Protein AF-F6GBX6-F1 (afdb_monomer_lite)

Structure (mmCIF, N/CA/C/O backbone):
data_AF-F6GBX6-F1
#
_entry.id   AF-F6GBX6-F1
#
loop_
_atom_site.group_PDB
_atom_site.id
_atom_site.type_symbol
_atom_site.label_atom_id
_atom_site.label_alt_id
_atom_site.label_comp_id
_atom_site.label_asym_id
_atom_site.label_entity_id
_atom_site.label_seq_id
_atom_site.pdbx_PDB_ins_code
_atom_site.Cartn_x
_atom_site.Cartn_y
_atom_site.Cartn_z
_atom_site.occupancy
_atom_site.B_iso_or_equiv
_atom_site.auth_seq_id
_atom_site.auth_comp_id
_atom_site.auth_asym_id
_atom_site.auth_atom_id
_atom_site.pdbx_PDB_model_num
ATOM 1 N N . MET A 1 1 ? -7.163 21.587 -20.811 1.00 43.66 1 MET A N 1
ATOM 2 C CA . MET A 1 1 ? -7.399 20.867 -19.540 1.00 43.66 1 MET A CA 1
ATOM 3 C C . MET A 1 1 ? -8.163 21.785 -18.605 1.00 43.66 1 MET A C 1
ATOM 5 O O . MET A 1 1 ? -7.774 22.938 -18.480 1.00 43.66 1 MET A O 1
ATOM 9 N N . LEU A 1 2 ? -9.247 21.318 -17.981 1.00 51.12 2 LEU A N 1
ATOM 10 C CA . LEU A 1 2 ? -9.847 22.055 -16.867 1.00 51.12 2 LEU A CA 1
ATOM 11 C C . LEU A 1 2 ? -8.845 22.029 -15.707 1.00 51.12 2 LEU A C 1
ATOM 13 O O . LEU A 1 2 ? -8.449 20.948 -15.274 1.00 51.12 2 LEU A O 1
ATOM 17 N N . ASN A 1 3 ? -8.425 23.198 -15.219 1.00 67.31 3 ASN A N 1
ATOM 18 C CA . ASN A 1 3 ? -7.651 23.290 -13.983 1.00 67.31 3 ASN A CA 1
ATOM 19 C C . ASN A 1 3 ? -8.576 22.886 -12.828 1.00 67.31 3 ASN A C 1
ATOM 21 O O . ASN A 1 3 ? -9.390 23.683 -12.356 1.00 67.31 3 ASN A O 1
ATOM 25 N N . LEU A 1 4 ? -8.504 21.613 -12.442 1.00 78.19 4 LEU A N 1
ATOM 26 C CA . LEU A 1 4 ? -9.280 21.023 -11.358 1.00 78.19 4 LEU A CA 1
ATOM 27 C C . LEU A 1 4 ? -8.395 20.885 -10.116 1.00 78.19 4 LEU A C 1
ATOM 29 O O . LEU A 1 4 ? -7.320 20.292 -10.167 1.00 78.19 4 LEU A O 1
ATOM 33 N N . ILE A 1 5 ? -8.888 21.393 -8.995 1.00 83.69 5 ILE A N 1
ATOM 34 C CA . ILE A 1 5 ? -8.425 21.074 -7.642 1.00 83.69 5 ILE A CA 1
ATOM 35 C C . ILE A 1 5 ? -9.403 20.076 -7.005 1.00 83.69 5 ILE A C 1
ATOM 37 O O . ILE A 1 5 ? -10.325 19.588 -7.661 1.00 83.69 5 ILE A O 1
ATOM 41 N N . PHE A 1 6 ? -9.230 19.764 -5.724 1.00 85.94 6 PHE A N 1
ATOM 42 C CA . PHE A 1 6 ? -10.188 18.971 -4.954 1.00 85.94 6 PHE A CA 1
ATOM 43 C C . PHE A 1 6 ? -10.762 19.786 -3.794 1.00 85.94 6 PHE A C 1
ATOM 45 O O . PHE A 1 6 ? -10.138 20.713 -3.275 1.00 85.94 6 PHE A O 1
ATOM 52 N N . CYS A 1 7 ? -11.967 19.424 -3.367 1.00 87.50 7 CYS A N 1
ATOM 53 C CA . CYS A 1 7 ? -12.583 19.996 -2.187 1.00 87.50 7 CYS A CA 1
ATOM 54 C C . CYS A 1 7 ? -11.964 19.420 -0.914 1.00 87.50 7 CYS A C 1
ATOM 56 O O . CYS A 1 7 ? -12.049 18.220 -0.679 1.00 87.50 7 CYS A O 1
ATOM 58 N N . ASN A 1 8 ? -11.439 20.276 -0.038 1.00 85.25 8 ASN A N 1
ATOM 59 C CA . ASN A 1 8 ? -10.904 19.888 1.275 1.00 85.25 8 ASN A CA 1
ATOM 60 C C . ASN A 1 8 ? -11.972 19.426 2.292 1.00 85.25 8 ASN A C 1
ATOM 62 O O . ASN A 1 8 ? -11.648 19.187 3.450 1.00 85.25 8 ASN A O 1
ATOM 66 N N . THR A 1 9 ? -13.242 19.328 1.876 1.00 86.06 9 THR A N 1
ATOM 67 C CA . THR A 1 9 ? -14.358 18.838 2.703 1.00 86.06 9 THR A CA 1
ATOM 68 C C . THR A 1 9 ? -14.893 17.471 2.247 1.00 86.06 9 THR A C 1
ATOM 70 O O . THR A 1 9 ? -15.340 16.680 3.066 1.00 86.06 9 THR A O 1
ATOM 73 N N . CYS A 1 10 ? -14.883 17.158 0.950 1.00 86.19 10 CYS A N 1
ATOM 74 C CA . CYS A 1 10 ? -15.417 15.879 0.446 1.00 86.19 10 CYS A CA 1
ATOM 75 C C . CYS A 1 10 ? -14.519 15.187 -0.586 1.00 86.19 10 CYS A C 1
ATOM 77 O O . CYS A 1 10 ? -14.925 14.201 -1.193 1.00 86.19 10 CYS A O 1
ATOM 79 N N . GLY A 1 11 ? -13.330 15.729 -0.857 1.00 85.12 11 GLY A N 1
ATOM 80 C CA . GLY A 1 11 ? -12.396 15.214 -1.859 1.00 85.12 11 GLY A CA 1
ATOM 81 C C . GLY A 1 11 ? -12.847 15.379 -3.316 1.00 85.12 11 GLY A C 1
ATOM 82 O O . GLY A 1 11 ? -12.061 15.111 -4.218 1.00 85.12 11 GLY A O 1
ATOM 83 N N . SER A 1 12 ? -14.078 15.834 -3.579 1.00 87.81 12 SER A N 1
ATOM 84 C CA . SER A 1 12 ? -14.617 15.936 -4.941 1.00 87.81 12 SER A CA 1
ATOM 85 C C . SER A 1 12 ? -13.845 16.944 -5.801 1.00 87.81 12 SER A C 1
ATOM 87 O O . SER A 1 12 ? -13.441 17.990 -5.282 1.00 87.81 12 SER A O 1
ATOM 89 N N . PRO A 1 13 ? -13.692 16.692 -7.115 1.00 85.94 13 PRO A N 1
AT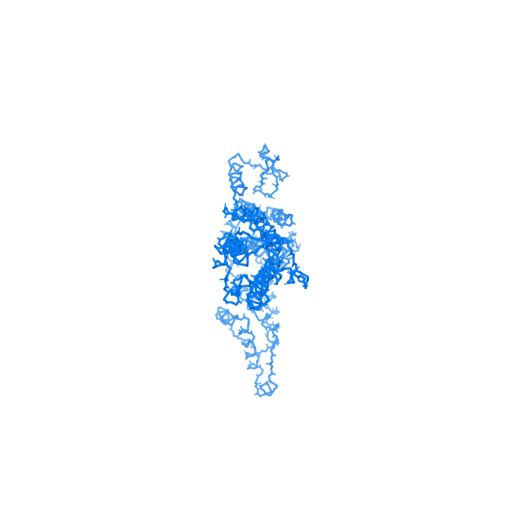OM 90 C CA . PRO A 1 13 ? -13.042 17.630 -8.020 1.00 85.94 13 PRO A CA 1
ATOM 91 C C . PRO A 1 13 ? -13.813 18.954 -8.094 1.00 85.94 13 PRO A C 1
ATOM 93 O O . PRO A 1 13 ? -15.047 18.978 -8.142 1.00 85.94 13 PRO A O 1
ATOM 96 N N . LEU A 1 14 ? -13.072 20.057 -8.107 1.00 85.44 14 LEU A N 1
ATOM 97 C CA . LEU A 1 14 ? -13.579 21.423 -8.134 1.00 85.44 14 LEU A CA 1
ATOM 98 C C . LEU A 1 14 ? -12.763 22.238 -9.139 1.00 85.44 14 LEU A C 1
ATOM 100 O O . LEU A 1 14 ? -11.538 22.241 -9.092 1.00 85.44 14 LEU A O 1
ATOM 104 N N . GLU A 1 15 ? -13.431 22.937 -10.050 1.00 83.31 15 GLU A N 1
ATOM 105 C CA . GLU A 1 15 ? -12.761 23.886 -10.946 1.00 83.31 15 GLU A CA 1
ATOM 106 C C . GLU A 1 15 ? -12.129 25.017 -10.135 1.00 83.31 15 GLU A C 1
ATOM 108 O O . GLU A 1 15 ? -12.770 25.553 -9.234 1.00 83.31 15 GLU A O 1
ATOM 113 N N . VAL A 1 16 ? -10.902 25.420 -10.475 1.00 78.44 16 VAL A N 1
ATOM 114 C CA . VAL A 1 16 ? -10.190 26.502 -9.767 1.00 78.44 16 VAL A CA 1
ATOM 115 C C . VAL A 1 16 ? -11.019 27.792 -9.701 1.00 78.44 16 VAL A C 1
ATOM 117 O O . VAL A 1 16 ? -10.996 28.485 -8.684 1.00 78.44 16 VAL A O 1
ATOM 120 N N . SER A 1 17 ? -11.805 28.083 -10.742 1.00 78.06 17 SER A N 1
ATOM 121 C CA . SER A 1 17 ? -12.701 29.244 -10.820 1.00 78.06 17 SER A CA 1
ATOM 122 C C . SER A 1 17 ? -13.928 29.159 -9.903 1.00 78.06 17 SER A C 1
ATOM 124 O O . SER A 1 17 ? -14.539 30.188 -9.620 1.00 78.06 17 SER A O 1
ATOM 126 N N . LYS A 1 18 ? -14.301 27.968 -9.417 1.00 82.00 18 LYS A N 1
ATOM 127 C CA . LYS A 1 18 ? -15.473 27.755 -8.558 1.00 82.00 18 LYS A CA 1
ATOM 128 C C . LYS A 1 18 ? -15.079 27.777 -7.085 1.00 82.00 18 LYS A C 1
ATOM 130 O O . LYS A 1 18 ? -14.140 27.113 -6.657 1.00 82.00 18 LYS A O 1
ATOM 135 N N . ASN A 1 19 ? -15.845 28.521 -6.292 1.00 81.50 19 ASN A N 1
ATOM 136 C CA . ASN A 1 19 ? -15.611 28.664 -4.850 1.00 81.50 19 ASN A CA 1
ATOM 137 C C . ASN A 1 19 ? -16.447 27.664 -4.036 1.00 81.50 19 ASN A C 1
ATOM 139 O O . ASN A 1 19 ? -16.136 27.399 -2.879 1.00 81.50 19 ASN A O 1
ATOM 143 N N . THR A 1 20 ? -17.503 27.116 -4.641 1.00 87.38 20 THR A N 1
ATOM 144 C CA . THR A 1 20 ? -18.479 26.247 -3.978 1.00 87.38 20 THR A CA 1
ATOM 145 C C . THR A 1 20 ? -18.409 24.845 -4.561 1.00 87.38 20 THR A C 1
ATOM 147 O O . THR A 1 20 ? -18.516 24.651 -5.774 1.00 87.38 20 THR A O 1
ATOM 150 N N . CYS A 1 21 ? -18.239 23.855 -3.691 1.00 86.38 21 CYS A N 1
ATOM 151 C CA . CYS A 1 21 ? -18.254 22.451 -4.067 1.00 86.38 21 CYS A CA 1
ATOM 152 C C . CYS A 1 21 ? -19.687 21.910 -4.165 1.00 86.38 21 CYS A C 1
ATOM 154 O O . CYS A 1 21 ? -20.604 22.410 -3.517 1.00 86.38 21 CYS A O 1
ATOM 156 N N . LYS A 1 22 ? -19.869 20.812 -4.908 1.00 85.44 22 LYS A N 1
ATOM 157 C CA . LYS A 1 22 ? -21.129 20.052 -4.975 1.00 85.44 22 LYS A CA 1
ATOM 158 C C . LYS A 1 22 ? -21.638 19.599 -3.601 1.00 85.44 22 LYS A C 1
ATOM 160 O O . LYS A 1 22 ? -22.833 19.401 -3.435 1.00 85.44 22 LYS A O 1
ATOM 165 N N . CYS A 1 23 ? -20.753 19.453 -2.614 1.00 83.94 23 CYS A N 1
ATOM 166 C CA . CYS A 1 23 ? -21.136 19.137 -1.237 1.00 83.94 23 CYS A CA 1
ATOM 167 C C . CYS 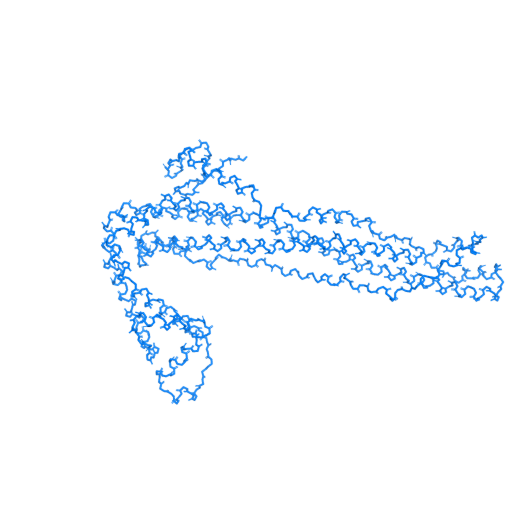A 1 23 ? -21.659 20.348 -0.435 1.00 83.94 23 CYS A C 1
ATOM 169 O O . CYS A 1 23 ? -21.985 20.193 0.740 1.00 83.94 23 CYS A O 1
ATOM 171 N N . GLY A 1 24 ? -21.714 21.541 -1.041 1.00 82.81 24 GLY A N 1
ATOM 172 C CA . GLY A 1 24 ? -22.132 22.799 -0.413 1.00 82.81 24 GLY A CA 1
ATOM 173 C C . GLY A 1 24 ? -21.017 23.551 0.320 1.00 82.81 24 GLY A C 1
ATOM 174 O O . GLY A 1 24 ? -21.230 24.683 0.741 1.00 82.81 24 GLY A O 1
ATOM 175 N N . ALA A 1 25 ? -19.824 22.961 0.463 1.00 84.81 25 ALA A N 1
ATOM 176 C CA . ALA A 1 25 ? -18.696 23.617 1.118 1.00 84.81 25 ALA A CA 1
ATOM 177 C C . ALA A 1 25 ? -18.135 24.766 0.268 1.00 84.81 25 ALA A C 1
ATOM 179 O O . ALA A 1 25 ? -17.948 24.619 -0.944 1.00 84.81 25 ALA A O 1
ATOM 180 N N . ILE A 1 26 ? -17.825 25.881 0.927 1.00 86.06 26 ILE A N 1
ATOM 181 C CA . ILE A 1 26 ? -17.147 27.033 0.331 1.00 86.06 26 ILE A CA 1
ATOM 182 C C . ILE A 1 26 ? -15.661 26.946 0.684 1.00 86.06 26 ILE A C 1
ATOM 184 O O . ILE A 1 26 ? -15.308 26.733 1.844 1.00 86.06 26 ILE A O 1
ATOM 188 N N . ILE A 1 27 ? -14.799 27.094 -0.320 1.00 85.50 27 ILE A N 1
ATOM 189 C CA . ILE A 1 27 ? -13.339 27.041 -0.175 1.00 85.50 27 ILE A CA 1
ATOM 190 C C . ILE A 1 27 ? -12.779 28.446 -0.377 1.00 85.50 27 ILE A C 1
ATOM 192 O O . ILE A 1 27 ? -13.112 29.117 -1.361 1.00 85.50 27 ILE A O 1
ATOM 196 N N . SER A 1 28 ? -11.935 28.899 0.553 1.00 85.94 28 SER A N 1
ATOM 197 C CA . SER A 1 28 ? -11.339 30.236 0.472 1.00 85.94 28 SER A CA 1
ATOM 198 C C . SER A 1 28 ? -10.332 30.336 -0.683 1.00 85.94 28 SER A C 1
ATOM 200 O O . SER A 1 28 ? -9.876 29.337 -1.244 1.00 85.94 28 SER A O 1
ATOM 202 N N . ILE A 1 29 ? -9.982 31.560 -1.086 1.00 85.12 29 ILE A N 1
ATOM 203 C CA . ILE A 1 29 ? -8.957 31.792 -2.120 1.00 85.12 29 ILE A CA 1
ATOM 204 C C . ILE A 1 29 ? -7.592 31.261 -1.658 1.00 85.12 29 ILE A C 1
ATOM 206 O O . ILE A 1 29 ? -6.891 30.610 -2.433 1.00 85.12 29 ILE A O 1
ATOM 210 N N . GLU A 1 30 ? -7.245 31.488 -0.393 1.00 85.88 30 GLU A N 1
ATOM 211 C CA . GLU A 1 30 ? -5.995 31.025 0.220 1.00 85.88 30 GLU A CA 1
ATOM 212 C C . GLU A 1 30 ? -5.892 29.495 0.182 1.00 85.88 30 GLU A C 1
ATOM 214 O O . GLU A 1 30 ? -4.909 28.957 -0.324 1.00 85.88 30 GLU A O 1
ATOM 219 N N . GLU A 1 31 ? -6.950 28.791 0.599 1.00 83.81 31 GLU A N 1
ATOM 220 C CA . GLU A 1 31 ? -7.005 27.324 0.584 1.00 83.81 31 GLU A CA 1
ATOM 221 C C . GLU A 1 31 ? -6.877 26.758 -0.835 1.00 83.81 31 GLU A C 1
ATOM 223 O O . GLU A 1 31 ? -6.164 25.779 -1.065 1.00 83.81 31 GLU A O 1
ATOM 228 N N . ARG A 1 32 ? -7.547 27.375 -1.816 1.00 84.06 32 ARG A N 1
ATOM 229 C CA . ARG A 1 32 ? -7.423 26.957 -3.220 1.00 84.06 32 ARG A CA 1
ATOM 230 C C . ARG A 1 32 ? -6.009 27.147 -3.742 1.00 84.06 32 ARG A C 1
ATOM 232 O O . ARG A 1 32 ? -5.512 26.281 -4.456 1.00 84.06 32 ARG A O 1
ATOM 239 N N . THR A 1 33 ? -5.374 28.258 -3.384 1.00 84.69 33 THR A N 1
ATOM 240 C CA . THR A 1 33 ? -4.003 28.569 -3.797 1.00 84.69 33 THR A CA 1
ATOM 241 C C . THR A 1 33 ? -3.027 27.564 -3.196 1.00 84.69 33 THR A C 1
ATOM 243 O O . THR A 1 33 ? -2.182 27.026 -3.908 1.00 84.69 33 THR A O 1
ATOM 246 N N . GLU A 1 34 ? -3.186 27.230 -1.916 1.00 86.19 34 GLU A N 1
ATOM 247 C CA . GLU A 1 34 ? -2.366 26.220 -1.248 1.00 86.19 34 GLU A CA 1
ATOM 248 C C . GLU A 1 34 ? -2.502 24.841 -1.913 1.00 86.19 34 GLU A C 1
ATOM 250 O O . GLU A 1 34 ? -1.498 24.220 -2.271 1.00 86.19 34 GLU A O 1
ATOM 255 N N . ILE A 1 35 ? -3.736 24.375 -2.133 1.00 84.88 35 ILE A N 1
ATOM 256 C CA . ILE A 1 35 ? -4.002 23.080 -2.776 1.00 84.88 35 ILE A CA 1
ATOM 257 C C . ILE A 1 35 ? -3.464 23.067 -4.209 1.00 84.88 35 ILE A C 1
ATOM 259 O O . ILE A 1 35 ? -2.814 22.104 -4.616 1.00 84.88 35 ILE A O 1
ATOM 263 N N . SER A 1 36 ? -3.690 24.143 -4.962 1.00 85.06 36 SER A N 1
ATOM 264 C CA . SER A 1 36 ? -3.185 24.287 -6.328 1.00 85.06 36 SER A CA 1
ATOM 265 C C . SER A 1 36 ? -1.659 24.228 -6.370 1.00 85.06 36 SER A C 1
ATOM 267 O O . SER A 1 36 ? -1.108 23.547 -7.230 1.00 85.06 36 SER A O 1
ATOM 269 N N . ASN A 1 37 ? -0.973 24.871 -5.423 1.00 86.06 37 ASN A N 1
ATOM 270 C CA . ASN A 1 37 ? 0.488 24.844 -5.326 1.00 86.06 37 ASN A CA 1
ATOM 271 C C . ASN A 1 37 ? 1.030 23.458 -4.959 1.00 86.06 37 ASN A C 1
ATOM 273 O O . ASN A 1 37 ? 2.105 23.073 -5.417 1.00 86.06 37 ASN A O 1
ATOM 277 N N . LYS A 1 38 ? 0.314 22.690 -4.131 1.00 86.69 38 LYS A N 1
ATOM 278 C CA . LYS A 1 38 ? 0.707 21.307 -3.824 1.00 86.69 38 LYS A CA 1
ATOM 279 C C . LYS A 1 38 ? 0.494 20.385 -5.034 1.00 86.69 38 LYS A C 1
ATOM 281 O O . LYS A 1 38 ? 1.354 19.562 -5.329 1.00 86.69 38 LYS A O 1
ATOM 286 N N . LEU A 1 39 ? -0.609 20.552 -5.769 1.00 83.88 39 LEU A N 1
ATOM 287 C CA . LEU A 1 39 ? -0.911 19.763 -6.971 1.00 83.88 39 LEU A CA 1
ATOM 288 C C . LEU A 1 39 ? -0.004 20.105 -8.159 1.00 83.88 39 LEU A C 1
ATOM 290 O O . LEU A 1 39 ? 0.383 19.207 -8.904 1.00 83.88 39 LEU A O 1
ATOM 294 N N . SER A 1 40 ? 0.354 21.379 -8.342 1.00 82.31 40 SER A N 1
ATOM 295 C CA . SER A 1 40 ? 1.274 21.787 -9.408 1.00 82.31 40 SER A CA 1
ATOM 296 C C . SER A 1 40 ? 2.645 21.144 -9.229 1.00 82.31 40 SER A C 1
ATOM 298 O O . SER A 1 40 ? 3.185 20.622 -10.200 1.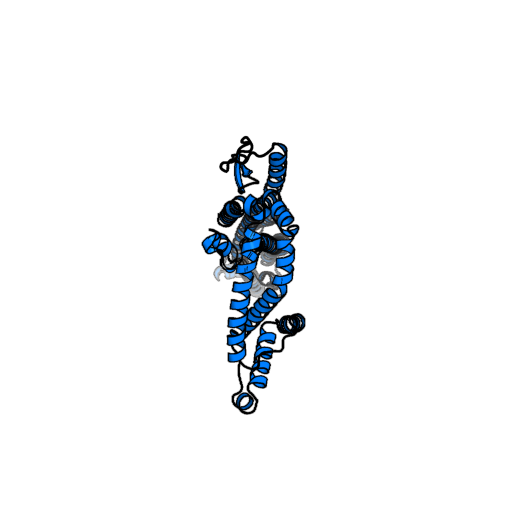00 82.31 40 SER A O 1
ATOM 300 N N . LYS A 1 41 ? 3.145 21.074 -7.985 1.00 82.94 41 LYS A N 1
ATOM 301 C CA . LYS A 1 41 ? 4.384 20.361 -7.650 1.00 82.94 41 LYS A CA 1
ATOM 302 C C . LYS A 1 41 ? 4.325 18.893 -8.071 1.00 82.94 41 LYS A C 1
ATOM 304 O O . LYS A 1 41 ? 5.203 18.470 -8.809 1.00 82.94 41 LYS A O 1
ATOM 309 N N . ILE A 1 42 ? 3.264 18.158 -7.721 1.00 83.56 42 ILE A N 1
ATOM 310 C CA . ILE A 1 42 ? 3.105 16.745 -8.128 1.00 83.56 42 ILE A CA 1
ATOM 311 C C . ILE A 1 42 ? 3.151 16.582 -9.644 1.00 83.56 42 ILE A C 1
ATOM 313 O O . ILE A 1 42 ? 3.832 15.698 -10.153 1.00 83.56 42 ILE A O 1
ATOM 317 N N . ASN A 1 43 ? 2.432 17.431 -10.382 1.00 74.19 43 ASN A N 1
ATOM 318 C CA . ASN A 1 43 ? 2.373 17.308 -11.838 1.00 74.19 43 ASN A CA 1
ATOM 319 C C . ASN A 1 43 ? 3.752 17.499 -12.491 1.00 74.19 43 ASN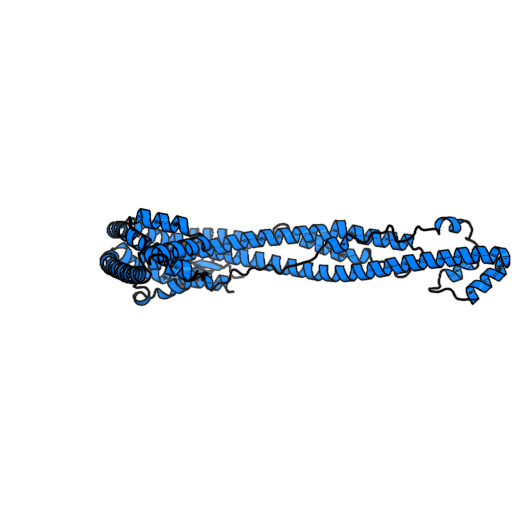 A C 1
ATOM 321 O O . ASN A 1 43 ? 4.008 16.915 -13.544 1.00 74.19 43 ASN A O 1
ATOM 325 N N . THR A 1 44 ? 4.625 18.282 -11.851 1.00 70.00 44 THR A N 1
ATOM 326 C CA . THR A 1 44 ? 6.005 18.535 -12.287 1.00 70.00 44 THR A CA 1
ATOM 327 C C . THR A 1 44 ? 7.035 17.553 -11.727 1.00 70.00 44 THR A C 1
ATOM 329 O O . THR A 1 44 ? 8.149 17.503 -12.237 1.00 70.00 44 THR A O 1
ATOM 332 N N . THR A 1 45 ? 6.701 16.772 -10.697 1.00 68.94 45 THR A N 1
ATOM 333 C CA . THR A 1 45 ? 7.621 15.805 -10.091 1.00 68.94 45 THR A CA 1
ATOM 334 C C . THR A 1 45 ? 7.508 14.463 -10.808 1.00 68.94 45 THR A C 1
ATOM 336 O O . THR A 1 45 ? 6.457 13.823 -10.797 1.00 68.94 45 THR A O 1
ATOM 339 N N . ASN A 1 46 ? 8.607 14.029 -11.419 1.00 76.69 46 ASN A N 1
ATOM 340 C CA . ASN A 1 46 ? 8.798 12.640 -11.816 1.00 76.69 46 ASN A CA 1
ATOM 341 C C . ASN A 1 46 ? 9.659 11.960 -10.749 1.00 76.69 46 ASN A C 1
ATOM 343 O O . ASN A 1 46 ? 10.537 12.594 -10.162 1.00 76.69 46 ASN A O 1
ATOM 347 N N . LEU A 1 47 ? 9.382 10.690 -10.468 1.00 80.19 47 LEU A N 1
ATOM 348 C CA . LEU A 1 47 ? 10.181 9.904 -9.531 1.00 80.19 47 LEU A CA 1
ATOM 349 C C . LEU A 1 47 ? 11.563 9.597 -10.134 1.00 80.19 47 LEU A C 1
ATOM 351 O O . LEU A 1 47 ? 12.565 9.619 -9.424 1.00 80.19 47 LEU A O 1
ATOM 355 N N . ILE A 1 48 ? 11.600 9.402 -11.456 1.00 82.12 48 ILE A N 1
ATOM 356 C CA . ILE A 1 48 ? 12.809 9.243 -12.267 1.00 82.12 48 ILE A CA 1
ATOM 357 C C . ILE A 1 48 ? 13.016 10.558 -13.037 1.00 82.12 48 ILE A C 1
ATOM 359 O O . ILE A 1 48 ? 12.201 10.925 -13.882 1.00 82.12 48 ILE A O 1
ATOM 363 N N . VAL A 1 49 ? 14.050 11.329 -12.674 1.00 68.50 49 VAL A N 1
ATOM 364 C CA . VAL A 1 49 ? 14.297 12.695 -13.200 1.00 68.50 49 VAL A CA 1
ATOM 365 C C . VAL A 1 49 ? 15.408 12.721 -14.258 1.00 68.50 49 VAL A C 1
ATOM 367 O O . VAL A 1 49 ? 15.395 13.585 -15.128 1.00 68.50 49 VAL A O 1
ATOM 370 N N . ASN A 1 50 ? 16.311 11.737 -14.232 1.00 75.31 50 ASN A N 1
ATOM 371 C CA . ASN A 1 50 ? 17.428 11.583 -15.165 1.00 75.31 50 ASN A CA 1
ATOM 372 C C . ASN A 1 50 ? 17.389 10.178 -15.774 1.00 75.31 50 ASN A C 1
ATOM 374 O O . ASN A 1 50 ? 18.247 9.351 -15.484 1.00 75.31 50 ASN A O 1
ATOM 378 N N . SER A 1 51 ? 16.339 9.879 -16.536 1.00 81.50 51 SER A N 1
ATOM 379 C CA . SER A 1 51 ? 16.229 8.572 -17.182 1.00 81.50 51 SER A CA 1
ATOM 380 C C . SER A 1 51 ? 17.338 8.382 -18.226 1.00 81.50 51 SER A C 1
ATOM 382 O O . SER A 1 51 ? 17.491 9.250 -19.096 1.00 81.50 51 SER A O 1
ATOM 384 N N . PRO A 1 52 ? 18.065 7.247 -18.207 1.00 87.69 52 PRO A N 1
ATOM 385 C CA . PRO A 1 52 ? 18.986 6.875 -19.277 1.00 87.69 52 PRO A CA 1
ATOM 386 C C . PRO A 1 52 ? 18.290 6.551 -20.611 1.00 87.69 52 PRO A C 1
ATOM 388 O O . PRO A 1 52 ? 18.981 6.250 -21.581 1.00 87.69 52 PRO A O 1
ATOM 391 N N . GLU A 1 53 ? 16.951 6.626 -20.707 1.00 87.00 53 GLU A N 1
ATOM 392 C CA . GLU A 1 53 ? 16.171 6.330 -21.923 1.00 87.00 53 GLU A CA 1
ATOM 393 C C . GLU A 1 53 ? 16.777 6.962 -23.181 1.00 87.00 53 GLU A C 1
ATOM 395 O O . GLU A 1 53 ? 16.937 6.286 -24.199 1.00 87.00 53 GLU A O 1
ATOM 400 N N . ASN A 1 54 ? 17.126 8.250 -23.118 1.00 86.19 54 ASN A N 1
ATOM 401 C CA . ASN A 1 54 ? 17.672 8.974 -24.265 1.00 86.19 54 ASN A CA 1
ATOM 402 C C . ASN A 1 54 ? 19.041 8.427 -24.681 1.00 86.19 54 ASN A C 1
ATOM 404 O O . ASN A 1 54 ? 19.298 8.276 -25.871 1.00 86.19 54 ASN A O 1
ATOM 408 N N . GLU A 1 55 ? 19.905 8.103 -23.719 1.00 87.56 55 GLU A N 1
ATOM 409 C CA . GLU A 1 55 ? 21.225 7.532 -23.994 1.00 87.56 55 GLU A CA 1
ATOM 410 C C . GLU A 1 55 ? 21.102 6.127 -24.592 1.00 87.56 55 GLU A C 1
ATOM 412 O O . GLU A 1 55 ? 21.724 5.835 -25.611 1.00 87.56 55 GLU A O 1
ATOM 417 N N . VAL A 1 56 ? 20.224 5.283 -24.040 1.00 86.12 56 VAL A N 1
ATOM 418 C CA . VAL A 1 56 ? 19.949 3.949 -24.595 1.00 86.12 56 VAL A CA 1
ATOM 419 C C . VAL A 1 56 ? 19.366 4.053 -26.005 1.00 86.12 56 VAL A C 1
ATOM 421 O O . VAL A 1 56 ? 19.766 3.296 -26.888 1.00 86.12 56 VAL A O 1
ATOM 424 N N . SER A 1 57 ? 18.451 4.995 -26.241 1.00 86.38 57 SER A N 1
ATOM 425 C CA . SER A 1 57 ? 17.829 5.203 -27.555 1.00 86.38 57 SER A CA 1
ATOM 426 C C . SER A 1 57 ? 18.856 5.655 -28.592 1.00 86.38 57 SER A C 1
ATOM 428 O O . SER A 1 57 ? 18.930 5.057 -29.662 1.00 86.38 57 SER A O 1
ATOM 430 N N . LEU A 1 58 ? 19.718 6.619 -28.248 1.00 88.38 58 LEU A N 1
ATOM 431 C CA . LEU A 1 58 ? 20.829 7.052 -29.104 1.00 88.38 58 LEU A CA 1
ATOM 432 C C . LEU A 1 58 ? 21.795 5.899 -29.405 1.00 88.38 58 LEU A C 1
ATOM 434 O O . LEU A 1 58 ? 22.200 5.709 -30.552 1.00 88.38 58 LEU A O 1
ATOM 438 N N . SER A 1 59 ? 22.129 5.086 -28.399 1.00 87.50 59 SER A N 1
ATOM 439 C CA . SER A 1 59 ? 22.987 3.917 -28.590 1.00 87.50 59 SER A CA 1
ATOM 440 C C . SER A 1 59 ? 22.349 2.880 -29.519 1.00 87.50 59 SER A C 1
ATOM 442 O O . SER A 1 59 ? 23.039 2.318 -30.367 1.00 87.50 59 SER A O 1
ATOM 444 N N . LEU A 1 60 ? 21.038 2.643 -29.415 1.00 85.38 60 LEU A N 1
ATOM 445 C CA . LEU A 1 60 ? 20.304 1.749 -30.317 1.00 85.38 60 LEU A CA 1
ATOM 446 C C . LEU A 1 60 ? 20.199 2.307 -31.745 1.00 85.38 60 LEU A C 1
ATOM 448 O O . LEU A 1 60 ? 20.293 1.533 -32.698 1.00 85.38 60 LEU A O 1
ATOM 452 N N . GLU A 1 61 ? 20.051 3.621 -31.911 1.00 87.62 61 GLU A N 1
ATOM 453 C CA . GLU A 1 61 ? 20.040 4.288 -33.221 1.00 87.62 61 GLU A CA 1
ATOM 454 C C . GLU A 1 61 ? 21.405 4.240 -33.921 1.00 87.62 61 GLU A C 1
ATOM 456 O O . GLU A 1 61 ? 21.449 4.127 -35.145 1.00 87.62 61 GLU A O 1
ATOM 461 N N . ALA A 1 62 ? 22.507 4.262 -33.163 1.00 88.25 62 ALA A N 1
ATOM 462 C CA . ALA A 1 62 ? 23.871 4.159 -33.690 1.00 88.25 62 ALA A CA 1
ATOM 463 C C . ALA A 1 62 ? 24.305 2.712 -34.009 1.00 88.25 62 ALA A C 1
ATOM 465 O O . ALA A 1 62 ? 25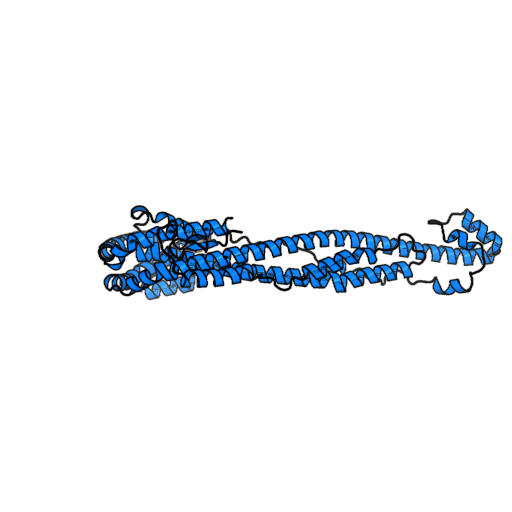.240 2.498 -34.781 1.00 88.25 62 ALA A O 1
ATOM 466 N N . MET A 1 63 ? 23.626 1.690 -33.472 1.00 84.38 63 MET A N 1
ATOM 467 C CA . MET A 1 63 ? 23.967 0.273 -33.701 1.00 84.38 63 MET A CA 1
ATOM 468 C C . MET A 1 63 ? 24.124 -0.147 -35.174 1.00 84.38 63 MET A C 1
ATOM 470 O O . MET A 1 63 ? 25.041 -0.926 -35.459 1.00 84.38 63 MET A O 1
ATOM 474 N N . PRO A 1 64 ? 23.301 0.332 -36.129 1.00 86.06 64 PRO A N 1
ATOM 475 C CA . PRO A 1 64 ? 23.464 0.005 -37.541 1.00 86.06 64 PRO A CA 1
ATOM 476 C C . PRO A 1 64 ? 24.828 0.395 -38.129 1.00 86.06 64 PRO A C 1
ATOM 478 O O . PRO A 1 64 ? 25.276 -0.265 -39.067 1.00 86.06 64 PRO A O 1
ATOM 481 N N . GLU A 1 65 ? 25.511 1.405 -37.577 1.00 87.69 65 GLU A N 1
ATOM 482 C CA . GLU A 1 65 ? 26.851 1.837 -38.016 1.00 87.69 65 GLU A CA 1
ATOM 483 C C . GLU A 1 65 ? 27.935 0.791 -37.722 1.00 87.69 65 GLU A C 1
ATOM 485 O O . GLU A 1 65 ? 28.985 0.763 -38.365 1.00 87.69 65 GLU A O 1
ATOM 490 N N . TYR A 1 66 ? 27.667 -0.106 -36.773 1.00 86.44 66 TYR A N 1
ATOM 491 C CA . TYR A 1 66 ? 28.570 -1.177 -36.364 1.00 86.44 66 TYR A CA 1
ATOM 492 C C . TYR A 1 66 ? 28.262 -2.511 -37.053 1.00 86.44 66 TYR A C 1
ATOM 494 O O . TYR A 1 66 ? 28.864 -3.532 -36.710 1.00 86.44 66 TYR A O 1
ATOM 502 N N . ASN A 1 67 ? 27.338 -2.532 -38.020 1.00 83.44 67 ASN A N 1
ATOM 503 C CA . ASN A 1 67 ? 27.046 -3.735 -38.787 1.00 83.44 67 ASN A CA 1
ATOM 504 C C . ASN A 1 67 ? 28.267 -4.201 -39.581 1.00 83.44 67 ASN A C 1
ATOM 506 O O . ASN A 1 67 ? 28.985 -3.422 -40.209 1.00 83.44 67 ASN A O 1
ATOM 510 N N . LEU A 1 68 ? 28.476 -5.513 -39.558 1.00 80.62 68 LEU A N 1
ATOM 511 C CA . LEU A 1 68 ? 29.502 -6.158 -40.353 1.00 80.62 68 LEU A CA 1
ATOM 512 C C . LEU A 1 68 ? 29.210 -5.990 -41.850 1.00 80.62 68 LEU A C 1
ATOM 514 O O . LEU A 1 68 ? 28.072 -6.150 -42.296 1.00 80.62 68 LEU A O 1
ATOM 518 N N . ASP A 1 69 ? 30.256 -5.710 -42.631 1.00 75.00 69 ASP A N 1
ATOM 519 C CA . ASP A 1 69 ? 30.162 -5.704 -44.090 1.00 75.00 69 ASP A CA 1
ATOM 520 C C . ASP A 1 69 ? 29.797 -7.111 -44.592 1.00 75.00 69 ASP A C 1
ATOM 522 O O . ASP A 1 69 ? 30.244 -8.143 -44.078 1.00 75.00 69 ASP A O 1
ATOM 526 N N . LYS A 1 70 ? 28.984 -7.163 -45.644 1.00 74.25 70 LYS A N 1
ATOM 527 C CA . LYS A 1 70 ? 28.659 -8.408 -46.336 1.00 74.25 70 LYS A CA 1
ATOM 528 C C . LYS A 1 70 ? 29.881 -8.973 -47.060 1.00 74.25 70 LYS A C 1
ATOM 530 O O . LYS A 1 70 ? 29.941 -10.186 -47.250 1.00 74.25 70 LYS A O 1
ATOM 535 N N . LYS A 1 71 ? 30.855 -8.138 -47.434 1.00 72.44 71 LYS A N 1
ATOM 536 C CA . LYS A 1 71 ? 32.010 -8.502 -48.265 1.00 72.44 71 LYS A CA 1
ATOM 537 C C . LYS A 1 71 ? 33.331 -8.241 -47.538 1.00 72.44 71 LYS A C 1
ATOM 539 O O . LYS A 1 71 ? 33.996 -7.237 -47.764 1.00 72.44 71 LYS A O 1
ATOM 544 N N . TYR A 1 72 ? 33.723 -9.164 -46.662 1.00 62.94 72 TYR A N 1
ATOM 545 C CA . TYR A 1 72 ? 35.071 -9.161 -46.092 1.00 62.94 72 TYR A CA 1
ATOM 546 C C . TYR A 1 72 ? 36.017 -10.003 -46.937 1.00 62.94 72 TYR A C 1
ATOM 548 O O . TYR A 1 72 ? 35.705 -11.145 -47.254 1.00 62.94 72 TYR A O 1
ATOM 556 N N . PHE A 1 73 ? 37.195 -9.447 -47.219 1.00 57.66 73 PHE A N 1
ATOM 557 C CA . PHE A 1 73 ? 38.289 -10.149 -47.897 1.00 57.66 73 PHE A CA 1
ATOM 558 C C . PHE A 1 73 ? 39.337 -10.692 -46.916 1.00 57.66 73 PHE A C 1
ATOM 560 O O . PHE A 1 73 ? 40.036 -11.648 -47.229 1.00 57.66 73 PHE A O 1
ATOM 567 N N . ILE A 1 74 ? 39.446 -10.102 -45.718 1.00 57.81 74 ILE A N 1
ATOM 568 C CA . ILE A 1 74 ? 40.449 -10.451 -44.701 1.00 57.81 74 ILE A CA 1
ATOM 569 C C . ILE A 1 74 ? 39.750 -10.698 -43.359 1.00 57.81 74 ILE A C 1
ATOM 571 O O . ILE A 1 74 ? 38.998 -9.844 -42.873 1.00 57.81 74 ILE A O 1
ATOM 575 N N . GLY A 1 75 ? 40.028 -11.849 -42.747 1.00 57.69 75 GLY A N 1
ATOM 576 C CA . GLY A 1 75 ? 39.501 -12.286 -41.456 1.00 57.69 75 GLY A CA 1
ATOM 577 C C . GLY A 1 75 ? 39.850 -11.324 -40.325 1.00 57.69 75 GLY A C 1
ATOM 578 O O . GLY A 1 75 ? 38.968 -10.971 -39.543 1.00 57.69 75 GLY A O 1
ATOM 579 N N . GLY A 1 76 ? 41.074 -10.795 -40.293 1.00 57.94 76 GLY A N 1
ATOM 580 C CA . GLY A 1 76 ? 41.489 -9.717 -39.393 1.00 57.94 76 GLY A CA 1
ATOM 581 C C . GLY A 1 76 ? 40.622 -8.464 -39.442 1.00 57.94 76 GLY A C 1
ATOM 582 O O . GLY A 1 76 ? 40.267 -7.906 -38.402 1.00 57.94 76 GLY A O 1
ATOM 583 N N . THR A 1 77 ? 40.217 -8.033 -40.638 1.00 63.88 77 THR A N 1
ATOM 584 C CA . THR A 1 77 ? 39.346 -6.860 -40.811 1.00 63.88 77 THR A CA 1
ATOM 585 C C . THR A 1 77 ? 37.940 -7.142 -40.289 1.00 63.88 77 THR A C 1
ATOM 587 O O . THR A 1 77 ? 37.386 -6.321 -39.552 1.00 63.88 77 THR A O 1
ATOM 590 N N . ALA A 1 78 ? 37.394 -8.327 -40.588 1.00 62.25 78 ALA A N 1
ATOM 591 C CA . ALA A 1 78 ? 36.112 -8.778 -40.046 1.00 62.25 78 ALA A CA 1
ATOM 592 C C . ALA A 1 78 ? 36.149 -8.849 -38.509 1.00 62.25 78 ALA A C 1
ATOM 594 O O . ALA A 1 78 ? 35.272 -8.305 -37.836 1.00 62.25 78 ALA A O 1
ATOM 595 N N . LYS A 1 79 ? 37.217 -9.429 -37.945 1.00 65.88 79 LYS A N 1
ATOM 596 C CA . LYS A 1 79 ? 37.466 -9.522 -36.498 1.00 65.88 79 LYS A CA 1
ATOM 597 C C . LYS A 1 79 ? 37.545 -8.139 -35.851 1.00 65.88 79 LYS A C 1
ATOM 599 O O . LYS A 1 79 ? 36.885 -7.905 -34.843 1.00 65.88 79 LYS A O 1
ATOM 604 N N . LYS A 1 80 ? 38.282 -7.197 -36.446 1.00 71.62 80 LYS A N 1
ATOM 605 C CA . LYS A 1 80 ? 38.411 -5.817 -35.948 1.00 71.62 80 LYS A CA 1
ATOM 606 C C . LYS A 1 80 ? 37.076 -5.070 -35.954 1.00 71.62 80 LYS A C 1
ATOM 608 O O . LYS A 1 80 ? 36.784 -4.343 -35.008 1.00 71.62 80 LYS A O 1
ATOM 613 N N . HIS A 1 81 ? 36.264 -5.220 -37.001 1.00 75.88 81 HIS A N 1
ATOM 614 C CA . HIS A 1 81 ? 34.945 -4.578 -37.075 1.00 75.88 81 HIS A CA 1
ATOM 615 C C . HIS A 1 81 ? 33.973 -5.190 -36.061 1.00 75.88 81 HIS A C 1
ATOM 617 O O . HIS A 1 81 ? 33.302 -4.453 -35.341 1.00 75.88 81 HIS A O 1
ATOM 623 N N . TYR A 1 82 ? 33.981 -6.515 -35.912 1.00 74.50 82 TYR A N 1
ATOM 624 C CA . TYR A 1 82 ? 33.198 -7.190 -34.881 1.00 74.50 82 TYR A CA 1
ATOM 625 C C . TYR A 1 82 ? 33.609 -6.751 -33.467 1.00 74.50 82 TYR A C 1
ATOM 627 O O . TYR A 1 82 ? 32.757 -6.434 -32.642 1.00 74.50 82 TYR A O 1
ATOM 635 N N . GLN A 1 83 ? 34.911 -6.638 -33.186 1.00 73.94 83 GLN A N 1
ATOM 636 C CA . GLN A 1 83 ? 35.407 -6.117 -31.907 1.00 73.94 83 GLN A CA 1
ATOM 637 C C . GLN A 1 83 ? 34.941 -4.683 -31.641 1.00 73.94 83 GLN A C 1
ATOM 639 O O . GLN A 1 83 ? 34.583 -4.369 -30.510 1.00 73.94 83 GLN A O 1
ATOM 644 N N . LYS A 1 84 ? 34.895 -3.814 -32.661 1.00 83.19 84 LYS A N 1
ATOM 645 C CA . LYS A 1 84 ? 34.328 -2.463 -32.512 1.00 83.19 84 LYS A CA 1
ATOM 646 C C . LYS A 1 84 ? 32.855 -2.512 -32.104 1.00 83.19 84 LYS A C 1
ATOM 648 O O . LYS A 1 84 ? 32.484 -1.797 -31.181 1.00 83.19 84 LYS A O 1
ATOM 653 N N . LYS A 1 85 ? 32.051 -3.376 -32.735 1.00 83.06 85 LYS A N 1
ATOM 654 C CA . LYS A 1 85 ? 30.641 -3.594 -32.374 1.00 83.06 85 LYS A CA 1
ATOM 655 C C . LYS A 1 85 ? 30.491 -4.085 -30.935 1.00 83.06 85 LYS A C 1
ATOM 657 O O . LYS A 1 85 ? 29.729 -3.513 -30.164 1.00 83.06 85 LYS A O 1
ATOM 662 N N . VAL A 1 86 ? 31.257 -5.105 -30.545 1.00 77.19 86 VAL A N 1
ATOM 663 C CA . VAL A 1 86 ? 31.246 -5.639 -29.173 1.00 77.19 86 VAL A CA 1
ATOM 664 C C . VAL A 1 86 ? 31.652 -4.572 -28.157 1.00 77.19 86 VAL A C 1
ATOM 666 O O . VAL A 1 86 ? 30.985 -4.421 -27.137 1.00 77.19 86 VAL A O 1
ATOM 669 N N . ASN A 1 87 ? 32.713 -3.812 -28.431 1.00 81.81 87 ASN A N 1
ATOM 670 C CA . ASN A 1 87 ? 33.169 -2.742 -27.545 1.00 81.81 87 ASN A CA 1
ATOM 671 C C . ASN A 1 87 ? 32.130 -1.627 -27.426 1.00 81.81 87 ASN A C 1
ATOM 673 O O . ASN A 1 87 ? 31.910 -1.130 -26.327 1.00 81.81 87 ASN A O 1
ATOM 677 N N . PHE A 1 88 ? 31.459 -1.274 -28.524 1.00 86.94 88 PHE A N 1
ATOM 678 C CA . PHE A 1 88 ? 30.359 -0.321 -28.490 1.00 86.94 88 PHE A CA 1
ATOM 679 C C . PHE A 1 88 ? 29.229 -0.806 -27.575 1.00 86.94 88 PHE A C 1
ATOM 681 O O . PHE A 1 88 ? 28.833 -0.094 -26.658 1.00 86.94 88 PHE A O 1
ATOM 688 N N . ILE A 1 89 ? 28.786 -2.056 -27.733 1.00 80.75 89 ILE A N 1
ATOM 689 C CA . ILE A 1 89 ? 27.736 -2.644 -26.890 1.00 80.75 89 ILE A CA 1
ATOM 690 C C . ILE A 1 89 ? 28.146 -2.646 -25.411 1.00 80.75 89 ILE A C 1
ATOM 692 O O . ILE A 1 89 ? 27.377 -2.210 -24.555 1.00 80.75 89 ILE A O 1
ATOM 696 N N . LYS A 1 90 ? 29.364 -3.111 -25.106 1.00 78.75 90 LYS A N 1
ATOM 697 C CA . LYS A 1 90 ? 29.876 -3.217 -23.730 1.00 78.75 90 LYS A CA 1
ATOM 698 C C . LYS A 1 90 ? 30.038 -1.862 -23.046 1.00 78.75 90 LYS A C 1
ATOM 700 O O . LYS A 1 90 ? 29.790 -1.775 -21.850 1.00 78.75 90 LYS A O 1
ATOM 705 N N . ASN A 1 91 ? 30.447 -0.836 -23.787 1.00 83.44 91 ASN A N 1
ATOM 706 C CA . ASN A 1 91 ? 30.810 0.454 -23.204 1.00 83.44 91 ASN A CA 1
ATOM 707 C C . ASN A 1 91 ? 29.686 1.493 -23.280 1.00 83.44 91 ASN A C 1
ATOM 709 O O . ASN A 1 91 ? 29.670 2.400 -22.457 1.00 83.44 91 ASN A O 1
ATOM 713 N N . HIS A 1 92 ? 28.771 1.379 -24.247 1.00 85.50 92 HIS A N 1
ATOM 714 C CA . HIS A 1 92 ? 27.787 2.425 -24.553 1.00 85.50 92 HIS A CA 1
ATOM 715 C C . HIS A 1 92 ? 26.328 1.954 -24.547 1.00 85.50 92 HIS A C 1
ATOM 717 O O . HIS A 1 92 ? 25.435 2.791 -24.474 1.00 85.50 92 HIS A O 1
ATOM 723 N N . LEU A 1 93 ? 26.052 0.644 -24.614 1.00 81.88 93 LEU A N 1
ATOM 724 C CA . LEU A 1 93 ? 24.674 0.132 -24.581 1.00 81.88 93 LEU A CA 1
ATOM 725 C C . LEU A 1 93 ? 24.334 -0.552 -23.256 1.00 81.88 93 LEU A C 1
ATOM 727 O O . LEU A 1 93 ? 23.313 -0.245 -22.652 1.00 81.88 93 LEU A O 1
ATOM 731 N N . ILE A 1 94 ? 25.179 -1.476 -22.793 1.00 79.88 94 ILE A N 1
ATOM 732 C CA . ILE A 1 94 ? 24.918 -2.247 -21.570 1.00 79.88 94 ILE A CA 1
ATOM 733 C C . ILE A 1 94 ? 24.890 -1.358 -20.312 1.00 79.88 94 ILE A C 1
ATOM 735 O O . ILE A 1 94 ? 23.925 -1.473 -19.558 1.00 79.88 94 ILE A O 1
ATOM 739 N N . PRO A 1 95 ? 25.876 -0.471 -20.063 1.00 83.69 95 PRO A N 1
ATOM 740 C CA . PRO A 1 95 ? 25.902 0.326 -18.838 1.00 83.69 95 PRO A CA 1
ATOM 741 C C . PRO A 1 95 ? 24.642 1.179 -18.598 1.00 83.69 95 PRO A C 1
ATOM 743 O O . PRO A 1 95 ? 24.059 1.029 -17.523 1.00 83.69 95 PRO A O 1
ATOM 746 N N . PRO A 1 96 ? 24.145 1.987 -19.563 1.00 83.69 96 PRO A N 1
ATOM 747 C CA . PRO A 1 96 ? 22.951 2.802 -19.329 1.00 83.69 96 PRO A CA 1
ATOM 748 C C . PRO A 1 96 ? 21.670 1.964 -19.172 1.00 83.69 96 PRO A C 1
ATOM 750 O O . PRO A 1 96 ? 20.762 2.369 -18.453 1.00 83.69 96 PRO A O 1
ATOM 753 N N . ILE A 1 97 ? 21.587 0.767 -19.773 1.00 78.31 97 ILE A N 1
ATOM 754 C CA . ILE A 1 97 ? 20.466 -0.164 -19.537 1.00 78.31 97 ILE A CA 1
ATOM 755 C C . ILE A 1 97 ? 20.485 -0.691 -18.100 1.00 78.31 97 ILE A C 1
ATOM 757 O O . ILE A 1 97 ? 19.434 -0.765 -17.461 1.00 78.31 97 ILE A O 1
ATOM 761 N N . THR A 1 98 ? 21.660 -1.067 -17.590 1.00 77.44 98 THR A N 1
ATOM 762 C CA . THR A 1 98 ? 21.813 -1.539 -16.208 1.00 77.44 98 THR A CA 1
ATOM 763 C C . THR A 1 98 ? 21.458 -0.437 -15.214 1.00 77.44 98 THR A C 1
ATOM 765 O O . THR A 1 98 ? 20.673 -0.682 -14.302 1.00 77.44 98 THR A O 1
ATOM 768 N N . GLU A 1 99 ? 21.952 0.784 -15.432 1.00 86.31 99 GLU A N 1
ATOM 769 C CA . GLU A 1 99 ? 21.594 1.948 -14.614 1.00 86.31 99 GLU A CA 1
ATOM 770 C C . GLU A 1 99 ? 20.082 2.206 -14.637 1.00 86.31 99 GLU A C 1
ATOM 772 O O . GLU A 1 99 ? 19.461 2.402 -13.592 1.00 86.31 99 GLU A O 1
ATOM 777 N N . TRP A 1 100 ? 19.454 2.144 -15.815 1.00 84.44 100 TRP A N 1
ATOM 778 C CA . TRP A 1 100 ? 18.012 2.351 -15.940 1.00 84.44 100 TRP A CA 1
ATOM 779 C C . TRP A 1 100 ? 17.209 1.290 -15.181 1.00 84.44 100 TRP A C 1
ATOM 781 O O . TRP A 1 100 ? 16.240 1.625 -14.494 1.00 84.44 100 TRP A O 1
ATOM 791 N N . LYS A 1 101 ? 17.639 0.023 -15.242 1.00 79.88 101 LYS A N 1
ATOM 792 C CA . LYS A 1 101 ? 17.047 -1.062 -14.453 1.00 79.88 101 LYS A CA 1
ATOM 793 C C . LYS A 1 101 ? 17.143 -0.757 -12.958 1.00 79.88 101 LYS A C 1
ATOM 795 O O . LYS A 1 101 ? 16.114 -0.742 -12.292 1.00 79.88 101 LYS A O 1
ATOM 800 N N . GLU A 1 102 ? 18.332 -0.456 -12.442 1.00 83.25 102 GLU A N 1
ATOM 801 C CA . GLU A 1 102 ? 18.534 -0.136 -11.020 1.00 83.25 102 GLU A CA 1
ATOM 802 C C . GLU A 1 102 ? 17.673 1.053 -10.558 1.00 83.25 102 GLU A C 1
ATOM 804 O O . GLU A 1 102 ? 17.058 1.000 -9.488 1.00 83.25 102 GLU A O 1
ATOM 809 N N . LEU A 1 103 ? 17.558 2.097 -11.386 1.00 86.12 103 LEU A N 1
ATOM 810 C CA . LEU A 1 103 ? 16.704 3.257 -11.115 1.00 86.12 103 LEU A CA 1
ATOM 811 C C . LEU A 1 103 ? 15.219 2.890 -11.043 1.00 86.12 103 LEU A C 1
ATOM 813 O O . LEU A 1 103 ? 14.512 3.396 -10.165 1.00 86.12 103 LEU A O 1
ATOM 817 N N . ILE A 1 104 ? 14.738 2.022 -11.937 1.00 81.69 104 ILE A N 1
ATOM 818 C CA . ILE A 1 104 ? 13.362 1.506 -11.913 1.00 81.69 104 ILE A CA 1
ATOM 819 C C . ILE A 1 104 ? 13.128 0.679 -10.647 1.00 81.69 104 ILE A C 1
ATOM 821 O O . ILE A 1 104 ? 12.139 0.915 -9.952 1.00 81.69 104 ILE A O 1
ATOM 825 N N . GLU A 1 105 ? 14.051 -0.213 -10.282 1.00 78.31 105 GLU A N 1
ATOM 826 C CA . GLU A 1 105 ? 13.934 -1.028 -9.068 1.00 78.31 105 GLU A CA 1
ATOM 827 C C . GLU A 1 105 ? 13.899 -0.171 -7.790 1.00 78.31 105 GLU A C 1
ATOM 829 O O . GLU A 1 105 ? 13.090 -0.406 -6.885 1.00 78.31 105 GLU A O 1
ATOM 834 N N . GLU A 1 106 ? 14.759 0.845 -7.687 1.00 84.00 106 GLU A N 1
ATOM 835 C CA . GLU A 1 106 ? 14.758 1.764 -6.546 1.00 84.00 106 GLU A CA 1
ATOM 836 C C . GLU A 1 106 ? 13.461 2.587 -6.491 1.00 84.00 106 GLU A C 1
ATOM 838 O O . GLU A 1 106 ? 12.889 2.814 -5.417 1.00 84.00 106 GLU A O 1
ATOM 843 N N . SER A 1 107 ? 12.991 3.023 -7.655 1.00 84.31 107 SER A N 1
ATOM 844 C CA . SER A 1 107 ? 11.773 3.809 -7.817 1.00 84.31 107 SER A CA 1
ATOM 845 C C . SER A 1 107 ? 10.524 3.019 -7.435 1.00 84.31 107 SER A C 1
ATOM 847 O O . SER A 1 107 ? 9.689 3.529 -6.684 1.00 84.31 107 SER A O 1
ATOM 849 N N . ASP A 1 108 ? 10.425 1.755 -7.839 1.00 77.25 108 ASP A N 1
ATOM 850 C CA . ASP A 1 108 ? 9.327 0.881 -7.430 1.00 77.25 108 ASP A CA 1
ATOM 851 C C . ASP A 1 108 ? 9.331 0.644 -5.908 1.00 77.25 108 ASP A C 1
ATOM 853 O O . ASP A 1 108 ? 8.304 0.786 -5.242 1.00 77.25 108 ASP A O 1
ATOM 857 N N . ARG A 1 109 ? 10.507 0.443 -5.292 1.00 79.75 109 ARG A N 1
ATOM 858 C CA . ARG A 1 109 ? 10.620 0.349 -3.821 1.00 79.75 109 ARG A CA 1
ATOM 859 C C . ARG A 1 109 ? 10.155 1.621 -3.108 1.00 79.75 109 ARG A C 1
ATOM 861 O O . ARG A 1 109 ? 9.560 1.532 -2.030 1.00 79.75 109 ARG A O 1
ATOM 868 N N . LYS A 1 110 ? 10.441 2.807 -3.656 1.00 83.44 110 LYS A N 1
ATOM 869 C CA . LYS A 1 110 ? 9.938 4.086 -3.115 1.00 83.44 110 LYS A CA 1
ATOM 870 C C . LYS A 1 110 ? 8.418 4.165 -3.252 1.00 83.44 110 LYS A C 1
ATOM 872 O O . LYS A 1 110 ? 7.738 4.449 -2.269 1.00 83.44 110 LYS A O 1
ATOM 877 N N . LEU A 1 111 ? 7.887 3.819 -4.420 1.00 81.00 111 LEU A N 1
ATOM 878 C CA . LEU A 1 111 ? 6.451 3.788 -4.680 1.00 81.00 111 LEU A CA 1
ATOM 879 C C . LEU A 1 111 ? 5.712 2.806 -3.756 1.00 81.00 111 LEU A C 1
ATOM 881 O O . LEU A 1 111 ? 4.639 3.126 -3.249 1.00 81.00 111 LEU A O 1
ATOM 885 N N . ALA A 1 112 ? 6.291 1.638 -3.475 1.00 73.44 112 ALA A N 1
ATOM 886 C CA . ALA A 1 112 ? 5.750 0.670 -2.523 1.00 73.44 112 ALA A CA 1
ATOM 887 C C . ALA A 1 112 ? 5.664 1.238 -1.096 1.00 73.44 112 ALA A C 1
ATOM 889 O O . ALA A 1 112 ? 4.672 1.014 -0.399 1.00 73.44 112 ALA A O 1
ATOM 890 N N . LYS A 1 113 ? 6.658 2.023 -0.660 1.00 78.38 113 LYS A N 1
ATOM 891 C CA . LYS A 1 113 ? 6.596 2.725 0.634 1.00 78.38 113 LYS A CA 1
ATOM 892 C C . LYS A 1 113 ? 5.476 3.762 0.657 1.00 78.38 113 LYS A C 1
ATOM 894 O O . LYS A 1 113 ? 4.714 3.786 1.621 1.00 78.38 113 LYS A O 1
ATOM 899 N N . ASP A 1 114 ? 5.332 4.552 -0.405 1.00 79.81 114 ASP A N 1
ATOM 900 C CA . ASP A 1 114 ? 4.263 5.554 -0.520 1.00 79.81 114 ASP A CA 1
ATOM 901 C C . ASP A 1 114 ? 2.870 4.899 -0.500 1.00 79.81 114 ASP A C 1
ATOM 903 O O . ASP A 1 114 ? 1.957 5.378 0.180 1.00 79.81 114 ASP A O 1
ATOM 907 N N . LYS A 1 115 ? 2.718 3.757 -1.190 1.00 79.44 115 LYS A N 1
ATOM 908 C CA . LYS A 1 115 ? 1.517 2.902 -1.155 1.00 79.44 115 LYS A CA 1
ATOM 909 C C . LYS A 1 115 ? 1.177 2.497 0.280 1.00 79.44 115 LYS A C 1
ATOM 911 O O . LYS A 1 115 ? 0.055 2.719 0.738 1.00 79.44 115 LYS A O 1
ATOM 916 N N . VAL A 1 116 ? 2.149 1.933 1.000 1.00 76.69 116 VAL A N 1
ATOM 917 C CA . VAL A 1 116 ? 1.980 1.497 2.395 1.00 76.69 116 VAL A CA 1
ATOM 918 C C . VAL A 1 116 ? 1.637 2.672 3.310 1.00 76.69 116 VAL A C 1
ATOM 920 O O . VAL A 1 116 ? 0.760 2.528 4.160 1.00 76.69 116 VAL A O 1
ATOM 923 N N . GLU A 1 117 ? 2.262 3.839 3.138 1.00 81.94 117 GLU A N 1
ATOM 924 C CA . GLU A 1 117 ? 1.940 5.017 3.950 1.00 81.94 117 GLU A CA 1
ATOM 925 C C . GLU A 1 117 ? 0.498 5.487 3.711 1.00 81.94 117 GLU A C 1
ATOM 927 O O . GLU A 1 117 ? -0.235 5.740 4.672 1.00 81.94 117 GLU A O 1
ATOM 932 N N . LEU A 1 118 ? 0.060 5.569 2.450 1.00 82.62 118 LEU A N 1
ATOM 933 C CA . LEU A 1 118 ? -1.306 5.976 2.123 1.00 82.62 118 LEU A CA 1
ATOM 934 C C . LEU A 1 118 ? -2.331 5.007 2.723 1.00 82.62 118 LEU A C 1
ATOM 936 O O . LEU A 1 118 ? -3.281 5.451 3.372 1.00 82.62 118 LEU A O 1
ATOM 940 N N . TYR A 1 119 ? -2.129 3.699 2.554 1.00 79.38 119 TYR A N 1
ATOM 941 C CA . TYR A 1 119 ? -3.020 2.691 3.129 1.00 79.38 119 TYR A CA 1
ATOM 942 C C . TYR A 1 119 ? -2.985 2.693 4.656 1.00 79.38 119 TYR A C 1
ATOM 944 O O . TYR A 1 119 ? -4.042 2.644 5.278 1.00 79.38 119 TYR A O 1
ATOM 952 N N . GLY A 1 120 ? -1.813 2.854 5.273 1.00 77.75 120 GLY A N 1
ATOM 953 C CA . GLY A 1 120 ? -1.684 3.002 6.723 1.00 77.75 120 GLY A CA 1
ATOM 954 C C . GLY A 1 120 ? -2.455 4.212 7.260 1.00 77.75 120 GLY A C 1
ATOM 955 O O . GLY A 1 120 ? -3.107 4.125 8.301 1.00 77.75 120 GLY A O 1
ATOM 956 N N . ARG A 1 121 ? -2.463 5.332 6.524 1.00 84.94 121 ARG A N 1
ATOM 957 C CA . ARG A 1 121 ? -3.280 6.508 6.868 1.00 84.94 121 ARG A CA 1
ATOM 958 C C . ARG A 1 121 ? -4.772 6.232 6.746 1.00 84.94 121 ARG A C 1
ATOM 960 O O . ARG A 1 121 ? -5.525 6.618 7.639 1.00 84.94 121 ARG A O 1
ATOM 967 N N . VAL A 1 122 ? -5.207 5.581 5.667 1.00 85.88 122 VAL A N 1
ATOM 968 C CA . VAL A 1 122 ? -6.621 5.216 5.497 1.00 85.88 122 VAL A CA 1
ATOM 969 C C . VAL A 1 122 ? -7.048 4.266 6.615 1.00 85.88 122 VAL A C 1
ATOM 971 O O . VAL A 1 122 ? -8.082 4.514 7.229 1.00 85.88 122 VAL A O 1
ATOM 974 N N . LEU A 1 123 ? -6.223 3.265 6.936 1.00 82.19 123 LEU A N 1
ATOM 975 C CA . LEU A 1 123 ? -6.454 2.321 8.026 1.00 82.19 123 LEU A CA 1
ATOM 976 C C . LEU A 1 123 ? -6.620 3.049 9.362 1.00 82.19 123 LEU A C 1
ATOM 978 O O . LEU A 1 123 ? -7.624 2.859 10.042 1.00 82.19 123 LEU A O 1
ATOM 982 N N . GLY A 1 124 ? -5.694 3.951 9.701 1.00 83.50 124 GLY A N 1
ATOM 983 C CA . GLY A 1 124 ? -5.779 4.742 10.930 1.00 83.50 124 GLY A CA 1
ATOM 984 C C . GLY A 1 124 ? -7.044 5.606 11.001 1.00 83.50 124 GLY A C 1
ATOM 985 O O . GLY A 1 124 ? -7.656 5.726 12.062 1.00 83.50 124 GLY A O 1
ATOM 986 N N . ILE A 1 125 ? -7.487 6.168 9.870 1.00 89.69 125 ILE A N 1
ATOM 987 C CA . ILE A 1 125 ? -8.756 6.904 9.790 1.00 89.69 125 ILE A CA 1
ATOM 988 C C . ILE A 1 125 ? -9.947 5.963 9.998 1.00 89.69 125 ILE A C 1
ATOM 990 O O . ILE A 1 125 ? -10.843 6.283 10.779 1.00 89.69 125 ILE A O 1
ATOM 994 N N . THR A 1 126 ? -9.979 4.817 9.317 1.00 88.38 126 THR A N 1
ATOM 995 C CA . THR A 1 126 ? -11.072 3.843 9.449 1.00 88.38 126 THR A CA 1
ATOM 996 C C . THR A 1 126 ? -11.144 3.273 10.860 1.00 88.38 126 THR A C 1
ATOM 998 O O . THR A 1 126 ? -12.240 3.156 11.403 1.00 88.38 126 THR A O 1
ATOM 1001 N N . ASP A 1 127 ? -9.996 3.009 11.487 1.00 85.69 127 ASP A N 1
ATOM 1002 C CA . ASP A 1 127 ? -9.903 2.524 12.859 1.00 85.69 127 ASP A CA 1
ATOM 1003 C C . ASP A 1 127 ? -10.419 3.573 13.835 1.00 85.69 127 ASP A C 1
ATOM 1005 O O . ASP A 1 127 ? -11.260 3.241 14.662 1.00 85.69 127 ASP A O 1
ATOM 1009 N N . PHE A 1 128 ? -10.023 4.842 13.700 1.00 90.06 128 PHE A N 1
ATOM 1010 C CA . PHE A 1 128 ? -10.601 5.916 14.510 1.00 90.06 128 PHE A CA 1
ATOM 1011 C C . PHE A 1 128 ? -12.130 5.977 14.355 1.00 90.06 128 PHE A C 1
ATOM 1013 O O . PHE A 1 128 ? -12.862 6.059 15.339 1.00 90.06 128 PHE A O 1
ATOM 1020 N N . ILE A 1 129 ? -12.646 5.911 13.127 1.00 90.38 129 ILE A N 1
ATOM 1021 C CA . ILE A 1 129 ? -14.086 6.027 12.870 1.00 90.38 129 ILE A CA 1
ATOM 1022 C C . ILE A 1 129 ? -14.851 4.844 13.478 1.00 90.38 129 ILE A C 1
ATOM 1024 O O . ILE A 1 129 ? -15.799 5.048 14.239 1.00 90.38 129 ILE A O 1
ATOM 1028 N N . ILE A 1 130 ? -14.442 3.615 13.172 1.00 86.94 130 ILE A N 1
ATOM 1029 C CA . ILE A 1 130 ? -15.120 2.394 13.625 1.00 86.94 130 ILE A CA 1
ATOM 1030 C C . ILE A 1 130 ? -14.915 2.198 15.121 1.00 86.94 130 ILE A C 1
ATOM 1032 O O . ILE A 1 130 ? -15.869 1.975 15.864 1.00 86.94 130 ILE A O 1
ATOM 1036 N N . THR A 1 131 ? -13.666 2.272 15.557 1.00 85.62 131 THR A N 1
ATOM 1037 C CA . THR A 1 131 ? -13.250 1.847 16.887 1.00 85.62 131 THR A CA 1
ATOM 1038 C C . THR A 1 131 ? -13.423 2.954 17.900 1.00 85.62 131 THR A C 1
ATOM 1040 O O . THR A 1 131 ? -13.953 2.681 18.966 1.00 85.62 131 THR A O 1
ATOM 1043 N N . ASP A 1 132 ? -13.045 4.192 17.598 1.00 87.62 132 ASP A N 1
ATOM 1044 C CA . ASP A 1 132 ? -13.029 5.258 18.605 1.00 87.62 132 ASP A CA 1
ATOM 1045 C C . ASP A 1 132 ? -14.298 6.105 18.559 1.00 87.62 132 ASP A C 1
ATOM 1047 O O . ASP A 1 132 ? -14.854 6.423 19.608 1.00 87.62 132 ASP A O 1
ATOM 1051 N N . PHE A 1 133 ? -14.822 6.421 17.373 1.00 90.31 133 PHE A N 1
ATOM 1052 C CA . PHE A 1 133 ? -15.996 7.281 17.236 1.00 90.31 133 PHE A CA 1
ATOM 1053 C C . PHE A 1 133 ? -17.318 6.499 17.358 1.00 90.31 133 PHE A C 1
ATOM 1055 O O . PHE A 1 133 ? -18.106 6.765 18.267 1.00 90.31 133 PHE A O 1
ATOM 1062 N N . PHE A 1 134 ? -17.584 5.516 16.487 1.00 88.25 134 PHE A N 1
ATOM 1063 C CA . PHE A 1 134 ? -18.874 4.796 16.443 1.00 88.25 134 PHE A CA 1
ATOM 1064 C C . PHE A 1 134 ? -18.979 3.591 17.390 1.00 88.25 134 PHE A C 1
ATOM 1066 O O . PHE A 1 134 ? -20.079 3.282 17.880 1.00 88.25 134 PHE A O 1
ATOM 1073 N N . GLY A 1 135 ? -17.847 2.949 17.669 1.00 85.31 135 GLY A N 1
ATOM 1074 C CA . GLY A 1 135 ? -17.744 1.699 18.413 1.00 85.31 135 GLY A CA 1
ATOM 1075 C C . GLY A 1 135 ? -17.856 0.463 17.516 1.00 85.31 135 GLY A C 1
ATOM 1076 O O . GLY A 1 135 ? -18.759 0.351 16.682 1.00 85.31 135 GLY A O 1
ATOM 1077 N N . GLN A 1 136 ? -16.971 -0.501 17.770 1.00 80.31 136 GLN A N 1
ATOM 1078 C CA . GLN A 1 136 ? -16.752 -1.723 16.987 1.00 80.31 136 GLN A CA 1
ATOM 1079 C C . GLN A 1 136 ? -18.016 -2.559 16.725 1.00 80.31 136 GLN A C 1
ATOM 1081 O O . GLN A 1 136 ? -18.131 -3.193 15.685 1.00 80.31 136 GLN A O 1
ATOM 1086 N N . PHE A 1 137 ? -18.971 -2.585 17.656 1.00 79.94 137 PHE A N 1
ATOM 1087 C CA . PHE A 1 137 ? -20.146 -3.464 17.568 1.00 79.94 137 PHE A CA 1
ATOM 1088 C C . PHE A 1 137 ? -21.385 -2.807 16.952 1.00 79.94 137 PHE A C 1
ATOM 1090 O O . PHE A 1 137 ? -22.448 -3.421 16.902 1.00 79.94 137 PHE A O 1
ATOM 1097 N N . ASN A 1 138 ? -21.292 -1.546 16.528 1.00 70.00 138 ASN A N 1
ATOM 1098 C CA . ASN A 1 138 ? -22.437 -0.782 16.032 1.00 70.00 138 ASN A CA 1
ATOM 1099 C C . ASN A 1 138 ? -22.224 -0.243 14.616 1.00 70.00 138 ASN A C 1
ATOM 1101 O O . ASN A 1 138 ? -22.816 0.772 14.249 1.00 70.00 138 ASN A O 1
ATOM 1105 N N . THR A 1 139 ? -21.389 -0.901 13.820 1.00 69.06 139 THR A N 1
ATOM 1106 C CA . THR A 1 139 ? -21.059 -0.453 12.465 1.00 69.06 139 THR A CA 1
ATOM 1107 C C . THR A 1 139 ? -22.262 -0.500 11.523 1.00 69.06 139 THR A C 1
ATOM 1109 O O . THR A 1 139 ? -22.538 0.483 10.833 1.00 69.06 139 THR A O 1
ATOM 1112 N N . LYS A 1 140 ? -23.064 -1.569 11.601 1.00 69.38 140 LYS A N 1
ATOM 1113 C CA . LYS A 1 140 ? -24.319 -1.723 10.839 1.00 69.38 140 LYS A CA 1
ATOM 1114 C C . LYS A 1 140 ? -25.385 -0.689 11.195 1.00 69.38 140 LYS A C 1
ATOM 1116 O O . LYS A 1 140 ? -26.055 -0.147 10.331 1.00 69.38 140 LYS A O 1
ATOM 1121 N N . ASN A 1 141 ? -25.514 -0.381 12.485 1.00 67.44 141 ASN A N 1
ATOM 1122 C CA . ASN A 1 141 ? -26.558 0.513 12.997 1.00 67.44 141 ASN A CA 1
ATOM 1123 C C . ASN A 1 141 ? -26.307 1.996 12.676 1.00 67.44 141 ASN A C 1
ATOM 1125 O O . ASN A 1 141 ? -27.193 2.817 12.890 1.00 67.44 141 ASN A O 1
ATOM 1129 N N . ASN A 1 142 ? -25.096 2.352 12.240 1.00 67.31 142 ASN A N 1
ATOM 1130 C CA . ASN A 1 142 ? -24.674 3.737 12.026 1.00 67.31 142 ASN A CA 1
ATOM 1131 C C . ASN A 1 142 ? -24.312 4.042 10.562 1.00 67.31 142 ASN A C 1
ATOM 1133 O O . ASN A 1 142 ? -23.669 5.059 10.315 1.00 67.31 142 ASN A O 1
ATOM 1137 N N . ASP A 1 143 ? -24.672 3.172 9.612 1.00 69.94 143 ASP A N 1
ATOM 1138 C CA . ASP A 1 143 ? -24.325 3.302 8.187 1.00 69.94 143 ASP A CA 1
ATOM 1139 C C . ASP A 1 143 ? -22.807 3.444 7.928 1.00 69.94 143 ASP A C 1
ATOM 1141 O O . ASP A 1 143 ? -22.370 4.125 6.994 1.00 69.94 143 ASP A O 1
ATOM 1145 N N . VAL A 1 144 ? -21.974 2.801 8.760 1.00 75.44 144 VAL A N 1
ATOM 1146 C CA . VAL A 1 144 ? -20.500 2.861 8.667 1.00 75.44 144 VAL A CA 1
ATOM 1147 C C . VAL A 1 144 ? -19.847 1.546 8.240 1.00 75.44 144 VAL A C 1
ATOM 1149 O O . VAL A 1 144 ? -18.623 1.450 8.262 1.00 75.44 144 VAL A O 1
ATOM 1152 N N . GLU A 1 145 ? -20.626 0.567 7.772 1.00 77.88 145 GLU A N 1
ATOM 1153 C CA . GLU A 1 145 ? -20.119 -0.697 7.197 1.00 77.88 145 GLU A CA 1
ATOM 1154 C C . GLU A 1 145 ? -19.089 -0.460 6.085 1.00 77.88 145 GLU A C 1
ATOM 1156 O O . GLU A 1 145 ? -18.125 -1.202 5.935 1.00 77.88 145 GLU A O 1
ATOM 1161 N N . ILE A 1 146 ? -19.236 0.639 5.342 1.00 73.25 146 ILE A N 1
ATOM 1162 C CA . ILE A 1 146 ? -18.285 0.990 4.292 1.00 73.25 146 ILE A CA 1
ATOM 1163 C C . ILE A 1 146 ? -16.858 1.189 4.819 1.00 73.25 146 ILE A C 1
ATOM 1165 O O . ILE A 1 146 ? -15.894 0.895 4.121 1.00 73.25 146 ILE A O 1
ATOM 1169 N N . PHE A 1 147 ? -16.692 1.672 6.050 1.00 77.81 147 PHE A N 1
ATOM 1170 C CA . PHE A 1 147 ? -15.363 1.835 6.629 1.00 77.81 147 PHE A CA 1
ATOM 1171 C C . PHE A 1 147 ? -14.735 0.481 6.977 1.00 77.81 147 PHE A C 1
ATOM 1173 O O . PHE A 1 147 ? -13.512 0.383 6.955 1.00 77.81 147 PHE A O 1
ATOM 1180 N N . GLU A 1 148 ? -15.532 -0.562 7.251 1.00 73.38 148 GLU A N 1
ATOM 1181 C CA . GLU A 1 148 ? -15.013 -1.925 7.443 1.00 73.38 148 GLU A CA 1
ATOM 1182 C C . GLU A 1 148 ? -14.441 -2.479 6.132 1.00 73.38 148 GLU A C 1
ATOM 1184 O O . GLU A 1 148 ? -13.380 -3.097 6.142 1.00 73.38 148 GLU A O 1
ATOM 1189 N N . GLU A 1 149 ? -15.074 -2.186 4.989 1.00 71.31 149 GLU A N 1
ATOM 1190 C CA . GLU A 1 149 ? -14.532 -2.521 3.663 1.00 71.31 149 GLU A CA 1
ATOM 1191 C C . GLU A 1 149 ? -13.172 -1.848 3.421 1.00 71.31 149 GLU A C 1
ATOM 1193 O O . GLU A 1 149 ? -12.257 -2.461 2.874 1.00 71.31 149 GLU A O 1
ATOM 1198 N N . PHE A 1 150 ? -13.022 -0.593 3.853 1.00 70.06 150 PHE A N 1
ATOM 1199 C CA . PHE A 1 150 ? -11.755 0.133 3.768 1.00 70.06 150 PHE A CA 1
ATOM 1200 C C . PHE A 1 150 ? -10.723 -0.306 4.809 1.00 70.06 150 PHE A C 1
ATOM 1202 O O . PHE A 1 150 ? -9.585 0.121 4.706 1.00 70.06 150 PHE A O 1
ATOM 1209 N N . ARG A 1 151 ? -11.080 -1.130 5.797 1.00 65.75 151 ARG A N 1
ATOM 1210 C CA . ARG A 1 151 ? -10.134 -1.667 6.787 1.00 65.75 151 ARG A CA 1
ATOM 1211 C C . ARG A 1 151 ? -9.384 -2.892 6.254 1.00 65.75 151 ARG A C 1
ATOM 1213 O O . ARG A 1 151 ? -8.244 -3.143 6.633 1.00 65.75 151 ARG A O 1
ATOM 1220 N N . ASP A 1 152 ? -10.021 -3.651 5.366 1.00 58.66 152 ASP A N 1
ATOM 1221 C CA . ASP A 1 152 ? -9.482 -4.872 4.770 1.00 58.66 152 ASP A CA 1
ATOM 1222 C C . ASP A 1 152 ? -8.713 -4.568 3.477 1.00 58.66 152 ASP A C 1
ATOM 1224 O O . ASP A 1 152 ? -9.228 -4.698 2.362 1.00 58.66 152 ASP A O 1
ATOM 1228 N N . PHE A 1 153 ? -7.452 -4.149 3.634 1.00 53.31 153 PHE A N 1
ATOM 1229 C CA . PHE A 1 153 ? -6.601 -3.831 2.489 1.00 53.31 153 PHE A CA 1
ATOM 1230 C C . PHE A 1 153 ? -6.036 -5.047 1.757 1.00 53.31 153 PHE A C 1
ATOM 1232 O O . PHE A 1 153 ? -5.488 -4.887 0.671 1.00 53.31 153 PHE A O 1
ATOM 1239 N N . SER A 1 154 ? -6.203 -6.257 2.302 1.00 50.31 154 SER A N 1
ATOM 1240 C CA . SER A 1 154 ? -5.703 -7.492 1.681 1.00 50.31 154 SER A CA 1
ATOM 1241 C C . SER A 1 154 ? -6.312 -7.758 0.295 1.00 50.31 154 SER A C 1
ATOM 1243 O O . SER A 1 154 ? -5.746 -8.501 -0.501 1.00 50.31 154 SER A O 1
ATOM 1245 N N . LYS A 1 155 ? -7.438 -7.100 -0.012 1.00 48.41 155 LYS A N 1
ATOM 1246 C CA . LYS A 1 155 ? -8.125 -7.117 -1.311 1.00 48.41 155 LYS A CA 1
ATOM 1247 C C . LYS A 1 155 ? -7.515 -6.193 -2.364 1.00 48.41 155 LYS A C 1
ATOM 1249 O O . LYS A 1 155 ? -7.853 -6.324 -3.537 1.00 48.41 155 LYS A O 1
ATOM 1254 N N . TYR A 1 156 ? -6.678 -5.238 -1.966 1.00 50.56 156 TYR A N 1
ATOM 1255 C CA . TYR A 1 156 ? -5.987 -4.343 -2.887 1.00 50.56 156 TYR A CA 1
ATOM 1256 C C . TYR A 1 156 ? -4.555 -4.852 -2.993 1.00 50.56 156 TYR A C 1
ATOM 1258 O O . TYR A 1 156 ? -3.723 -4.573 -2.133 1.00 50.56 156 TYR A O 1
ATOM 1266 N N . GLU A 1 157 ? -4.303 -5.679 -4.008 1.00 45.97 157 GLU A N 1
ATOM 1267 C CA . GLU A 1 157 ? -2.991 -6.273 -4.242 1.00 45.97 157 GLU A CA 1
ATOM 1268 C C . GLU A 1 157 ? -1.902 -5.193 -4.215 1.00 45.97 157 GLU A C 1
ATOM 1270 O O . GLU A 1 157 ? -1.908 -4.237 -4.995 1.00 45.97 157 GLU A O 1
ATOM 1275 N N . LEU A 1 158 ? -0.926 -5.365 -3.323 1.00 40.44 158 LEU A N 1
ATOM 1276 C CA . LEU A 1 158 ? 0.403 -4.816 -3.542 1.00 40.44 158 LEU A CA 1
ATOM 1277 C C . LEU A 1 158 ? 0.993 -5.662 -4.668 1.00 40.44 158 LEU A C 1
ATOM 1279 O O . LEU A 1 158 ? 1.575 -6.713 -4.415 1.00 40.44 158 LEU A O 1
ATOM 1283 N N . SER A 1 159 ? 0.735 -5.264 -5.913 1.00 39.53 159 SER A N 1
ATOM 1284 C CA . SER A 1 159 ? 1.310 -5.922 -7.079 1.00 39.53 159 SER A CA 1
ATOM 1285 C C . SER A 1 159 ? 2.830 -5.941 -6.911 1.00 39.53 159 SER A C 1
ATOM 1287 O O . SER A 1 159 ? 3.466 -4.887 -6.962 1.00 39.53 159 SER A O 1
ATOM 1289 N N . ASN A 1 160 ? 3.406 -7.121 -6.686 1.00 35.97 160 ASN A N 1
ATOM 1290 C CA . ASN A 1 160 ? 4.841 -7.327 -6.819 1.00 35.97 160 ASN A CA 1
ATOM 1291 C C . ASN A 1 160 ? 5.142 -7.260 -8.317 1.00 35.97 160 ASN A C 1
ATOM 1293 O O . ASN A 1 160 ? 5.094 -8.279 -9.002 1.00 35.97 160 ASN A O 1
ATOM 1297 N N . VAL A 1 161 ? 5.367 -6.062 -8.852 1.00 36.19 161 VAL A N 1
ATOM 1298 C CA . VAL A 1 161 ? 5.796 -5.910 -10.242 1.00 36.19 161 VAL A CA 1
ATOM 1299 C C . VAL A 1 161 ? 7.314 -5.964 -10.251 1.00 36.19 161 VAL A C 1
ATOM 1301 O O . VAL A 1 161 ? 8.003 -4.959 -10.328 1.00 36.19 161 VAL A O 1
ATOM 1304 N N . MET A 1 162 ? 7.841 -7.178 -10.155 1.00 34.12 162 MET A N 1
ATOM 1305 C CA . MET A 1 162 ? 9.052 -7.489 -10.893 1.00 34.12 162 MET A CA 1
ATOM 1306 C C . MET A 1 162 ? 8.740 -8.701 -11.740 1.00 34.12 162 MET A C 1
ATOM 1308 O O . MET A 1 162 ? 8.665 -9.824 -11.249 1.00 34.12 162 MET A O 1
ATOM 1312 N N . ASN A 1 163 ? 8.530 -8.459 -13.031 1.00 36.34 163 ASN A N 1
ATOM 1313 C CA . ASN A 1 163 ? 8.847 -9.502 -13.984 1.00 36.34 163 ASN A CA 1
ATOM 1314 C C . ASN A 1 163 ? 10.347 -9.760 -13.835 1.00 36.34 163 ASN A C 1
ATOM 1316 O O . ASN A 1 163 ? 11.145 -8.829 -13.954 1.00 36.34 163 ASN A O 1
ATOM 1320 N N . ASP A 1 164 ? 10.711 -11.004 -13.535 1.00 34.38 164 ASP A N 1
ATOM 1321 C CA . ASP A 1 164 ? 12.090 -11.478 -13.543 1.00 34.38 164 ASP A CA 1
ATOM 1322 C C . ASP A 1 164 ? 12.682 -11.250 -14.943 1.00 34.38 164 ASP A C 1
ATOM 1324 O O . ASP A 1 164 ? 12.618 -12.104 -15.830 1.00 34.38 164 ASP A O 1
ATOM 1328 N N . PHE A 1 165 ? 13.250 -10.067 -15.181 1.00 43.19 165 PHE A N 1
ATOM 1329 C CA . PHE A 1 165 ? 14.039 -9.787 -16.373 1.00 43.19 165 PHE A CA 1
ATOM 1330 C C . PHE A 1 165 ? 15.424 -10.402 -16.167 1.00 43.19 165 PHE A C 1
ATOM 1332 O O . PHE A 1 165 ? 16.401 -9.710 -15.855 1.00 43.19 165 PHE A O 1
ATOM 1339 N N . ASN A 1 166 ? 15.486 -11.726 -16.320 1.00 38.50 166 ASN A N 1
ATOM 1340 C CA . ASN A 1 166 ? 16.725 -12.489 -16.415 1.00 38.50 166 ASN A CA 1
ATOM 1341 C C . ASN A 1 166 ? 17.350 -12.252 -17.795 1.00 38.50 166 ASN A C 1
ATOM 1343 O O . ASN A 1 166 ? 17.214 -13.048 -18.721 1.00 38.50 166 ASN A O 1
ATOM 1347 N N . LEU A 1 167 ? 18.021 -11.113 -17.942 1.00 40.69 167 LEU A N 1
ATOM 1348 C CA . LEU A 1 167 ? 19.085 -10.966 -18.925 1.00 40.69 167 LEU A CA 1
ATOM 1349 C C . LEU A 1 167 ? 20.396 -11.167 -18.178 1.00 40.69 167 LEU A C 1
ATOM 1351 O O . LEU A 1 167 ? 20.899 -10.257 -17.523 1.00 40.69 167 LEU A O 1
ATOM 1355 N N . GLU A 1 168 ? 20.932 -12.381 -18.258 1.00 41.16 168 GLU A N 1
ATOM 1356 C CA . GLU A 1 168 ? 22.312 -12.643 -17.868 1.00 41.16 168 GLU A CA 1
ATOM 1357 C C . GLU A 1 168 ? 23.212 -11.927 -18.887 1.00 41.16 168 GLU A C 1
ATOM 1359 O O . GLU A 1 168 ? 23.510 -12.422 -19.969 1.00 41.16 168 GLU A O 1
ATOM 1364 N N . LEU A 1 169 ? 23.597 -10.686 -18.583 1.00 45.31 169 LEU A N 1
ATOM 1365 C CA . LEU A 1 169 ? 24.481 -9.872 -19.430 1.00 45.31 169 LEU A CA 1
ATOM 1366 C C . LEU A 1 169 ? 25.897 -10.471 -19.548 1.00 45.31 169 LEU A C 1
ATOM 1368 O O . LEU A 1 169 ? 26.657 -10.102 -20.446 1.00 45.31 169 LEU A O 1
ATOM 1372 N N . GLU A 1 170 ? 26.235 -11.424 -18.676 1.00 44.03 170 GLU A N 1
ATOM 1373 C CA . GLU A 1 170 ? 27.459 -12.237 -18.708 1.00 44.03 170 GLU A CA 1
ATOM 1374 C C . GLU A 1 170 ? 27.607 -12.999 -20.034 1.00 44.03 170 GLU A C 1
ATOM 1376 O O . GLU A 1 170 ? 28.706 -13.184 -20.559 1.00 44.03 170 GLU A O 1
ATOM 1381 N N . ASP A 1 171 ? 26.480 -13.329 -20.651 1.00 37.31 171 ASP A N 1
ATOM 1382 C CA . ASP A 1 171 ? 26.368 -14.125 -21.864 1.00 37.31 171 ASP A CA 1
ATOM 1383 C C . ASP A 1 171 ? 26.807 -13.357 -23.135 1.00 37.31 171 ASP A C 1
ATOM 1385 O O . ASP A 1 171 ? 27.052 -13.948 -24.192 1.00 37.31 171 ASP A O 1
ATOM 1389 N N . ILE A 1 172 ? 26.920 -12.025 -23.044 1.00 44.78 172 ILE A N 1
ATOM 1390 C CA . ILE A 1 172 ? 27.478 -11.136 -24.082 1.00 44.78 172 ILE A CA 1
ATOM 1391 C C . ILE A 1 172 ? 28.980 -10.884 -23.827 1.00 44.78 172 ILE A C 1
ATOM 1393 O O . ILE A 1 172 ? 29.719 -10.461 -24.722 1.00 44.78 172 ILE A O 1
ATOM 1397 N N . GLN A 1 173 ? 29.480 -11.159 -22.616 1.00 38.75 173 GLN A N 1
ATOM 1398 C CA . GLN A 1 173 ? 30.857 -10.845 -22.241 1.00 38.75 173 GLN A CA 1
ATOM 1399 C C . GLN A 1 173 ? 31.894 -11.846 -22.776 1.00 38.75 173 GLN A C 1
ATOM 1401 O O . GLN A 1 173 ? 33.046 -11.441 -22.965 1.00 38.75 173 GLN A O 1
ATOM 1406 N N . THR A 1 174 ? 31.501 -13.086 -23.088 1.00 38.75 174 THR A N 1
ATOM 1407 C CA . THR A 1 174 ? 32.384 -14.271 -23.110 1.00 38.75 174 THR A CA 1
ATOM 1408 C C . THR A 1 174 ? 32.779 -14.833 -24.483 1.00 38.75 174 THR A C 1
ATOM 1410 O O . THR A 1 174 ? 33.268 -15.961 -24.555 1.00 38.75 174 THR A O 1
ATOM 1413 N N . THR A 1 175 ? 32.670 -14.095 -25.595 1.00 40.78 175 THR A N 1
ATOM 1414 C CA . THR A 1 175 ? 33.278 -14.579 -26.854 1.00 40.78 175 THR A CA 1
ATOM 1415 C C . THR A 1 175 ? 34.805 -14.425 -26.788 1.00 40.78 175 THR A C 1
ATOM 1417 O O . THR A 1 175 ? 35.354 -13.379 -27.132 1.00 40.78 175 THR A O 1
ATOM 1420 N N . ASN A 1 176 ? 35.497 -15.448 -26.278 1.00 38.97 176 ASN A N 1
ATOM 1421 C CA . ASN A 1 176 ? 36.952 -15.460 -26.146 1.00 38.97 176 ASN A CA 1
ATOM 1422 C C . ASN A 1 176 ? 37.609 -15.658 -27.531 1.00 38.97 176 ASN A C 1
ATOM 1424 O O . ASN A 1 176 ? 37.415 -16.684 -28.177 1.00 38.97 176 ASN A O 1
ATOM 1428 N N . PHE A 1 177 ? 38.344 -14.649 -28.012 1.00 38.78 177 PHE A N 1
ATOM 1429 C CA . PHE A 1 177 ? 38.870 -14.560 -29.388 1.00 38.78 177 PHE A CA 1
ATOM 1430 C C . PHE A 1 177 ? 40.240 -15.211 -29.603 1.00 38.78 177 PHE A C 1
ATOM 1432 O O . PHE A 1 177 ? 40.751 -15.183 -30.727 1.00 38.78 177 PHE A O 1
ATOM 1439 N N . GLU A 1 178 ? 40.844 -15.776 -28.558 1.00 36.38 178 GLU A N 1
ATOM 1440 C CA . GLU A 1 178 ? 42.146 -16.450 -28.647 1.00 36.38 178 GLU A CA 1
ATOM 1441 C C . GLU A 1 178 ? 42.108 -17.692 -29.556 1.00 36.38 178 GLU A C 1
ATOM 1443 O O . GLU A 1 178 ? 43.136 -18.098 -30.087 1.00 36.38 178 GLU A O 1
ATOM 1448 N N . THR A 1 179 ? 40.922 -18.249 -29.823 1.00 39.34 179 THR A N 1
ATOM 1449 C CA . THR A 1 179 ? 40.711 -19.411 -30.704 1.00 39.34 179 THR A CA 1
ATOM 1450 C C . THR A 1 179 ? 40.461 -19.062 -32.176 1.00 39.34 179 THR A C 1
ATOM 1452 O O . THR A 1 179 ? 40.448 -19.964 -33.013 1.00 39.34 179 THR A O 1
ATOM 1455 N N . ILE A 1 180 ? 40.288 -17.781 -32.533 1.00 40.31 180 ILE A N 1
ATOM 1456 C CA . ILE A 1 180 ? 40.095 -17.355 -33.931 1.00 40.31 180 ILE A CA 1
ATOM 1457 C C . ILE A 1 180 ? 41.442 -16.880 -34.481 1.00 40.31 180 ILE A C 1
ATOM 1459 O O . ILE A 1 180 ? 41.910 -15.796 -34.115 1.00 40.31 180 ILE A O 1
ATOM 1463 N N . GLY A 1 181 ? 42.028 -17.746 -35.319 1.00 38.41 181 GLY A N 1
ATOM 1464 C CA . GLY A 1 181 ? 43.414 -17.766 -35.798 1.00 38.41 181 GLY A CA 1
ATOM 1465 C C . GLY A 1 181 ? 44.047 -16.432 -36.209 1.00 38.41 181 GLY A C 1
ATOM 1466 O O . GLY A 1 181 ? 43.379 -15.460 -36.555 1.00 38.41 181 GLY A O 1
ATOM 1467 N N . ILE A 1 182 ? 45.378 -16.415 -36.126 1.00 38.59 182 ILE A N 1
ATOM 1468 C CA . ILE A 1 182 ? 46.267 -15.281 -36.403 1.00 38.59 182 ILE A CA 1
ATOM 1469 C C . ILE A 1 182 ? 46.310 -15.003 -37.915 1.00 38.59 182 ILE A C 1
ATOM 1471 O O . ILE A 1 182 ? 46.458 -15.929 -38.709 1.00 38.59 182 ILE A O 1
ATOM 1475 N N . ASP A 1 183 ? 46.199 -13.728 -38.304 1.00 40.78 183 ASP A N 1
ATOM 1476 C CA . ASP A 1 183 ? 46.306 -13.271 -39.695 1.00 40.78 183 ASP A CA 1
ATOM 1477 C C . ASP A 1 183 ? 47.697 -13.551 -40.285 1.00 40.78 183 ASP A C 1
ATOM 1479 O O . ASP A 1 183 ? 48.708 -13.085 -39.760 1.00 40.78 183 ASP A O 1
ATOM 1483 N N . VAL A 1 184 ? 47.741 -14.234 -41.432 1.00 37.81 184 VAL A N 1
ATOM 1484 C CA . VAL A 1 184 ? 48.982 -14.507 -42.190 1.00 37.81 184 VAL A CA 1
ATOM 1485 C C . VAL A 1 184 ? 49.054 -13.679 -43.493 1.00 37.81 184 VAL A C 1
ATOM 1487 O O . VAL A 1 184 ? 50.032 -13.737 -44.228 1.00 37.81 184 VAL A O 1
ATOM 1490 N N . PHE A 1 185 ? 48.051 -12.846 -43.802 1.00 35.66 185 PHE A N 1
ATOM 1491 C CA . PHE A 1 185 ? 47.946 -12.189 -45.119 1.00 35.66 185 PHE A CA 1
ATOM 1492 C C . PHE A 1 185 ? 48.785 -10.907 -45.298 1.00 35.66 185 PHE A C 1
ATOM 1494 O O . PHE A 1 185 ? 49.019 -10.481 -46.429 1.00 35.66 185 PHE A O 1
ATOM 1501 N N . ASN A 1 186 ? 49.294 -10.308 -44.216 1.00 37.09 186 ASN A N 1
ATOM 1502 C CA . ASN A 1 186 ? 50.063 -9.060 -44.309 1.00 37.09 186 ASN A CA 1
ATOM 1503 C C . ASN A 1 186 ? 51.455 -9.237 -44.944 1.00 37.09 186 ASN A C 1
ATOM 1505 O O . ASN A 1 186 ? 52.018 -8.254 -45.408 1.00 37.09 186 ASN A O 1
ATOM 1509 N N . SER A 1 187 ? 52.011 -10.455 -45.011 1.00 33.62 187 SER A N 1
ATOM 1510 C CA . SER A 1 187 ? 53.362 -10.667 -45.561 1.00 33.62 187 SER A CA 1
ATOM 1511 C C . SER A 1 187 ? 53.403 -10.919 -47.071 1.00 33.62 187 SER A C 1
ATOM 1513 O O . SER A 1 187 ? 54.492 -10.999 -47.628 1.00 33.62 187 SER A O 1
ATOM 1515 N N . ILE A 1 188 ? 52.252 -11.085 -47.735 1.00 36.06 188 ILE A N 1
ATOM 1516 C CA . ILE A 1 188 ? 52.188 -11.478 -49.156 1.00 36.06 188 ILE A CA 1
ATOM 1517 C C . ILE A 1 188 ? 51.677 -10.327 -50.051 1.00 36.06 188 ILE A C 1
ATOM 1519 O O . ILE A 1 188 ? 51.942 -10.303 -51.254 1.00 36.06 188 ILE A O 1
ATOM 1523 N N . SER A 1 189 ? 51.019 -9.316 -49.467 1.00 36.19 189 SER A N 1
ATOM 1524 C CA . SER A 1 189 ? 50.499 -8.148 -50.200 1.00 36.19 189 SER A CA 1
ATOM 1525 C C . SER A 1 189 ? 51.585 -7.394 -50.981 1.00 36.19 189 SER A C 1
ATOM 1527 O O . SER A 1 189 ? 51.324 -6.935 -52.091 1.00 36.19 189 SER A O 1
ATOM 1529 N N . ASP A 1 190 ? 52.813 -7.335 -50.459 1.00 38.16 190 ASP A N 1
ATOM 1530 C CA . ASP A 1 190 ? 53.915 -6.603 -51.098 1.00 38.16 190 ASP A CA 1
ATOM 1531 C C . ASP A 1 190 ? 54.586 -7.388 -52.240 1.00 38.16 190 ASP A C 1
ATOM 1533 O O . ASP A 1 190 ? 55.292 -6.806 -53.062 1.00 38.16 190 ASP A O 1
ATOM 1537 N N . THR A 1 191 ? 54.362 -8.705 -52.339 1.00 36.78 191 THR A N 1
ATOM 1538 C CA . THR A 1 191 ? 55.009 -9.568 -53.349 1.00 36.78 191 THR A CA 1
ATOM 1539 C C . THR A 1 191 ? 54.101 -9.900 -54.543 1.00 36.78 191 THR A C 1
ATOM 1541 O O . THR A 1 191 ? 54.588 -10.381 -55.563 1.00 36.78 191 THR A O 1
ATOM 1544 N N . LEU A 1 192 ? 52.790 -9.639 -54.456 1.00 43.31 192 LEU A N 1
ATOM 1545 C CA . LEU A 1 192 ? 51.777 -10.161 -55.394 1.00 43.31 192 LEU A CA 1
ATOM 1546 C C . LEU A 1 192 ? 51.043 -9.109 -56.245 1.00 43.31 192 LEU A C 1
ATOM 1548 O O . LEU A 1 192 ? 50.057 -9.429 -56.906 1.00 43.31 192 LEU A O 1
ATOM 1552 N N . HIS A 1 193 ? 51.495 -7.856 -56.269 1.00 37.34 193 HIS A N 1
ATOM 1553 C CA . HIS A 1 193 ? 50.704 -6.742 -56.810 1.00 37.34 193 HIS A CA 1
ATOM 1554 C C . HIS A 1 193 ? 50.532 -6.671 -58.348 1.00 37.34 193 HIS A C 1
ATOM 1556 O O . HIS A 1 193 ? 49.940 -5.708 -58.818 1.00 37.34 193 HIS A O 1
ATOM 1562 N N . ASN A 1 194 ? 50.974 -7.661 -59.144 1.00 42.69 194 ASN A N 1
ATOM 1563 C CA . ASN A 1 194 ? 51.003 -7.554 -60.619 1.00 42.69 194 ASN A CA 1
ATOM 1564 C C . ASN A 1 194 ? 50.532 -8.801 -61.421 1.00 42.69 194 ASN A C 1
ATOM 1566 O O . ASN A 1 194 ? 51.033 -9.028 -62.519 1.00 42.69 194 ASN A O 1
ATOM 1570 N N . GLY A 1 195 ? 49.579 -9.614 -60.940 1.00 42.97 195 GLY A N 1
ATOM 1571 C CA . GLY A 1 195 ? 49.132 -10.823 -61.671 1.00 42.97 195 GLY A CA 1
ATOM 1572 C C . GLY A 1 195 ? 47.635 -11.160 -61.603 1.00 42.97 195 GLY A C 1
ATOM 1573 O O . GLY A 1 195 ? 46.875 -10.528 -60.870 1.00 42.97 195 GLY A O 1
ATOM 1574 N N . SER A 1 196 ? 47.241 -12.200 -62.354 1.00 42.47 196 SER A N 1
ATOM 1575 C CA . SER A 1 196 ? 45.895 -12.780 -62.604 1.00 42.47 196 SER A CA 1
ATOM 1576 C C . SER A 1 196 ? 44.990 -13.048 -61.378 1.00 42.47 196 SER A C 1
ATOM 1578 O O . SER A 1 196 ? 43.806 -13.366 -61.523 1.00 42.47 196 SER A O 1
ATOM 1580 N N . PHE A 1 197 ? 45.499 -12.842 -60.162 1.00 43.38 197 PHE A N 1
ATOM 1581 C CA . PHE A 1 197 ? 44.816 -13.076 -58.888 1.00 43.38 197 PHE A CA 1
ATOM 1582 C C . PHE A 1 197 ? 43.737 -12.058 -58.508 1.00 43.38 197 PHE A C 1
ATOM 1584 O O . PHE A 1 197 ? 42.914 -12.357 -57.642 1.00 43.38 197 PHE A O 1
ATOM 1591 N N . LEU A 1 198 ? 43.668 -10.903 -59.177 1.00 40.69 198 LEU A N 1
ATOM 1592 C CA . LEU A 1 198 ? 42.528 -9.983 -59.041 1.00 40.69 198 LEU A CA 1
ATOM 1593 C C . LEU A 1 198 ? 41.193 -10.677 -59.373 1.00 40.69 198 LEU A C 1
ATOM 1595 O O . LEU A 1 198 ? 40.176 -10.352 -58.776 1.00 40.69 198 LEU A O 1
ATOM 1599 N N . SER A 1 199 ? 41.207 -11.692 -60.247 1.00 43.03 199 SER A N 1
ATOM 1600 C CA . SER A 1 199 ? 40.015 -12.477 -60.599 1.00 43.03 199 SER A CA 1
ATOM 1601 C C . SER A 1 199 ? 39.580 -13.499 -59.531 1.00 43.03 199 SER A C 1
ATOM 1603 O O . SER A 1 199 ? 38.429 -13.941 -59.544 1.00 43.03 199 SER A O 1
ATOM 1605 N N . PHE A 1 200 ? 40.461 -13.859 -58.585 1.00 43.44 200 PHE A N 1
ATOM 1606 C CA . PHE A 1 200 ? 40.121 -14.704 -57.429 1.00 43.44 200 PHE A CA 1
ATOM 1607 C C . PHE A 1 200 ? 39.577 -13.905 -56.253 1.00 43.44 200 PHE A C 1
ATOM 1609 O O . PHE A 1 200 ? 38.832 -14.458 -55.447 1.00 43.44 200 PHE A O 1
ATOM 1616 N N . ALA A 1 201 ? 39.921 -12.618 -56.171 1.00 38.91 201 ALA A N 1
ATOM 1617 C CA . ALA A 1 201 ? 39.447 -11.732 -55.117 1.00 38.91 201 ALA A CA 1
ATOM 1618 C C . ALA A 1 201 ? 37.909 -11.635 -55.086 1.00 38.91 201 ALA A C 1
ATOM 1620 O O . ALA A 1 201 ? 37.343 -11.492 -54.011 1.00 38.91 201 ALA A O 1
ATOM 1621 N N . ASP A 1 202 ? 37.234 -11.804 -56.228 1.00 39.41 202 ASP A N 1
ATOM 1622 C CA . ASP A 1 202 ? 35.777 -11.662 -56.360 1.00 39.41 202 ASP A CA 1
ATOM 1623 C C . ASP A 1 202 ? 34.973 -12.975 -56.211 1.00 39.41 202 ASP A C 1
ATOM 1625 O O . ASP A 1 202 ? 33.753 -12.971 -56.399 1.00 39.41 202 ASP A O 1
ATOM 1629 N N . LYS A 1 203 ? 35.611 -14.115 -55.894 1.00 43.59 203 LYS A N 1
ATOM 1630 C CA . LYS A 1 203 ? 34.938 -15.429 -55.818 1.00 43.59 203 LYS A CA 1
ATOM 1631 C C . LYS A 1 203 ? 34.699 -15.887 -54.374 1.00 43.59 203 LYS A C 1
ATOM 1633 O O . LYS A 1 203 ? 35.638 -16.059 -53.608 1.00 43.59 203 LYS A O 1
ATOM 1638 N N . ASP A 1 204 ? 33.446 -16.217 -54.048 1.00 37.66 204 ASP A N 1
ATOM 1639 C CA . ASP A 1 204 ? 33.056 -16.780 -52.739 1.00 37.66 204 ASP A CA 1
ATOM 1640 C C . ASP A 1 204 ? 33.596 -18.211 -52.497 1.00 37.66 204 ASP A C 1
ATOM 1642 O O . ASP A 1 204 ? 33.674 -18.667 -51.356 1.00 37.66 204 ASP A O 1
ATOM 1646 N N . THR A 1 205 ? 33.986 -18.934 -53.556 1.00 44.38 205 THR A N 1
ATOM 1647 C CA . THR A 1 205 ? 34.578 -20.284 -53.492 1.00 44.38 205 THR A CA 1
ATOM 1648 C C . THR A 1 205 ? 35.538 -20.527 -54.656 1.00 44.38 205 THR A C 1
ATOM 1650 O O . THR A 1 205 ? 35.197 -20.231 -55.802 1.00 44.38 205 THR A O 1
ATOM 1653 N N . ILE A 1 206 ? 36.698 -21.130 -54.379 1.00 48.88 206 ILE A N 1
ATOM 1654 C CA . ILE A 1 206 ? 37.709 -21.496 -55.386 1.00 48.88 206 ILE A CA 1
ATOM 1655 C C . ILE A 1 206 ? 37.408 -22.883 -55.965 1.00 48.88 206 ILE A C 1
ATOM 1657 O O . ILE A 1 206 ? 37.136 -23.836 -55.232 1.00 48.88 206 ILE A O 1
ATOM 1661 N N . THR A 1 207 ? 37.482 -23.009 -57.288 1.00 56.97 207 THR A N 1
ATOM 1662 C CA . THR A 1 207 ? 37.249 -24.261 -58.020 1.00 56.97 207 THR A CA 1
ATOM 1663 C C . THR A 1 207 ? 38.557 -24.955 -58.421 1.00 56.97 207 THR A C 1
ATOM 1665 O O . THR A 1 207 ? 39.649 -24.403 -58.338 1.00 56.97 207 THR A O 1
ATOM 1668 N N . LYS A 1 208 ? 38.478 -26.202 -58.901 1.00 56.66 208 LYS A N 1
ATOM 1669 C CA . LYS A 1 208 ? 39.664 -26.926 -59.402 1.00 56.66 208 LYS A CA 1
ATOM 1670 C C . LYS A 1 208 ? 40.294 -26.285 -60.647 1.00 56.66 208 LYS A C 1
ATOM 1672 O O . LYS A 1 208 ? 41.477 -26.498 -60.886 1.00 56.66 208 LYS A O 1
ATOM 1677 N N . GLN A 1 209 ? 39.516 -25.532 -61.426 1.00 58.06 209 GLN A N 1
ATOM 1678 C CA . GLN A 1 209 ? 39.990 -24.864 -62.638 1.00 58.06 209 GLN A CA 1
ATOM 1679 C C . GLN A 1 209 ? 40.859 -23.648 -62.296 1.00 58.06 209 GLN A C 1
ATOM 1681 O O . GLN A 1 209 ? 41.949 -23.499 -62.829 1.00 58.06 209 GLN A O 1
ATOM 1686 N N . ASP A 1 210 ? 40.427 -22.882 -61.298 1.00 54.72 210 ASP A N 1
ATOM 1687 C CA . ASP A 1 210 ? 41.145 -21.743 -60.722 1.00 54.72 210 ASP A CA 1
ATOM 1688 C C . ASP A 1 210 ? 42.570 -22.120 -60.267 1.00 54.72 210 ASP A C 1
ATOM 1690 O O . ASP A 1 210 ? 43.548 -21.424 -60.526 1.00 54.72 210 ASP A O 1
ATOM 1694 N N . ILE A 1 211 ? 42.699 -23.294 -59.646 1.00 55.38 211 ILE A N 1
ATOM 1695 C CA . ILE A 1 211 ? 43.976 -23.868 -59.201 1.00 55.38 211 ILE A CA 1
ATOM 1696 C C . ILE A 1 211 ? 44.875 -24.258 -60.386 1.00 55.38 211 ILE A C 1
ATOM 1698 O O . ILE A 1 211 ? 46.101 -24.202 -60.275 1.00 55.38 211 ILE A O 1
ATOM 1702 N N . ASN A 1 212 ? 44.292 -24.684 -61.509 1.00 58.59 212 ASN A N 1
ATOM 1703 C CA . ASN A 1 212 ? 45.050 -25.068 -62.698 1.00 58.59 212 ASN A CA 1
ATOM 1704 C C . ASN A 1 212 ? 45.610 -23.851 -63.434 1.00 58.59 212 ASN A C 1
ATOM 1706 O O . ASN A 1 212 ? 46.754 -23.905 -63.878 1.00 58.59 212 ASN A O 1
ATOM 1710 N N . ASP A 1 213 ? 44.860 -22.755 -63.500 1.00 58.91 213 ASP A N 1
ATOM 1711 C CA . ASP A 1 213 ? 45.290 -21.543 -64.202 1.00 58.91 213 ASP A CA 1
ATOM 1712 C C . ASP A 1 213 ? 46.519 -20.909 -63.512 1.00 58.91 213 ASP A C 1
ATOM 1714 O O . ASP A 1 213 ? 47.501 -20.564 -64.169 1.00 58.91 213 ASP A O 1
ATOM 1718 N N . VAL A 1 214 ? 46.554 -20.911 -62.174 1.00 51.94 214 VAL A N 1
ATOM 1719 C CA . VAL A 1 214 ? 47.725 -20.471 -61.387 1.00 51.94 214 VAL A CA 1
ATOM 1720 C C . VAL A 1 214 ? 48.932 -21.407 -61.558 1.00 51.94 214 VAL A C 1
ATOM 1722 O O . VAL A 1 214 ? 50.078 -20.954 -61.621 1.00 51.94 214 VAL A O 1
ATOM 1725 N N . LYS A 1 215 ? 48.705 -22.727 -61.651 1.00 50.75 215 LYS A N 1
ATOM 1726 C CA . LYS A 1 215 ? 49.776 -23.720 -61.881 1.00 50.75 215 LYS A CA 1
ATOM 1727 C C . LYS A 1 215 ? 50.475 -23.531 -63.225 1.00 50.75 215 LYS A C 1
ATOM 1729 O O . LYS A 1 215 ? 51.661 -23.850 -63.329 1.00 50.75 215 LYS A O 1
ATOM 1734 N N . VAL A 1 216 ? 49.747 -23.046 -64.230 1.00 57.00 216 VAL A N 1
ATOM 1735 C CA . VAL A 1 216 ? 50.267 -22.792 -65.578 1.00 57.00 216 VAL A CA 1
ATOM 1736 C C . VAL A 1 216 ? 51.155 -21.542 -65.607 1.00 57.00 216 VAL A C 1
ATOM 1738 O O . VAL A 1 216 ? 52.192 -21.574 -66.263 1.00 57.00 216 VAL A O 1
ATOM 1741 N N . GLU A 1 217 ? 50.824 -20.486 -64.855 1.00 49.88 217 GLU A N 1
ATOM 1742 C CA . GLU A 1 217 ? 51.621 -19.244 -64.810 1.00 49.88 217 GLU A CA 1
ATOM 1743 C C . GLU A 1 217 ? 52.906 -19.337 -63.963 1.00 49.88 217 GLU A C 1
ATOM 1745 O O . GLU A 1 217 ? 53.901 -18.699 -64.300 1.00 49.88 217 GLU A O 1
ATOM 1750 N N . LEU A 1 218 ? 52.924 -20.126 -62.880 1.00 43.78 218 LEU A N 1
ATOM 1751 C CA . LEU A 1 218 ? 54.028 -20.135 -61.896 1.00 43.78 218 LEU A CA 1
ATOM 1752 C C . LEU A 1 218 ? 54.996 -21.337 -61.992 1.00 43.78 218 LEU A C 1
ATOM 1754 O O . LEU A 1 218 ? 55.995 -21.377 -61.276 1.00 43.78 218 LEU A O 1
ATOM 1758 N N . GLY A 1 219 ? 54.740 -22.310 -62.876 1.00 43.34 219 GLY A N 1
ATOM 1759 C CA . GLY A 1 219 ? 55.559 -23.521 -63.040 1.00 43.34 219 GLY A CA 1
ATOM 1760 C C . GLY A 1 219 ? 55.282 -24.609 -61.985 1.00 43.34 219 GLY A C 1
ATOM 1761 O O . GLY A 1 219 ? 55.325 -24.373 -60.782 1.00 43.34 219 GLY A O 1
ATOM 1762 N N . ALA A 1 220 ? 55.025 -25.845 -62.431 1.00 44.50 220 ALA A N 1
ATOM 1763 C CA . ALA A 1 220 ? 54.280 -26.878 -61.688 1.00 44.50 220 ALA A CA 1
ATOM 1764 C C . ALA A 1 220 ? 54.768 -27.252 -60.265 1.00 44.50 220 ALA A C 1
ATOM 1766 O O . ALA A 1 220 ? 53.935 -27.589 -59.419 1.00 44.50 220 ALA A O 1
ATOM 1767 N N . ALA A 1 221 ? 56.076 -27.218 -59.982 1.00 38.06 221 ALA A N 1
ATOM 1768 C CA . ALA A 1 221 ? 56.632 -27.655 -58.693 1.00 38.06 221 ALA A CA 1
ATOM 1769 C C . ALA A 1 221 ? 56.629 -26.539 -57.631 1.00 38.06 221 ALA A C 1
ATOM 1771 O O . ALA A 1 221 ? 56.098 -26.735 -56.542 1.00 38.06 221 ALA A O 1
ATOM 1772 N N . ILE A 1 222 ? 57.130 -25.349 -57.983 1.00 40.78 222 ILE A N 1
ATOM 1773 C CA . ILE A 1 222 ? 57.112 -24.152 -57.123 1.00 40.78 222 ILE A CA 1
ATOM 1774 C C . ILE A 1 222 ? 55.668 -23.662 -56.943 1.00 40.78 222 ILE A C 1
ATOM 1776 O O . ILE A 1 222 ? 55.257 -23.310 -55.838 1.00 40.78 222 ILE A O 1
ATOM 1780 N N . ALA A 1 223 ? 54.855 -23.746 -58.000 1.00 41.16 223 ALA A N 1
ATOM 1781 C CA . ALA A 1 223 ? 53.437 -23.441 -57.932 1.00 41.16 223 ALA A CA 1
ATOM 1782 C C . ALA A 1 223 ? 52.684 -24.388 -56.990 1.00 41.16 223 ALA A C 1
ATOM 1784 O O . ALA A 1 223 ? 51.804 -23.928 -56.287 1.00 41.16 223 ALA A O 1
ATOM 1785 N N . SER A 1 224 ? 53.000 -25.686 -56.906 1.00 41.97 224 SER A N 1
ATOM 1786 C CA . SER A 1 224 ? 52.202 -26.602 -56.070 1.00 41.97 224 SER A CA 1
ATOM 1787 C C . SER A 1 224 ? 52.365 -26.362 -54.562 1.00 41.97 224 SER A C 1
ATOM 1789 O O . SER A 1 224 ? 51.364 -26.408 -53.848 1.00 41.97 224 SER A O 1
ATOM 1791 N N . GLU A 1 225 ? 53.569 -26.055 -54.068 1.00 43.28 225 GLU A N 1
ATOM 1792 C CA . GLU A 1 225 ? 53.783 -25.705 -52.651 1.00 43.28 225 GLU A CA 1
ATOM 1793 C C . GLU A 1 225 ? 53.250 -24.307 -52.315 1.00 43.28 225 GLU A C 1
ATOM 1795 O O . GLU A 1 225 ? 52.556 -24.145 -51.309 1.00 43.28 225 GLU A O 1
ATOM 1800 N N . ILE A 1 226 ? 53.480 -23.319 -53.189 1.00 43.81 226 ILE A N 1
ATOM 1801 C CA . ILE A 1 226 ? 52.960 -21.953 -53.022 1.00 43.81 226 ILE A CA 1
ATOM 1802 C C . ILE A 1 226 ? 51.428 -21.943 -53.097 1.00 43.81 226 ILE A C 1
ATOM 1804 O O . ILE A 1 226 ? 50.782 -21.338 -52.249 1.00 43.81 226 ILE A O 1
ATOM 1808 N N . ILE A 1 227 ? 50.821 -22.663 -54.043 1.00 47.50 227 ILE A N 1
ATOM 1809 C CA . ILE A 1 227 ? 49.361 -22.787 -54.164 1.00 47.50 227 ILE A CA 1
ATOM 1810 C C . ILE A 1 227 ? 48.782 -23.569 -52.993 1.00 47.50 227 ILE A C 1
ATOM 1812 O O . ILE A 1 227 ? 47.715 -23.201 -52.519 1.00 47.50 227 ILE A O 1
ATOM 1816 N N . SER A 1 228 ? 49.447 -24.615 -52.495 1.00 48.62 228 SER A N 1
ATOM 1817 C CA . SER A 1 228 ? 48.990 -25.335 -51.298 1.00 48.62 228 SER A CA 1
ATOM 1818 C C . SER A 1 228 ? 49.013 -24.426 -50.063 1.00 48.62 228 SER A C 1
ATOM 1820 O O . SER A 1 228 ? 48.024 -24.349 -49.334 1.00 48.62 228 SER A O 1
ATOM 1822 N N . GLY A 1 229 ? 50.086 -23.646 -49.880 1.00 47.00 229 GLY A N 1
ATOM 1823 C CA . GLY A 1 229 ? 50.185 -22.618 -48.840 1.00 47.00 229 GLY A CA 1
ATOM 1824 C C . GLY A 1 229 ? 49.113 -21.531 -48.973 1.00 47.00 229 GLY A C 1
ATOM 1825 O O . GLY A 1 229 ? 48.403 -21.257 -48.009 1.00 47.00 229 GLY A O 1
ATOM 1826 N N . ILE A 1 230 ? 48.921 -20.981 -50.176 1.00 50.22 230 ILE A N 1
ATOM 1827 C CA . ILE A 1 230 ? 47.889 -19.978 -50.486 1.00 50.22 230 ILE A CA 1
ATOM 1828 C C . ILE A 1 230 ? 46.483 -20.551 -50.276 1.00 50.22 230 ILE A C 1
ATOM 1830 O O . ILE A 1 230 ? 45.643 -19.891 -49.680 1.00 50.22 230 ILE A O 1
ATOM 1834 N N . THR A 1 231 ? 46.216 -21.786 -50.703 1.00 50.25 231 THR A N 1
ATOM 1835 C CA . THR A 1 231 ? 44.905 -22.438 -50.542 1.00 50.25 231 THR A CA 1
ATOM 1836 C C . THR A 1 231 ? 44.599 -22.676 -49.066 1.00 50.25 231 THR A C 1
ATOM 1838 O O . THR A 1 231 ? 43.491 -22.385 -48.621 1.00 50.25 231 THR A O 1
ATOM 1841 N N . ASN A 1 232 ? 45.584 -23.124 -48.283 1.00 53.78 232 ASN A N 1
ATOM 1842 C CA . ASN A 1 232 ? 45.440 -23.277 -46.836 1.00 53.78 232 ASN A CA 1
ATOM 1843 C C . ASN A 1 232 ? 45.215 -21.923 -46.144 1.00 53.78 232 ASN A C 1
ATOM 1845 O O . ASN A 1 232 ? 44.338 -21.822 -45.291 1.00 53.78 232 ASN A O 1
ATOM 1849 N N . MET A 1 233 ? 45.933 -20.869 -46.544 1.00 54.66 233 MET A N 1
ATOM 1850 C CA . MET A 1 233 ? 45.747 -19.513 -46.012 1.00 54.66 233 MET A CA 1
ATOM 1851 C C . MET A 1 233 ? 44.388 -18.912 -46.387 1.00 54.66 233 MET A C 1
ATOM 1853 O O . MET A 1 233 ? 43.734 -18.310 -45.539 1.00 54.66 233 MET A O 1
ATOM 1857 N N . ILE A 1 234 ? 43.930 -19.094 -47.628 1.00 56.00 234 ILE A N 1
ATOM 1858 C CA . ILE A 1 234 ? 42.603 -18.656 -48.082 1.00 56.00 234 ILE A CA 1
ATOM 1859 C C . ILE A 1 234 ? 41.508 -19.429 -47.342 1.00 56.00 234 ILE A C 1
ATOM 1861 O O . ILE A 1 234 ? 40.533 -18.818 -46.909 1.00 56.00 234 ILE A O 1
ATOM 1865 N N . SER A 1 235 ? 41.676 -20.741 -47.138 1.00 56.31 235 SER A N 1
ATOM 1866 C CA . SER A 1 235 ? 40.744 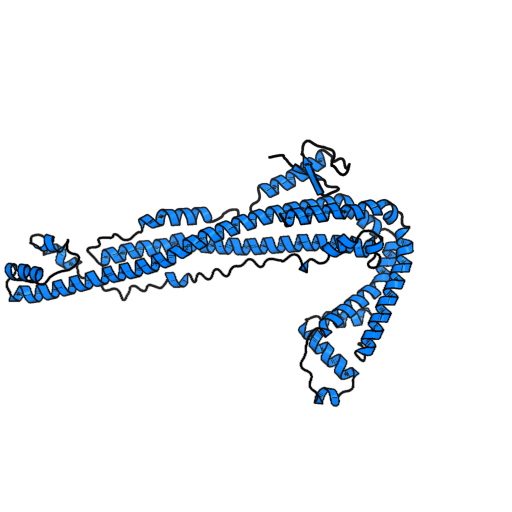-21.551 -46.345 1.00 56.31 235 SER A CA 1
ATOM 1867 C C . SER A 1 235 ? 40.675 -21.059 -44.901 1.00 56.31 235 SER A C 1
ATOM 1869 O O . SER A 1 235 ? 39.586 -20.792 -44.407 1.00 56.31 235 SER A O 1
ATOM 1871 N N . GLN A 1 236 ? 41.821 -20.846 -44.247 1.00 58.03 236 GLN A N 1
ATOM 1872 C CA . GLN A 1 236 ? 41.884 -20.323 -42.876 1.00 58.03 236 GLN A CA 1
ATOM 1873 C C . GLN A 1 236 ? 41.261 -18.925 -42.754 1.00 58.03 236 GLN A C 1
ATOM 1875 O O . GLN A 1 236 ? 40.545 -18.640 -41.795 1.00 58.03 236 GLN A O 1
ATOM 1880 N N . ASN A 1 237 ? 41.494 -18.059 -43.740 1.00 58.06 237 ASN A N 1
ATOM 1881 C CA . ASN A 1 237 ? 40.907 -16.725 -43.812 1.00 58.06 237 ASN A CA 1
ATOM 1882 C C . ASN A 1 237 ? 39.380 -16.776 -44.015 1.00 58.06 237 ASN A C 1
ATOM 1884 O O . ASN A 1 237 ? 38.638 -16.060 -43.343 1.00 58.06 237 ASN A O 1
ATOM 1888 N N . SER A 1 238 ? 38.904 -17.663 -44.893 1.00 62.78 238 SER A N 1
ATOM 1889 C CA . SER A 1 238 ? 37.477 -17.911 -45.130 1.00 62.78 238 SER A CA 1
ATOM 1890 C C . SER A 1 238 ? 36.779 -18.461 -43.880 1.00 62.78 238 SER A C 1
ATOM 1892 O O . SER A 1 238 ? 35.728 -17.953 -43.478 1.00 62.78 238 SER A O 1
ATOM 1894 N N . ASP A 1 239 ? 37.403 -19.420 -43.193 1.00 63.22 239 ASP A N 1
ATOM 1895 C CA . ASP A 1 239 ? 36.899 -19.981 -41.937 1.00 63.22 239 ASP A CA 1
ATOM 1896 C C . ASP A 1 239 ? 36.847 -18.924 -40.824 1.00 63.22 239 ASP A C 1
ATOM 1898 O O . ASP A 1 239 ? 35.867 -18.853 -40.078 1.00 63.22 239 ASP A O 1
ATOM 1902 N N . ALA A 1 240 ? 37.845 -18.039 -40.740 1.00 60.41 240 ALA A N 1
ATOM 1903 C CA . ALA A 1 240 ? 37.840 -16.921 -39.797 1.00 60.41 240 ALA A CA 1
ATOM 1904 C C . ALA A 1 240 ? 36.673 -15.951 -40.057 1.00 60.41 240 ALA A C 1
ATOM 1906 O O . ALA A 1 240 ? 35.959 -15.585 -39.119 1.00 60.41 240 ALA A O 1
ATOM 1907 N N . ILE A 1 241 ? 36.423 -15.579 -41.318 1.00 62.38 241 ILE A N 1
ATOM 1908 C CA . ILE A 1 241 ? 35.281 -14.730 -41.705 1.00 62.38 241 ILE A CA 1
ATOM 1909 C C . ILE A 1 241 ? 33.954 -15.430 -41.378 1.00 62.38 241 ILE A C 1
ATOM 1911 O O . ILE A 1 241 ? 33.042 -14.804 -40.831 1.00 62.38 241 ILE A O 1
ATOM 1915 N N . ARG A 1 242 ? 33.839 -16.733 -41.661 1.00 70.75 242 ARG A N 1
ATOM 1916 C CA . ARG A 1 242 ? 32.654 -17.537 -41.331 1.00 70.75 242 ARG A CA 1
ATOM 1917 C C . ARG A 1 242 ? 32.390 -17.568 -39.825 1.00 70.75 242 ARG A C 1
ATOM 1919 O O . ARG A 1 242 ? 31.251 -17.355 -39.413 1.00 70.75 242 ARG A O 1
ATOM 1926 N N . ASN A 1 243 ? 33.419 -17.780 -39.011 1.00 67.81 243 ASN A N 1
ATOM 1927 C CA . ASN A 1 243 ? 33.297 -17.799 -37.553 1.00 67.81 243 ASN A CA 1
ATOM 1928 C C . ASN A 1 243 ? 32.876 -16.434 -36.994 1.00 67.81 243 ASN A C 1
ATOM 1930 O O . ASN A 1 243 ? 32.003 -16.373 -36.130 1.00 67.81 243 ASN A O 1
ATOM 1934 N N . VAL A 1 244 ? 33.422 -15.336 -37.532 1.00 66.62 244 VAL A N 1
ATOM 1935 C CA . VAL A 1 244 ? 32.990 -13.973 -37.178 1.00 66.62 244 VAL A CA 1
ATOM 1936 C C . VAL A 1 244 ? 31.517 -13.747 -37.533 1.00 66.62 244 VAL A C 1
ATOM 1938 O O . VAL A 1 244 ? 30.780 -13.185 -36.728 1.00 66.62 244 VAL A O 1
ATOM 1941 N N . ARG A 1 245 ? 31.050 -14.227 -38.692 1.00 75.56 245 ARG A N 1
ATOM 1942 C CA . ARG A 1 245 ? 29.634 -14.120 -39.091 1.00 75.56 245 ARG A CA 1
ATOM 1943 C C . ARG A 1 245 ? 28.698 -14.929 -38.191 1.00 75.56 245 ARG A C 1
ATOM 1945 O O . ARG A 1 245 ? 27.616 -14.448 -37.873 1.00 75.56 245 ARG A O 1
ATOM 1952 N N . ILE A 1 246 ? 29.098 -16.130 -37.769 1.00 73.50 246 ILE A N 1
ATOM 1953 C CA . ILE A 1 246 ? 28.322 -16.930 -36.805 1.00 73.50 246 ILE A CA 1
ATOM 1954 C C . ILE A 1 246 ? 28.241 -16.195 -35.461 1.00 73.50 246 ILE A C 1
ATOM 1956 O O . ILE A 1 246 ? 27.156 -16.069 -34.897 1.00 73.50 246 ILE A O 1
ATOM 1960 N N . ALA A 1 247 ? 29.365 -15.654 -34.978 1.00 68.00 247 ALA A N 1
ATOM 1961 C CA . ALA A 1 247 ? 29.395 -14.862 -33.752 1.00 68.00 247 ALA A CA 1
ATOM 1962 C C . ALA A 1 247 ? 28.502 -13.611 -33.848 1.00 68.00 247 ALA A C 1
ATOM 1964 O O . ALA A 1 247 ? 27.743 -13.335 -32.922 1.00 68.00 247 ALA A O 1
ATOM 1965 N N . ASP A 1 248 ? 28.518 -12.903 -34.981 1.00 75.94 248 ASP A N 1
ATOM 1966 C CA . ASP A 1 248 ? 27.641 -11.752 -35.228 1.00 75.94 248 ASP A CA 1
ATOM 1967 C C . ASP A 1 248 ? 26.166 -12.123 -35.314 1.00 75.94 248 ASP A C 1
ATOM 1969 O O . ASP A 1 248 ? 25.337 -11.420 -34.743 1.00 75.94 248 ASP A O 1
ATOM 1973 N N . SER A 1 249 ? 25.831 -13.249 -35.942 1.00 79.06 249 SER A N 1
ATOM 1974 C CA . SER A 1 249 ? 24.460 -13.762 -35.955 1.00 79.06 249 SER A CA 1
ATOM 1975 C C . SER A 1 249 ? 23.952 -14.024 -34.536 1.00 79.06 249 SER A C 1
ATOM 1977 O O . SER A 1 249 ? 22.876 -13.547 -34.177 1.00 79.06 249 SER A O 1
ATOM 1979 N N . ASN A 1 250 ? 24.746 -14.711 -33.709 1.00 73.50 250 ASN A N 1
ATOM 1980 C CA . ASN A 1 250 ? 24.395 -14.992 -32.314 1.00 73.50 250 ASN A CA 1
ATOM 1981 C C . ASN A 1 250 ? 24.280 -13.701 -31.488 1.00 73.50 250 ASN A C 1
ATOM 1983 O O . ASN A 1 250 ? 23.383 -13.561 -30.659 1.00 73.50 250 ASN A O 1
ATOM 1987 N N . LEU A 1 251 ? 25.171 -12.731 -31.719 1.00 74.31 251 LEU A N 1
ATOM 1988 C CA . LEU A 1 251 ? 25.113 -11.429 -31.061 1.00 74.31 251 LEU A CA 1
ATOM 1989 C C . LEU A 1 251 ? 23.849 -10.655 -31.463 1.00 74.31 251 LEU A C 1
ATOM 1991 O O . LEU A 1 251 ? 23.172 -10.118 -30.593 1.00 74.31 251 LEU A O 1
ATOM 1995 N N . ASN A 1 252 ? 23.494 -10.630 -32.749 1.00 76.56 252 ASN A N 1
ATOM 1996 C CA . ASN A 1 252 ? 22.282 -9.975 -33.253 1.00 76.56 252 ASN A CA 1
ATOM 1997 C C . ASN A 1 252 ? 21.004 -10.590 -32.675 1.00 76.56 252 ASN A C 1
ATOM 1999 O O . ASN A 1 252 ? 20.070 -9.859 -32.342 1.00 76.56 252 ASN A O 1
ATOM 2003 N N . GLU A 1 253 ? 20.975 -11.912 -32.505 1.00 73.25 253 GLU A N 1
ATOM 2004 C CA . GLU A 1 253 ? 19.875 -12.593 -31.825 1.00 73.25 253 GLU A CA 1
ATOM 2005 C C . GLU A 1 253 ? 19.734 -12.089 -30.382 1.00 73.25 253 GLU A C 1
ATOM 2007 O O . GLU A 1 253 ? 18.656 -11.627 -30.005 1.00 73.25 253 GLU A O 1
ATOM 2012 N N . LYS A 1 254 ? 20.829 -12.035 -29.609 1.00 69.31 254 LYS A N 1
ATOM 2013 C CA . LYS A 1 254 ? 20.820 -11.476 -28.241 1.00 69.31 254 LYS A CA 1
ATOM 2014 C C . LYS A 1 254 ? 20.419 -9.996 -28.210 1.00 69.31 254 LYS A C 1
ATOM 2016 O O . LYS A 1 254 ? 19.653 -9.584 -27.342 1.00 69.31 254 LYS A O 1
ATOM 2021 N N . LEU A 1 255 ? 20.862 -9.195 -29.177 1.00 70.69 255 LEU A N 1
ATOM 2022 C CA . LEU A 1 255 ? 20.493 -7.778 -29.294 1.00 70.69 255 LEU A CA 1
ATOM 2023 C C . LEU A 1 255 ? 18.995 -7.574 -29.555 1.00 70.69 255 LEU A C 1
ATOM 2025 O O . LEU A 1 255 ? 18.421 -6.602 -29.066 1.00 70.69 255 LEU A O 1
ATOM 2029 N N . SER A 1 256 ? 18.329 -8.504 -30.244 1.00 68.81 256 SER A N 1
ATOM 2030 C CA . SER A 1 256 ? 16.874 -8.437 -30.438 1.00 68.81 256 SER A CA 1
ATOM 2031 C C . SER A 1 256 ? 16.093 -8.499 -29.112 1.00 68.81 256 SER A C 1
ATOM 2033 O O . SER A 1 256 ? 15.025 -7.893 -28.987 1.00 68.81 256 SER A O 1
ATOM 2035 N N . HIS A 1 257 ? 16.651 -9.155 -28.086 1.00 67.62 257 HIS A N 1
ATOM 2036 C CA . HIS A 1 257 ? 16.093 -9.154 -26.732 1.00 67.62 257 HIS A CA 1
ATOM 2037 C C . HIS A 1 257 ? 16.279 -7.803 -26.028 1.00 67.62 257 HIS A C 1
ATOM 2039 O O . HIS A 1 257 ? 15.395 -7.385 -25.280 1.00 67.62 257 HIS A O 1
ATOM 2045 N N . ILE A 1 258 ? 17.365 -7.075 -26.312 1.00 69.25 258 ILE A N 1
ATOM 2046 C CA . ILE A 1 258 ? 17.623 -5.750 -25.729 1.00 69.25 258 ILE A CA 1
ATOM 2047 C C . ILE A 1 258 ? 16.556 -4.735 -26.152 1.00 69.25 258 ILE A C 1
ATOM 2049 O O . ILE A 1 258 ? 16.078 -3.972 -25.315 1.00 69.25 258 ILE A O 1
ATOM 2053 N N . SER A 1 259 ? 16.094 -4.765 -27.404 1.00 67.75 259 SER A N 1
ATOM 2054 C CA . SER A 1 259 ? 14.990 -3.897 -27.845 1.00 67.75 259 SER A CA 1
ATOM 2055 C C . SER A 1 259 ? 13.682 -4.169 -27.089 1.00 67.75 259 SER A C 1
ATOM 2057 O O . SER A 1 259 ? 12.885 -3.255 -26.878 1.00 67.75 259 SER A O 1
ATOM 2059 N N . ARG A 1 260 ? 13.439 -5.410 -26.644 1.00 66.38 260 ARG A N 1
ATOM 2060 C CA . ARG A 1 260 ? 12.283 -5.729 -25.785 1.00 66.38 260 ARG A CA 1
ATOM 2061 C C . ARG A 1 260 ? 12.472 -5.190 -24.371 1.00 66.38 260 ARG A C 1
ATOM 2063 O O . ARG A 1 260 ? 11.507 -4.702 -23.787 1.00 66.38 260 ARG A O 1
ATOM 2070 N N . VAL A 1 261 ? 13.695 -5.241 -23.846 1.00 67.81 261 VAL A N 1
ATOM 2071 C CA . VAL A 1 261 ? 14.024 -4.662 -22.537 1.00 67.81 261 VAL A CA 1
ATOM 2072 C C . VAL A 1 261 ? 13.881 -3.151 -22.540 1.00 67.81 261 VAL A C 1
ATOM 2074 O O . VAL A 1 261 ? 13.214 -2.640 -21.654 1.00 67.81 261 VAL A O 1
ATOM 2077 N N . HIS A 1 262 ? 14.392 -2.447 -23.551 1.00 74.75 262 HIS A N 1
ATOM 2078 C CA . HIS A 1 262 ? 14.200 -0.997 -23.696 1.00 74.75 262 HIS A CA 1
ATOM 2079 C C . HIS A 1 262 ? 12.714 -0.610 -23.634 1.00 74.75 262 HIS A C 1
ATOM 2081 O O . HIS A 1 262 ? 12.321 0.201 -22.799 1.00 74.75 262 HIS A O 1
ATOM 2087 N N . ASN A 1 263 ? 11.869 -1.273 -24.429 1.00 71.56 263 ASN A N 1
ATOM 2088 C CA . ASN A 1 263 ? 10.425 -1.026 -24.407 1.00 71.56 263 ASN A CA 1
ATOM 2089 C C . ASN A 1 263 ? 9.786 -1.350 -23.047 1.00 71.56 263 ASN A C 1
ATOM 2091 O O . ASN A 1 263 ? 8.877 -0.648 -22.614 1.00 71.56 263 ASN A O 1
ATOM 2095 N N . SER A 1 264 ? 10.245 -2.410 -22.378 1.00 71.38 264 SER A N 1
ATOM 2096 C CA . SER A 1 264 ? 9.715 -2.809 -21.070 1.00 71.38 264 SER A CA 1
ATOM 2097 C C . SER A 1 264 ? 10.093 -1.803 -19.982 1.00 71.38 264 SER A C 1
ATOM 2099 O O . SER A 1 264 ? 9.218 -1.367 -19.242 1.00 71.38 264 SER A O 1
ATOM 2101 N N . LEU A 1 265 ? 11.360 -1.376 -19.933 1.00 75.00 265 LEU A N 1
ATOM 2102 C CA . LEU A 1 265 ? 11.842 -0.350 -19.002 1.00 75.00 265 LEU A CA 1
ATOM 2103 C C . LEU A 1 265 ? 11.097 0.972 -19.214 1.00 75.00 265 LEU A C 1
ATOM 2105 O O . LEU A 1 265 ? 10.670 1.597 -18.248 1.00 75.00 265 LEU A O 1
ATOM 2109 N N . HIS A 1 266 ? 10.838 1.350 -20.468 1.00 82.00 266 HIS A N 1
ATOM 2110 C CA . HIS A 1 266 ? 10.033 2.530 -20.782 1.00 82.00 266 HIS A CA 1
ATOM 2111 C C . HIS A 1 266 ? 8.600 2.453 -20.250 1.00 82.00 266 HIS A C 1
ATOM 2113 O O . HIS A 1 266 ? 8.078 3.408 -19.670 1.00 82.00 266 HIS A O 1
ATOM 2119 N N . ILE A 1 267 ? 7.936 1.312 -20.461 1.00 75.25 267 ILE A N 1
ATOM 2120 C CA . ILE A 1 267 ? 6.571 1.088 -19.970 1.00 75.25 267 ILE A CA 1
ATOM 2121 C C . ILE A 1 267 ? 6.548 1.163 -18.440 1.00 75.25 267 ILE A C 1
ATOM 2123 O O . ILE A 1 267 ? 5.696 1.866 -17.892 1.00 75.25 267 ILE A O 1
ATOM 2127 N N . GLU A 1 268 ? 7.494 0.505 -17.768 1.00 75.56 268 GLU A N 1
ATOM 2128 C CA . GLU A 1 268 ? 7.605 0.519 -16.306 1.00 75.56 268 GLU A CA 1
ATOM 2129 C C . GLU A 1 268 ? 7.883 1.923 -15.763 1.00 75.56 268 GLU A C 1
ATOM 2131 O O . GLU A 1 268 ? 7.185 2.386 -14.864 1.00 75.56 268 GLU A O 1
ATOM 2136 N N . GLU A 1 269 ? 8.828 2.668 -16.341 1.00 84.44 269 GLU A N 1
ATOM 2137 C CA . GLU A 1 269 ? 9.104 4.047 -15.927 1.00 84.44 269 GLU A CA 1
ATOM 2138 C C . GLU A 1 269 ? 7.860 4.943 -16.055 1.00 84.44 269 GLU A C 1
ATOM 2140 O O . GLU A 1 269 ? 7.545 5.734 -15.153 1.00 84.44 269 GLU A O 1
ATOM 2145 N N . ARG A 1 270 ? 7.130 4.835 -17.171 1.00 84.31 270 ARG A N 1
ATOM 2146 C CA . ARG A 1 270 ? 5.894 5.600 -17.381 1.00 84.31 270 ARG A CA 1
ATOM 2147 C C . ARG A 1 270 ? 4.831 5.238 -16.355 1.00 84.31 270 ARG A C 1
ATOM 2149 O O . ARG A 1 270 ? 4.176 6.142 -15.825 1.00 84.31 270 ARG A O 1
ATOM 2156 N N . GLU A 1 271 ? 4.663 3.953 -16.070 1.00 83.00 271 GLU A N 1
ATOM 2157 C CA . GLU A 1 271 ? 3.675 3.477 -15.108 1.00 83.00 271 GLU A CA 1
ATOM 2158 C C . GLU A 1 271 ? 4.050 3.872 -13.675 1.00 83.00 271 GLU A C 1
ATOM 2160 O O . GLU A 1 271 ? 3.204 4.414 -12.965 1.00 83.00 271 GLU A O 1
ATOM 2165 N N . ILE A 1 272 ? 5.317 3.747 -13.268 1.00 84.38 272 ILE A N 1
ATOM 2166 C CA . ILE A 1 272 ? 5.818 4.220 -11.967 1.00 84.38 272 ILE A CA 1
ATOM 2167 C C . ILE A 1 272 ? 5.531 5.713 -11.788 1.00 84.38 272 ILE A C 1
ATOM 2169 O O . ILE A 1 272 ? 4.969 6.126 -10.770 1.00 84.38 272 ILE A O 1
ATOM 2173 N N . ASN A 1 273 ? 5.866 6.541 -12.781 1.00 86.56 273 ASN A N 1
ATOM 2174 C CA . ASN A 1 273 ? 5.625 7.983 -12.714 1.00 86.56 273 ASN A CA 1
ATOM 2175 C C . ASN A 1 273 ? 4.125 8.320 -12.674 1.00 86.56 273 ASN A C 1
ATOM 2177 O O . ASN A 1 273 ? 3.712 9.234 -11.951 1.00 86.56 273 ASN A O 1
ATOM 2181 N N . LYS A 1 274 ? 3.292 7.585 -13.421 1.00 85.12 274 LYS A N 1
ATOM 2182 C CA . LYS A 1 274 ? 1.830 7.719 -13.378 1.00 85.12 274 LYS A CA 1
ATOM 2183 C C . LYS A 1 274 ? 1.296 7.359 -11.991 1.00 85.12 274 LYS A C 1
ATOM 2185 O O . LYS A 1 274 ? 0.586 8.167 -11.390 1.00 85.12 274 LYS A O 1
ATOM 2190 N N . GLN A 1 275 ? 1.657 6.189 -11.468 1.00 83.81 275 GLN A N 1
ATOM 2191 C CA . GLN A 1 275 ? 1.230 5.721 -10.152 1.00 83.81 275 GLN A CA 1
ATOM 2192 C C . GLN A 1 275 ? 1.677 6.689 -9.061 1.00 83.81 275 GLN A C 1
ATOM 2194 O O . GLN A 1 275 ? 0.847 7.102 -8.253 1.00 83.81 275 GLN A O 1
ATOM 2199 N N . LYS A 1 276 ? 2.933 7.148 -9.077 1.00 86.81 276 LYS A N 1
ATOM 2200 C CA . LYS A 1 276 ? 3.440 8.142 -8.120 1.00 86.81 276 LYS A CA 1
ATOM 2201 C C . LYS A 1 276 ? 2.549 9.384 -8.059 1.00 86.81 276 LYS A C 1
ATOM 2203 O O . LYS A 1 276 ? 2.135 9.792 -6.975 1.00 86.81 276 LYS A O 1
ATOM 2208 N N . LYS A 1 277 ? 2.160 9.935 -9.213 1.00 86.19 277 LYS A N 1
ATOM 2209 C CA . LYS A 1 277 ? 1.253 11.094 -9.283 1.00 86.19 277 LYS A CA 1
ATOM 2210 C C . LYS A 1 277 ? -0.131 10.787 -8.701 1.00 86.19 277 LYS A C 1
ATOM 2212 O O . LYS A 1 277 ? -0.709 11.643 -8.027 1.00 86.19 277 LYS A O 1
ATOM 2217 N N . LEU A 1 278 ? -0.664 9.584 -8.926 1.00 86.12 278 LEU A N 1
ATOM 2218 C CA . LEU A 1 278 ? -1.946 9.145 -8.358 1.00 86.12 278 LEU A CA 1
ATOM 2219 C C . LEU A 1 278 ? -1.883 8.990 -6.831 1.00 86.12 278 LEU A C 1
ATOM 2221 O O . LEU A 1 278 ? -2.785 9.474 -6.135 1.00 86.12 278 LEU A O 1
ATOM 2225 N N . PHE A 1 279 ? -0.820 8.373 -6.305 1.00 86.25 279 PHE A N 1
ATOM 2226 C CA . PHE A 1 279 ? -0.610 8.199 -4.865 1.00 86.25 279 PHE A CA 1
ATOM 2227 C C . PHE A 1 279 ? -0.390 9.539 -4.163 1.00 86.25 279 PHE A C 1
ATOM 2229 O O . PHE A 1 279 ? -1.090 9.822 -3.192 1.00 86.25 279 PHE A O 1
ATOM 2236 N N . ASP A 1 280 ? 0.461 10.415 -4.697 1.00 87.19 280 ASP A N 1
ATOM 2237 C CA . ASP A 1 280 ? 0.698 11.743 -4.118 1.00 87.19 280 ASP A CA 1
ATOM 2238 C C . ASP A 1 280 ? -0.568 12.598 -4.109 1.00 87.19 280 ASP A C 1
ATOM 2240 O O . ASP A 1 280 ? -0.897 13.249 -3.114 1.00 87.19 280 ASP A O 1
ATOM 2244 N N . LYS A 1 281 ? -1.338 12.574 -5.202 1.00 87.94 281 LYS A N 1
ATOM 2245 C CA . LYS A 1 281 ? -2.609 13.300 -5.276 1.00 87.94 281 LYS A CA 1
ATOM 2246 C C . LYS A 1 281 ? -3.594 12.781 -4.231 1.00 87.94 281 LYS A C 1
ATOM 2248 O O . LYS A 1 281 ? -4.242 13.575 -3.547 1.00 87.94 281 LYS A O 1
ATOM 2253 N N . SER A 1 282 ? -3.700 11.462 -4.103 1.00 89.00 282 SER A N 1
ATOM 2254 C CA . SER A 1 282 ? -4.560 10.808 -3.116 1.00 89.00 282 SER A CA 1
ATOM 2255 C C . SER A 1 282 ? -4.131 11.132 -1.689 1.00 89.00 282 SER A C 1
ATOM 2257 O O . SER A 1 282 ? -4.975 11.431 -0.844 1.00 89.00 282 SER A O 1
ATOM 2259 N N . PHE A 1 283 ? -2.826 11.168 -1.440 1.00 89.94 283 PHE A N 1
ATOM 2260 C CA . PHE A 1 283 ? -2.252 11.548 -0.161 1.00 89.94 283 PHE A CA 1
ATOM 2261 C C . PHE A 1 283 ? -2.616 12.978 0.227 1.00 89.94 283 PHE A C 1
ATOM 2263 O O . PHE A 1 283 ? -3.115 13.198 1.328 1.00 89.94 283 PHE A O 1
ATOM 2270 N N . ILE A 1 284 ? -2.454 13.948 -0.681 1.00 89.44 284 ILE A N 1
ATOM 2271 C CA . ILE A 1 284 ? -2.859 15.333 -0.407 1.00 89.44 284 ILE A CA 1
ATOM 2272 C C . ILE A 1 284 ? -4.366 15.413 -0.132 1.00 89.44 284 ILE A C 1
ATOM 2274 O O . ILE A 1 284 ? -4.765 16.125 0.794 1.00 89.44 284 ILE A O 1
ATOM 2278 N N . ILE A 1 285 ? -5.204 14.714 -0.911 1.00 90.25 285 ILE A N 1
ATOM 2279 C CA . ILE A 1 285 ? -6.661 14.697 -0.699 1.00 90.25 285 ILE A CA 1
ATOM 2280 C C . ILE A 1 285 ? -6.979 14.214 0.718 1.00 90.25 285 ILE A C 1
ATOM 2282 O O . ILE A 1 285 ? -7.701 14.906 1.442 1.00 90.25 285 ILE A O 1
ATOM 2286 N N . ILE A 1 286 ? -6.423 13.065 1.122 1.00 90.94 286 ILE A N 1
ATOM 2287 C CA . ILE A 1 286 ? -6.632 12.500 2.459 1.00 90.94 286 ILE A CA 1
ATOM 2288 C C . ILE A 1 286 ? -6.122 13.452 3.529 1.00 90.94 286 ILE A C 1
ATOM 2290 O O . ILE A 1 286 ? -6.880 13.788 4.433 1.00 90.94 286 ILE A O 1
ATOM 2294 N N . ASP A 1 287 ? -4.876 13.907 3.429 1.00 90.88 287 ASP A N 1
ATOM 2295 C CA . ASP A 1 287 ? -4.239 14.727 4.458 1.00 90.88 287 ASP A CA 1
ATOM 2296 C C . ASP A 1 287 ? -4.964 16.067 4.641 1.00 90.88 287 ASP A C 1
ATOM 2298 O O . ASP A 1 287 ? -5.268 16.470 5.764 1.00 90.88 287 ASP A O 1
ATOM 2302 N N . SER A 1 288 ? -5.345 16.720 3.542 1.00 89.56 288 SER A N 1
ATOM 2303 C CA . SER A 1 288 ? -6.066 17.997 3.584 1.00 89.56 288 SER A CA 1
ATOM 2304 C C . SER A 1 288 ? -7.467 17.836 4.179 1.00 89.56 288 SER A C 1
ATOM 2306 O O . SER A 1 288 ? -7.862 18.620 5.044 1.00 89.56 288 SER A O 1
ATOM 2308 N N . CYS A 1 289 ? -8.216 16.810 3.755 1.00 91.19 289 CYS A N 1
ATOM 2309 C CA . CYS A 1 289 ? -9.552 16.548 4.295 1.00 91.19 289 CYS A CA 1
ATOM 2310 C C . CYS A 1 289 ? -9.483 16.097 5.759 1.00 91.19 289 CYS A C 1
ATOM 2312 O O . CYS A 1 289 ? -10.289 16.534 6.578 1.00 91.19 289 CYS A O 1
ATOM 2314 N N . TYR A 1 290 ? -8.510 15.260 6.122 1.00 93.12 290 TYR A N 1
ATOM 2315 C CA . TYR A 1 290 ? -8.303 14.822 7.498 1.00 93.12 290 TYR A CA 1
ATOM 2316 C C . TYR A 1 290 ? -7.980 16.008 8.407 1.00 93.12 290 TYR A C 1
ATOM 2318 O O . TYR A 1 290 ? -8.656 16.203 9.416 1.00 93.12 290 TYR A O 1
ATOM 2326 N N . ASN A 1 291 ? -6.996 16.834 8.037 1.00 92.00 291 ASN A N 1
ATOM 2327 C CA . ASN A 1 291 ? -6.572 17.976 8.844 1.00 92.00 291 ASN A CA 1
ATOM 2328 C C . ASN A 1 291 ? -7.694 19.002 9.041 1.00 92.00 291 ASN A C 1
ATOM 2330 O O . ASN A 1 291 ? -7.802 19.569 10.129 1.00 92.00 291 ASN A O 1
ATOM 2334 N N . LYS A 1 292 ? -8.538 19.219 8.026 1.00 88.25 292 LYS A N 1
ATOM 2335 C CA . LYS A 1 292 ? -9.642 20.185 8.101 1.00 88.25 292 LYS A CA 1
ATOM 2336 C C . LYS A 1 292 ? -10.873 19.641 8.826 1.00 88.25 292 LYS A C 1
ATOM 2338 O O . LYS A 1 292 ? -11.518 20.383 9.559 1.00 88.25 292 LYS A O 1
ATOM 2343 N N . ILE A 1 293 ? -11.213 18.371 8.612 1.00 89.88 293 ILE A N 1
ATOM 2344 C CA . ILE A 1 293 ? -12.490 17.799 9.057 1.00 89.88 293 ILE A CA 1
ATOM 2345 C C . ILE A 1 293 ? -12.308 16.936 10.301 1.00 89.88 293 ILE A C 1
ATOM 2347 O O . ILE A 1 293 ? -12.900 17.215 11.338 1.00 89.88 293 ILE A O 1
ATOM 2351 N N . LEU A 1 294 ? -11.513 15.868 10.199 1.00 92.50 294 LEU A N 1
ATOM 2352 C CA . LEU A 1 294 ? -11.456 14.834 11.231 1.00 92.50 294 LEU A CA 1
ATOM 2353 C C . LEU A 1 294 ? -10.538 15.215 12.384 1.00 92.50 294 LEU A C 1
ATOM 2355 O O . LEU A 1 294 ? -10.900 14.994 13.532 1.00 92.50 294 LEU A O 1
ATOM 2359 N N . LYS A 1 295 ? -9.382 15.824 12.123 1.00 94.69 295 LYS A N 1
ATOM 2360 C CA . LYS A 1 295 ? -8.400 16.164 13.161 1.00 94.69 295 LYS A CA 1
ATOM 2361 C C . LYS A 1 295 ? -8.971 17.056 14.275 1.00 94.69 295 LYS A C 1
ATOM 2363 O O . LYS A 1 295 ? -8.705 16.752 15.439 1.00 94.69 295 LYS A O 1
ATOM 2368 N N . PRO A 1 296 ? -9.778 18.102 14.000 1.00 94.44 296 PRO A N 1
ATOM 2369 C CA . PRO A 1 296 ? -10.452 18.856 15.057 1.00 94.44 296 PRO A CA 1
ATOM 2370 C C . PRO A 1 296 ? -11.394 17.986 15.899 1.00 94.44 296 PRO A C 1
ATOM 2372 O O . PRO A 1 296 ? -11.406 18.117 17.120 1.00 94.44 296 PRO A O 1
ATOM 2375 N N . ILE A 1 297 ? -12.127 17.066 15.263 1.00 95.38 297 ILE A N 1
ATOM 2376 C CA . ILE A 1 297 ? -13.067 16.150 15.925 1.00 95.38 297 ILE A CA 1
ATOM 2377 C C . ILE A 1 297 ? -12.310 15.142 16.794 1.00 95.38 297 ILE A C 1
ATOM 2379 O O . ILE A 1 297 ? -12.660 14.964 17.954 1.00 95.38 297 ILE A O 1
ATOM 2383 N N . VAL A 1 298 ? -11.238 14.540 16.270 1.00 94.00 298 VAL A N 1
ATOM 2384 C CA . VAL A 1 298 ? -10.336 13.637 17.005 1.00 94.00 298 VAL A CA 1
ATOM 2385 C C . VAL A 1 298 ? -9.791 14.343 18.244 1.00 94.00 298 VAL A C 1
ATOM 2387 O O . VAL A 1 298 ? -9.860 13.812 19.348 1.00 94.00 298 VAL A O 1
ATOM 2390 N N . ASN A 1 299 ? -9.275 15.562 18.082 1.00 95.25 299 ASN A N 1
ATOM 2391 C CA . ASN A 1 299 ? -8.706 16.330 19.186 1.00 95.25 299 ASN A CA 1
ATOM 2392 C C . ASN A 1 299 ? -9.761 16.731 20.224 1.00 95.25 299 ASN A C 1
ATOM 2394 O O . ASN A 1 299 ? -9.453 16.757 21.412 1.00 95.25 299 ASN A O 1
ATOM 2398 N N . ALA A 1 300 ? -10.979 17.061 19.792 1.00 94.00 300 ALA A N 1
ATOM 2399 C CA . ALA A 1 300 ? -12.087 17.352 20.694 1.00 94.00 300 ALA A CA 1
ATOM 2400 C C . ALA A 1 300 ? -12.521 16.098 21.461 1.00 94.00 300 ALA A C 1
ATOM 2402 O O . ALA A 1 300 ? -12.697 16.168 22.672 1.00 94.00 300 ALA A O 1
ATOM 2403 N N . LEU A 1 301 ? -12.612 14.950 20.783 1.00 93.25 301 LEU A N 1
ATOM 2404 C CA . LEU A 1 301 ? -12.986 13.678 21.394 1.00 93.25 301 LEU A CA 1
ATOM 2405 C C . LEU A 1 301 ? -11.943 13.234 22.423 1.00 93.25 301 LEU A C 1
ATOM 2407 O O . LEU A 1 301 ? -12.297 12.874 23.532 1.00 93.25 301 LEU A O 1
ATOM 2411 N N . LYS A 1 302 ? -10.648 13.364 22.118 1.00 91.00 302 LYS A N 1
ATOM 2412 C CA . LYS A 1 302 ? -9.565 13.053 23.070 1.00 91.00 302 LYS A CA 1
ATOM 2413 C C . LYS A 1 302 ? -9.540 13.954 24.308 1.00 91.00 302 LYS A C 1
ATOM 2415 O O . LYS A 1 302 ? -8.946 13.587 25.317 1.00 91.00 302 LYS A O 1
ATOM 2420 N N . LYS A 1 303 ? -10.129 15.149 24.226 1.00 93.12 303 LYS A N 1
ATOM 2421 C CA . LYS A 1 303 ? -10.272 16.076 25.360 1.00 93.12 303 LYS A CA 1
ATOM 2422 C C . LYS A 1 303 ? -11.566 15.856 26.143 1.00 93.12 303 LYS A C 1
ATOM 2424 O O . LYS A 1 303 ? -11.711 16.436 27.216 1.00 93.12 303 LYS A O 1
ATOM 2429 N N . ASP A 1 304 ? -12.495 15.068 25.610 1.00 93.38 304 ASP A N 1
ATOM 2430 C CA . ASP A 1 304 ? -13.745 14.723 26.272 1.00 93.38 304 ASP A CA 1
ATOM 2431 C C . ASP A 1 304 ? -13.458 13.799 27.464 1.00 93.38 304 ASP A C 1
ATOM 2433 O O . ASP A 1 304 ? -12.736 12.807 27.347 1.00 93.38 304 ASP A O 1
ATOM 2437 N N . THR A 1 305 ? -13.977 14.159 28.638 1.00 92.19 305 THR A N 1
ATOM 2438 C CA . THR A 1 305 ? -13.678 13.455 29.891 1.00 92.19 305 THR A CA 1
ATOM 2439 C C . THR A 1 305 ? -14.234 12.040 29.906 1.00 92.19 305 THR A C 1
ATOM 2441 O O . THR A 1 305 ? -13.563 11.135 30.404 1.00 92.19 305 THR A O 1
ATOM 2444 N N . ASP A 1 306 ? -15.423 11.843 29.335 1.00 91.50 306 ASP A N 1
ATOM 2445 C CA . ASP A 1 306 ? -16.079 10.538 29.294 1.00 91.50 306 ASP A CA 1
ATOM 2446 C C . ASP A 1 306 ? -15.336 9.617 28.325 1.00 91.50 306 ASP A C 1
ATOM 2448 O O . ASP A 1 306 ? -15.087 8.450 28.632 1.00 91.50 306 ASP A O 1
ATOM 2452 N N . PHE A 1 307 ? -14.903 10.156 27.181 1.00 93.00 307 PHE A N 1
ATOM 2453 C CA . PHE A 1 307 ? -14.073 9.415 26.237 1.00 93.00 307 PHE A CA 1
ATOM 2454 C C . PHE A 1 307 ? -12.690 9.067 26.809 1.00 93.00 307 PHE A C 1
ATOM 2456 O O . PHE A 1 307 ? -12.231 7.938 26.651 1.00 93.00 307 PHE A O 1
ATOM 2463 N N . ALA A 1 308 ? -12.031 9.993 27.509 1.00 91.62 308 ALA A N 1
ATOM 2464 C CA . ALA A 1 308 ? -10.722 9.740 28.112 1.00 91.62 308 ALA A CA 1
ATOM 2465 C C . ALA A 1 308 ? -10.777 8.676 29.224 1.00 91.62 308 ALA A C 1
ATOM 2467 O O . ALA A 1 308 ? -9.827 7.905 29.395 1.00 91.62 308 ALA A O 1
ATOM 2468 N N . LEU A 1 309 ? -11.874 8.627 29.989 1.00 92.56 309 LEU A N 1
ATOM 2469 C CA . LEU A 1 309 ? -12.119 7.556 30.955 1.00 92.56 309 LEU A CA 1
ATOM 2470 C C . LEU A 1 309 ? -12.329 6.222 30.235 1.00 92.56 309 LEU A C 1
ATOM 2472 O O . LEU A 1 309 ? -11.642 5.245 30.536 1.00 92.56 309 LEU A O 1
ATOM 2476 N N . TYR A 1 310 ? -13.202 6.222 29.228 1.00 93.25 310 TYR A N 1
ATOM 2477 C CA . TYR A 1 310 ? -13.461 5.063 28.386 1.00 93.25 310 TYR A CA 1
ATOM 2478 C C . TYR A 1 310 ? -12.175 4.488 27.771 1.00 93.25 310 TYR A C 1
ATOM 2480 O O . TYR A 1 310 ? -11.958 3.284 27.865 1.00 93.25 310 TYR A O 1
ATOM 2488 N N . GLU A 1 311 ? -11.286 5.310 27.199 1.00 92.00 311 GLU A N 1
ATOM 2489 C CA . GLU A 1 311 ? -10.022 4.825 26.622 1.00 92.00 311 GLU A CA 1
ATOM 2490 C C . GLU A 1 311 ? -9.167 4.088 27.655 1.00 92.00 311 GLU A C 1
ATOM 2492 O O . GLU A 1 311 ? -8.624 3.024 27.354 1.00 92.00 311 GLU A O 1
ATOM 2497 N N . LYS A 1 312 ? -9.068 4.613 28.882 1.00 92.00 312 LYS A N 1
ATOM 2498 C CA . LYS A 1 312 ? -8.297 3.972 29.957 1.00 92.00 312 LYS A CA 1
ATOM 2499 C C . LYS A 1 312 ? -8.896 2.631 30.362 1.00 92.00 312 LYS A C 1
ATOM 2501 O O . LYS A 1 312 ? -8.161 1.658 30.526 1.00 92.00 312 LYS A O 1
ATOM 2506 N N . GLU A 1 313 ? -10.213 2.579 30.515 1.00 93.88 313 GLU A N 1
ATOM 2507 C CA . GLU A 1 313 ? -10.930 1.376 30.945 1.00 93.88 313 GLU A CA 1
ATOM 2508 C C . GLU A 1 313 ? -11.025 0.319 29.840 1.00 93.88 313 GLU A C 1
ATOM 2510 O O . GLU A 1 313 ? -11.120 -0.872 30.126 1.00 93.88 313 GLU A O 1
ATOM 2515 N N . ARG A 1 314 ? -10.908 0.729 28.574 1.00 91.69 314 ARG A N 1
ATOM 2516 C CA . ARG A 1 314 ? -10.899 -0.166 27.415 1.00 91.69 314 ARG A CA 1
ATOM 2517 C C . ARG A 1 314 ? -9.597 -0.963 27.279 1.00 91.69 314 ARG A C 1
ATOM 2519 O O . ARG A 1 314 ? -9.622 -2.062 26.724 1.00 91.69 314 ARG A O 1
ATOM 2526 N N . ILE A 1 315 ? -8.464 -0.451 27.776 1.00 92.44 315 ILE A N 1
ATOM 2527 C CA . ILE A 1 315 ? -7.127 -1.059 27.596 1.00 92.44 315 ILE A CA 1
ATOM 2528 C C . ILE A 1 315 ? -7.098 -2.559 27.937 1.00 92.44 315 ILE A C 1
ATOM 2530 O O . ILE A 1 315 ? -6.633 -3.333 27.098 1.00 92.44 315 ILE A O 1
ATOM 2534 N N . PRO A 1 316 ? -7.597 -3.024 29.101 1.00 93.31 316 PRO A N 1
ATOM 2535 C CA . PRO A 1 316 ? -7.594 -4.447 29.425 1.00 93.31 316 PRO A CA 1
ATOM 2536 C C . PRO A 1 316 ? -8.344 -5.287 28.390 1.00 93.31 316 PRO A C 1
ATOM 2538 O O . PRO A 1 316 ? -7.858 -6.348 28.015 1.00 93.31 316 PRO A O 1
ATOM 2541 N N . HIS A 1 317 ? -9.482 -4.813 27.879 1.00 92.50 317 HIS A N 1
ATOM 2542 C CA . HIS A 1 317 ? -10.254 -5.539 26.870 1.00 92.50 317 HIS A CA 1
ATOM 2543 C C . HIS A 1 317 ? -9.502 -5.649 25.539 1.00 92.50 317 HIS A C 1
ATOM 2545 O O . HIS A 1 317 ? -9.456 -6.732 24.960 1.00 92.50 317 HIS A O 1
ATOM 2551 N N . VAL A 1 318 ? -8.843 -4.572 25.098 1.00 89.06 318 VAL A N 1
ATOM 2552 C CA . VAL A 1 318 ? -7.996 -4.588 23.889 1.00 89.06 318 VAL A CA 1
ATOM 2553 C C . VAL A 1 318 ? -6.840 -5.574 24.050 1.00 89.06 318 VAL A C 1
ATOM 2555 O O . VAL A 1 318 ? -6.580 -6.381 23.164 1.00 89.06 318 VAL A O 1
ATOM 2558 N N . LEU A 1 319 ? -6.174 -5.571 25.208 1.00 93.00 319 LEU A N 1
ATOM 2559 C CA . LEU A 1 319 ? -5.091 -6.513 25.488 1.00 93.00 319 LEU A CA 1
ATOM 2560 C C . LEU A 1 319 ? -5.578 -7.973 25.470 1.00 93.00 319 LEU A C 1
ATOM 2562 O O . LEU A 1 319 ? -4.871 -8.834 24.943 1.00 93.00 319 LEU A O 1
ATOM 2566 N N . LYS A 1 320 ? -6.779 -8.255 26.000 1.00 93.56 320 LYS A N 1
ATOM 2567 C CA . LYS A 1 320 ? -7.402 -9.589 25.929 1.00 93.56 320 LYS A CA 1
ATOM 2568 C C . LYS A 1 320 ? -7.712 -9.995 24.487 1.00 93.56 320 LYS A C 1
ATOM 2570 O O . LYS A 1 320 ? -7.407 -11.119 24.103 1.00 93.56 320 LYS A O 1
ATOM 2575 N N . GLN A 1 321 ? -8.246 -9.086 23.672 1.00 89.31 321 GLN A N 1
ATOM 2576 C CA . GLN A 1 321 ? -8.523 -9.358 22.258 1.00 89.31 321 GLN A CA 1
ATOM 2577 C C . GLN A 1 321 ? -7.254 -9.652 21.458 1.00 89.31 321 GLN A C 1
ATOM 2579 O O . GLN A 1 321 ? -7.206 -10.669 20.771 1.00 89.31 321 GLN A O 1
ATOM 2584 N N . ASN A 1 322 ? -6.207 -8.835 21.604 1.00 90.62 322 ASN A N 1
ATOM 2585 C CA . ASN A 1 322 ? -4.918 -9.067 20.941 1.00 90.62 322 ASN A CA 1
ATOM 2586 C C . ASN A 1 322 ? -4.321 -10.420 21.351 1.00 90.62 322 ASN A C 1
ATOM 2588 O O . ASN A 1 322 ? -3.765 -11.152 20.533 1.00 90.62 322 ASN A O 1
ATOM 2592 N N . ARG A 1 323 ? -4.471 -10.787 22.630 1.00 92.94 323 ARG A N 1
ATOM 2593 C CA . ARG A 1 323 ? -4.055 -12.094 23.138 1.00 92.94 323 ARG A CA 1
ATOM 2594 C C . ARG A 1 323 ? -4.825 -13.227 22.448 1.00 92.94 323 ARG A C 1
ATOM 2596 O O . ARG A 1 323 ? -4.189 -14.163 21.966 1.00 92.94 323 ARG A O 1
ATOM 2603 N N . THR A 1 324 ? -6.154 -13.138 22.373 1.00 90.44 324 THR A N 1
ATOM 2604 C CA . THR A 1 324 ? -7.012 -14.113 21.676 1.00 90.44 324 THR A CA 1
ATOM 2605 C C . THR A 1 324 ? -6.676 -14.205 20.185 1.00 90.44 324 THR A C 1
ATOM 2607 O O . THR A 1 324 ? -6.624 -15.308 19.639 1.00 90.44 324 THR A O 1
ATOM 2610 N N . GLU A 1 325 ? -6.391 -13.084 19.521 1.00 90.75 325 GLU A N 1
ATOM 2611 C CA . GLU A 1 325 ? -6.024 -13.050 18.103 1.00 90.75 325 GLU A CA 1
ATOM 2612 C C . GLU A 1 325 ? -4.704 -13.781 17.834 1.00 90.75 325 GLU A C 1
ATOM 2614 O O . GLU A 1 325 ? -4.669 -14.679 16.991 1.00 90.75 325 GLU A O 1
ATOM 2619 N N . ILE A 1 326 ? -3.649 -13.485 18.601 1.00 91.94 326 ILE A N 1
ATOM 2620 C CA . ILE A 1 326 ? -2.361 -14.188 18.499 1.00 91.94 326 ILE A CA 1
ATOM 2621 C C . ILE A 1 326 ? -2.539 -15.690 18.743 1.00 91.94 326 ILE A C 1
ATOM 2623 O O . ILE A 1 326 ? -1.954 -16.516 18.037 1.00 91.94 326 ILE A O 1
ATOM 2627 N N . GLU A 1 327 ? -3.349 -16.072 19.735 1.00 90.75 327 GLU A N 1
ATOM 2628 C CA . GLU A 1 327 ? -3.644 -17.481 19.983 1.00 90.75 327 GLU A CA 1
ATOM 2629 C C . GLU A 1 327 ? -4.353 -18.120 18.781 1.00 90.75 327 GLU A C 1
ATOM 2631 O O . GLU A 1 327 ? -3.926 -19.181 18.329 1.00 90.75 327 GLU A O 1
ATOM 2636 N N . ASN A 1 328 ? -5.385 -17.483 18.224 1.00 91.19 328 ASN A N 1
ATOM 2637 C CA . ASN A 1 328 ? -6.114 -17.982 17.052 1.00 91.19 328 ASN A CA 1
ATOM 2638 C C . ASN A 1 328 ? -5.213 -18.126 15.820 1.00 91.19 328 ASN A C 1
ATOM 2640 O O . ASN A 1 328 ? -5.237 -19.171 15.167 1.00 91.19 328 ASN A O 1
ATOM 2644 N N . GLN A 1 329 ? -4.367 -17.132 15.543 1.00 91.56 329 GLN A N 1
ATOM 2645 C CA . GLN A 1 329 ? -3.362 -17.207 14.481 1.00 91.56 329 GLN A CA 1
ATOM 2646 C C . GLN A 1 329 ? -2.414 -18.391 14.704 1.00 91.56 329 GLN A C 1
ATOM 2648 O O . GLN A 1 329 ? -2.178 -19.181 13.790 1.00 91.56 329 GLN A O 1
ATOM 2653 N N . ALA A 1 330 ? -1.924 -18.578 15.934 1.00 92.44 330 ALA A N 1
ATOM 2654 C CA . ALA A 1 330 ? -1.069 -19.707 16.278 1.00 92.44 330 ALA A CA 1
ATOM 2655 C C . ALA A 1 330 ? -1.786 -21.056 16.080 1.00 92.44 330 ALA A C 1
ATOM 2657 O O . ALA A 1 330 ? -1.166 -22.008 15.603 1.00 92.44 330 ALA A O 1
ATOM 2658 N N . TYR A 1 331 ? -3.077 -21.165 16.416 1.00 87.75 331 TYR A N 1
ATOM 2659 C CA . TYR A 1 331 ? -3.853 -22.402 16.245 1.00 87.75 331 TYR A CA 1
ATOM 2660 C C . TYR A 1 331 ? -4.042 -22.820 14.794 1.00 87.75 331 TYR A C 1
ATOM 2662 O O . TYR A 1 331 ? -4.069 -24.023 14.529 1.00 87.75 331 TYR A O 1
ATOM 2670 N N . ASN A 1 332 ? -4.096 -21.858 13.877 1.00 88.56 332 ASN A N 1
ATOM 2671 C CA . ASN A 1 332 ? -4.190 -22.128 12.446 1.00 88.56 332 ASN A CA 1
ATOM 2672 C C . ASN A 1 332 ? -2.888 -22.707 11.862 1.00 88.56 332 ASN A C 1
ATOM 2674 O O . ASN A 1 332 ? -2.895 -23.196 10.735 1.00 88.56 332 ASN A O 1
ATOM 2678 N N . ILE A 1 333 ? -1.782 -22.712 12.619 1.00 92.25 333 ILE A N 1
ATOM 2679 C CA . ILE A 1 333 ? -0.520 -23.315 12.184 1.00 92.25 333 ILE A CA 1
ATOM 2680 C C . ILE A 1 333 ? -0.527 -24.835 12.428 1.00 92.25 333 ILE A C 1
ATOM 2682 O O . ILE A 1 333 ? -0.552 -25.287 13.591 1.00 92.25 333 ILE A O 1
ATOM 2686 N N . PRO A 1 334 ? -0.432 -25.650 11.358 1.00 89.06 334 PRO A N 1
ATOM 2687 C CA . PRO A 1 334 ? -0.275 -27.087 11.493 1.00 89.06 334 PRO A CA 1
ATOM 2688 C C . PRO A 1 334 ? 1.104 -27.406 12.077 1.00 89.06 334 PRO A C 1
ATOM 2690 O O . PRO A 1 334 ? 2.124 -26.837 11.691 1.00 89.06 334 PRO A O 1
ATOM 2693 N N . ILE A 1 335 ? 1.148 -28.337 13.029 1.00 88.50 335 ILE A N 1
ATOM 2694 C CA . ILE A 1 335 ? 2.398 -28.816 13.620 1.00 88.50 335 ILE A CA 1
ATOM 2695 C C . ILE A 1 335 ? 2.369 -30.332 13.755 1.00 88.50 335 ILE A C 1
ATOM 2697 O O . ILE A 1 335 ? 1.347 -30.919 14.100 1.00 88.50 335 ILE A O 1
ATOM 2701 N N . ASN A 1 336 ? 3.531 -30.956 13.582 1.00 88.25 336 ASN A N 1
ATOM 2702 C CA . ASN A 1 336 ? 3.695 -32.367 13.903 1.00 88.25 336 ASN A CA 1
ATOM 2703 C C . ASN A 1 336 ? 3.753 -32.556 15.421 1.00 88.25 336 ASN A C 1
ATOM 2705 O O . ASN A 1 336 ? 4.539 -31.894 16.122 1.00 88.25 336 ASN A O 1
ATOM 2709 N N . ILE A 1 337 ? 2.914 -33.472 15.895 1.00 86.38 337 ILE A N 1
ATOM 2710 C CA . ILE A 1 337 ? 2.712 -33.826 17.296 1.00 86.38 337 ILE A CA 1
ATOM 2711 C C . ILE A 1 337 ? 3.097 -35.298 17.464 1.00 86.38 337 ILE A C 1
ATOM 2713 O O . ILE A 1 337 ? 2.699 -36.146 16.673 1.00 86.38 337 ILE A O 1
ATOM 2717 N N . SER A 1 338 ? 3.887 -35.609 18.491 1.00 85.50 338 SER A N 1
ATOM 2718 C CA . SER A 1 338 ? 4.250 -36.994 18.805 1.00 85.50 338 SER A CA 1
ATOM 2719 C C . SER A 1 338 ? 3.184 -37.608 19.708 1.00 85.50 338 SER A C 1
ATOM 2721 O O . SER A 1 338 ? 2.946 -37.103 20.806 1.00 85.50 338 SER A O 1
ATOM 2723 N N . PHE A 1 339 ? 2.586 -38.714 19.256 1.00 85.31 339 PHE A N 1
ATOM 2724 C CA . PHE A 1 339 ? 1.573 -39.457 20.008 1.00 85.31 339 PHE A CA 1
ATOM 2725 C C . PHE A 1 339 ? 2.068 -39.847 21.406 1.00 85.31 339 PHE A C 1
ATOM 2727 O O . PHE A 1 339 ? 1.441 -39.492 22.400 1.00 85.31 339 PHE A O 1
ATOM 2734 N N . TRP A 1 340 ? 3.235 -40.491 21.498 1.00 86.88 340 TRP A N 1
ATOM 2735 C CA . TRP A 1 340 ? 3.791 -40.948 22.774 1.00 86.88 340 TRP A CA 1
ATOM 2736 C C . TRP A 1 340 ? 4.132 -39.797 23.722 1.00 86.88 340 TRP A C 1
ATOM 2738 O O . TRP A 1 340 ? 3.814 -39.862 24.906 1.00 86.88 340 TRP A O 1
ATOM 2748 N N . ASN A 1 341 ? 4.697 -38.701 23.207 1.00 82.12 341 ASN A N 1
ATOM 2749 C CA . ASN A 1 341 ? 4.952 -37.521 24.035 1.00 82.12 341 ASN A CA 1
ATOM 2750 C C . ASN A 1 341 ? 3.657 -36.882 24.547 1.00 82.12 341 ASN A C 1
ATOM 2752 O O . ASN A 1 341 ? 3.634 -36.396 25.672 1.00 82.12 341 ASN A O 1
ATOM 2756 N N . CYS A 1 342 ? 2.592 -36.879 23.741 1.00 83.50 342 CYS A N 1
ATOM 2757 C CA . CYS A 1 342 ? 1.279 -36.420 24.180 1.00 83.50 342 CYS A CA 1
ATOM 2758 C C . CYS A 1 342 ? 0.679 -37.328 25.246 1.00 83.50 342 CYS A C 1
ATOM 2760 O O . CYS A 1 342 ? 0.204 -36.830 26.261 1.00 83.50 342 CYS A O 1
ATOM 2762 N N . PHE A 1 343 ? 0.714 -38.638 25.027 1.00 85.75 343 PHE A N 1
ATOM 2763 C CA . PHE A 1 343 ? 0.126 -39.621 25.930 1.00 85.75 343 PHE A CA 1
ATOM 2764 C C . PHE A 1 343 ? 0.765 -39.587 27.326 1.00 85.75 343 PHE A C 1
ATOM 2766 O O . PHE A 1 343 ? 0.066 -39.666 28.331 1.00 85.75 343 PHE A O 1
ATOM 2773 N N . LEU A 1 344 ? 2.088 -39.412 27.393 1.00 86.81 344 LEU A N 1
ATOM 2774 C CA . LEU A 1 344 ? 2.854 -39.435 28.644 1.00 86.81 344 LEU A CA 1
ATOM 2775 C C . LEU A 1 344 ? 2.853 -38.100 29.411 1.00 86.81 344 LEU A C 1
ATOM 2777 O O . LEU A 1 344 ? 3.343 -38.042 30.538 1.00 86.81 344 LEU A O 1
ATOM 2781 N N . GLN A 1 345 ? 2.346 -37.014 28.822 1.00 87.38 345 GLN A N 1
ATOM 2782 C CA . GLN A 1 345 ? 2.336 -35.684 29.439 1.00 87.38 345 GLN A CA 1
ATOM 2783 C C . GLN A 1 345 ? 0.912 -35.231 29.773 1.00 87.38 345 GLN A C 1
ATOM 2785 O O . GLN A 1 345 ? -0.041 -35.484 29.043 1.00 87.38 345 GLN A O 1
ATOM 2790 N N . GLY A 1 346 ? 0.762 -34.489 30.874 1.00 86.56 346 GLY A N 1
ATOM 2791 C CA . GLY A 1 346 ? -0.527 -33.909 31.250 1.00 86.56 346 GLY A CA 1
ATOM 2792 C C . GLY A 1 346 ? -1.046 -32.903 30.213 1.00 86.56 346 GLY A C 1
ATOM 2793 O O . GLY A 1 346 ? -0.269 -32.200 29.559 1.00 86.56 346 GLY A O 1
ATOM 2794 N N . SER A 1 347 ? -2.372 -32.773 30.113 1.00 84.25 347 SER A N 1
ATOM 2795 C CA . SER A 1 347 ? -3.068 -31.899 29.149 1.00 84.25 347 SER A CA 1
ATOM 2796 C C . SER A 1 347 ? -2.531 -30.463 29.126 1.00 84.25 347 SER A C 1
ATOM 2798 O O . SER A 1 347 ? -2.242 -29.927 28.057 1.00 84.25 347 SER A O 1
ATOM 2800 N N . LYS A 1 348 ? -2.293 -29.869 30.302 1.00 89.06 348 LYS A N 1
ATOM 2801 C CA . LYS A 1 348 ? -1.727 -28.518 30.443 1.00 89.06 348 LYS A CA 1
ATOM 2802 C C . LYS A 1 348 ? -0.317 -28.390 29.872 1.00 89.06 348 LYS A C 1
ATOM 2804 O O . LYS A 1 348 ? 0.005 -27.364 29.271 1.00 89.06 348 LYS A O 1
ATOM 2809 N N . ILE A 1 349 ? 0.535 -29.388 30.095 1.00 90.31 349 ILE A N 1
ATOM 2810 C CA . ILE A 1 349 ? 1.924 -29.370 29.620 1.00 90.31 349 ILE A CA 1
ATOM 2811 C C . ILE A 1 349 ? 1.927 -29.487 28.098 1.00 90.31 349 ILE A C 1
ATOM 2813 O O . ILE A 1 349 ? 2.544 -28.656 27.432 1.00 90.31 349 ILE A O 1
ATOM 2817 N N . ASN A 1 350 ? 1.157 -30.436 27.559 1.00 89.00 350 ASN A N 1
ATOM 2818 C CA . ASN A 1 350 ? 0.968 -30.602 26.120 1.00 89.00 350 ASN A CA 1
ATOM 2819 C C . ASN A 1 350 ? 0.472 -29.314 25.466 1.00 89.00 350 ASN A C 1
ATOM 2821 O O . ASN A 1 350 ? 1.118 -28.795 24.558 1.00 89.00 350 ASN A O 1
ATOM 2825 N N . TYR A 1 351 ? -0.630 -28.759 25.972 1.00 89.75 351 TYR A N 1
ATOM 2826 C CA . TYR A 1 351 ? -1.226 -27.532 25.454 1.00 89.75 351 TYR A CA 1
ATOM 2827 C C . TYR A 1 351 ? -0.200 -26.394 25.360 1.00 89.75 351 TYR A C 1
ATOM 2829 O O . TYR A 1 351 ? 0.031 -25.840 24.287 1.00 89.75 351 TYR A O 1
ATOM 2837 N N . ASN A 1 352 ? 0.500 -26.103 26.461 1.00 91.50 352 ASN A N 1
ATOM 2838 C CA . ASN A 1 352 ? 1.467 -25.006 26.510 1.00 91.50 352 ASN A CA 1
ATOM 2839 C C . ASN A 1 352 ? 2.715 -25.257 25.658 1.00 91.50 352 ASN A C 1
ATOM 2841 O O . ASN A 1 352 ? 3.248 -24.320 25.059 1.00 91.50 352 ASN A O 1
ATOM 2845 N N . LYS A 1 353 ? 3.189 -26.505 25.587 1.00 90.81 353 LYS A N 1
ATOM 2846 C CA . LYS A 1 353 ? 4.331 -26.894 24.752 1.00 90.81 353 LYS A CA 1
ATOM 2847 C C . LYS A 1 353 ? 4.028 -26.668 23.272 1.00 90.81 353 LYS A C 1
ATOM 2849 O O . LYS A 1 353 ? 4.846 -26.080 22.565 1.00 90.81 353 LYS A O 1
ATOM 2854 N N . TYR A 1 354 ? 2.855 -27.090 22.811 1.00 91.19 354 TYR A N 1
ATOM 2855 C CA . TYR A 1 354 ? 2.464 -26.956 21.408 1.00 91.19 354 TYR A CA 1
ATOM 2856 C C . TYR A 1 354 ? 2.059 -25.534 21.033 1.00 91.19 354 TYR A C 1
ATOM 2858 O O . TYR A 1 354 ? 2.427 -25.075 19.952 1.00 91.19 354 TYR A O 1
ATOM 2866 N N . LEU A 1 355 ? 1.406 -24.802 21.939 1.00 93.12 355 LEU A N 1
ATOM 2867 C CA . LEU A 1 355 ? 1.177 -23.370 21.763 1.00 93.12 355 LEU A CA 1
ATOM 2868 C C . LEU A 1 355 ? 2.508 -22.618 21.620 1.00 93.12 355 LEU A C 1
ATOM 2870 O O . LEU A 1 355 ? 2.668 -21.853 20.680 1.00 93.12 355 LEU A O 1
ATOM 2874 N N . ASN A 1 356 ? 3.508 -22.897 22.467 1.00 92.88 356 ASN A N 1
ATOM 2875 C CA . ASN A 1 356 ? 4.842 -22.295 22.332 1.00 92.88 356 ASN A CA 1
ATOM 2876 C C . ASN A 1 356 ? 5.492 -22.584 20.981 1.00 92.88 356 ASN A C 1
ATOM 2878 O O . ASN A 1 356 ? 6.086 -21.686 20.393 1.00 92.88 356 ASN A O 1
ATOM 2882 N N . LYS A 1 357 ? 5.392 -23.827 20.499 1.00 92.94 357 LYS A N 1
ATOM 2883 C CA . LYS A 1 357 ? 5.939 -24.207 19.194 1.00 92.94 357 LYS A CA 1
ATOM 2884 C C . LYS A 1 357 ? 5.302 -23.377 18.076 1.00 92.94 357 LYS A C 1
ATOM 2886 O O . LYS A 1 357 ? 6.027 -22.841 17.249 1.00 92.94 357 LYS A O 1
ATOM 2891 N N . ARG A 1 358 ? 3.976 -23.220 18.092 1.00 94.19 358 ARG A N 1
ATOM 2892 C CA . ARG A 1 358 ? 3.232 -22.399 17.121 1.00 94.19 358 ARG A CA 1
ATOM 2893 C C . ARG A 1 358 ? 3.569 -20.913 17.228 1.00 94.19 358 ARG A C 1
ATOM 2895 O O . ARG A 1 358 ? 3.894 -20.301 16.221 1.00 94.19 358 ARG A O 1
ATOM 2902 N N . LEU A 1 359 ? 3.593 -20.362 18.442 1.00 94.31 359 LEU A N 1
ATOM 2903 C CA . LEU A 1 359 ? 3.972 -18.967 18.701 1.00 94.31 359 LEU A CA 1
ATOM 2904 C C . LEU A 1 359 ? 5.398 -18.644 18.239 1.00 94.31 359 LEU A C 1
ATOM 2906 O O . LEU A 1 359 ? 5.673 -17.521 17.829 1.00 94.31 359 LEU A O 1
ATOM 2910 N N . SER A 1 360 ? 6.312 -19.612 18.322 1.00 93.06 360 SER A N 1
ATOM 2911 C CA . SER A 1 360 ? 7.662 -19.473 17.777 1.00 93.06 360 SER A CA 1
ATOM 2912 C C . SER A 1 360 ? 7.684 -19.478 16.248 1.00 93.06 360 SER A C 1
ATOM 2914 O O . SER A 1 360 ? 8.509 -18.777 15.684 1.00 93.06 360 SER A O 1
ATOM 2916 N N . ILE A 1 361 ? 6.788 -20.216 15.584 1.00 92.12 361 ILE A N 1
ATOM 2917 C CA . ILE A 1 361 ? 6.685 -20.225 14.114 1.00 92.12 361 ILE A CA 1
ATOM 2918 C C . ILE A 1 361 ? 6.157 -18.881 13.598 1.00 92.12 361 ILE A C 1
ATOM 2920 O O . ILE A 1 361 ? 6.705 -18.344 12.644 1.00 92.12 361 ILE A O 1
ATOM 2924 N N . ILE A 1 362 ? 5.143 -18.306 14.254 1.00 91.62 362 ILE A N 1
ATOM 2925 C CA . ILE A 1 362 ? 4.583 -16.996 13.869 1.00 91.62 362 ILE A CA 1
ATOM 2926 C C . ILE A 1 362 ? 5.363 -15.801 14.441 1.00 91.62 362 ILE A C 1
ATOM 2928 O O . ILE A 1 362 ? 4.939 -14.664 14.298 1.00 91.62 362 ILE A O 1
ATOM 2932 N N . ASN A 1 363 ? 6.492 -16.038 15.118 1.00 92.38 363 ASN A N 1
ATOM 2933 C CA . ASN A 1 363 ? 7.320 -15.014 15.769 1.00 92.38 363 ASN A CA 1
ATOM 2934 C C . ASN A 1 363 ? 6.627 -14.139 16.846 1.00 92.38 363 ASN A C 1
ATOM 2936 O O . ASN A 1 363 ? 7.231 -13.187 17.336 1.00 92.38 363 ASN A O 1
ATOM 2940 N N . SER A 1 364 ? 5.433 -14.498 17.327 1.00 94.81 364 SER A N 1
ATOM 2941 C CA . SER A 1 364 ? 4.657 -13.707 18.308 1.00 94.81 364 SER A CA 1
ATOM 2942 C C . SER A 1 364 ? 4.875 -14.103 19.774 1.00 94.81 364 SER A C 1
ATOM 2944 O O . SER A 1 364 ? 4.204 -13.595 20.672 1.00 94.81 364 SER A O 1
ATOM 2946 N N . ARG A 1 365 ? 5.806 -15.018 20.080 1.00 92.88 365 ARG A N 1
ATOM 2947 C CA . ARG A 1 365 ? 5.999 -15.523 21.458 1.00 92.88 365 ARG A CA 1
ATOM 2948 C C . ARG A 1 365 ? 6.304 -14.422 22.483 1.00 92.88 365 ARG A C 1
ATOM 2950 O O . ARG A 1 365 ? 5.729 -14.434 23.568 1.00 92.88 365 ARG A O 1
ATOM 2957 N N . LYS A 1 366 ? 7.205 -13.488 22.154 1.00 94.06 366 LYS A N 1
ATOM 2958 C CA . LYS A 1 366 ? 7.583 -12.383 23.059 1.00 94.06 366 LYS A CA 1
ATOM 2959 C C . LYS A 1 366 ? 6.399 -11.463 23.346 1.00 94.06 366 LYS A C 1
ATOM 2961 O O . LYS A 1 366 ? 6.187 -11.076 24.490 1.00 94.06 366 LYS A O 1
ATOM 2966 N N . GLU A 1 367 ? 5.639 -11.140 22.307 1.00 94.19 367 GLU A N 1
ATOM 2967 C CA . GLU A 1 367 ? 4.443 -10.311 22.400 1.00 94.19 367 GLU A CA 1
ATOM 2968 C C . GLU A 1 367 ? 3.378 -10.978 23.276 1.00 94.19 367 GLU A C 1
ATOM 2970 O O . GLU A 1 367 ? 2.910 -10.379 24.242 1.00 94.19 367 GLU A O 1
ATOM 2975 N N . TYR A 1 368 ? 3.090 -12.256 23.029 1.00 93.94 368 TYR A N 1
ATOM 2976 C CA . TYR A 1 368 ? 2.146 -13.042 23.819 1.00 93.94 368 TYR A CA 1
ATOM 2977 C C . TYR A 1 368 ? 2.521 -13.120 25.311 1.00 93.94 368 TYR A C 1
ATOM 2979 O O . TYR A 1 368 ? 1.674 -12.944 26.191 1.00 93.94 368 TYR A O 1
ATOM 2987 N N . ASP A 1 369 ? 3.796 -13.363 25.628 1.00 93.12 369 ASP A N 1
ATOM 2988 C CA . ASP A 1 369 ? 4.272 -13.396 27.017 1.00 93.12 369 ASP A CA 1
ATOM 2989 C C . ASP A 1 369 ? 4.175 -12.005 27.683 1.00 93.12 369 ASP A C 1
ATOM 2991 O O . ASP A 1 369 ? 3.830 -11.907 28.866 1.00 93.12 369 ASP A O 1
ATOM 2995 N N . ASN A 1 370 ? 4.399 -10.922 26.929 1.00 95.19 370 ASN A N 1
ATOM 2996 C CA . ASN A 1 370 ? 4.210 -9.553 27.410 1.00 95.19 370 ASN A CA 1
ATOM 2997 C C . ASN A 1 370 ? 2.731 -9.226 27.689 1.00 95.19 370 ASN A C 1
ATOM 2999 O O . ASN A 1 370 ? 2.427 -8.655 28.737 1.00 95.19 370 ASN A O 1
ATOM 3003 N N . LEU A 1 371 ? 1.806 -9.635 26.814 1.00 94.25 371 LEU A N 1
ATOM 3004 C CA . LEU A 1 371 ? 0.362 -9.461 27.024 1.00 94.25 371 LEU A CA 1
ATOM 3005 C C . LEU A 1 371 ? -0.104 -10.147 28.312 1.00 94.25 371 LEU A C 1
ATOM 3007 O O . LEU A 1 371 ? -0.760 -9.517 29.139 1.00 94.25 371 LEU A O 1
ATOM 3011 N N . ASN A 1 372 ? 0.310 -11.398 28.541 1.00 92.62 372 ASN A N 1
ATOM 3012 C CA . ASN A 1 372 ? -0.001 -12.116 29.783 1.00 92.62 372 ASN A CA 1
ATOM 3013 C C . ASN A 1 372 ? 0.519 -11.380 31.026 1.00 92.62 372 ASN A C 1
ATOM 3015 O O . ASN A 1 372 ? -0.164 -11.319 32.049 1.00 92.62 372 ASN A O 1
ATOM 3019 N N . LYS A 1 373 ? 1.719 -10.791 30.945 1.00 94.62 373 LYS A N 1
ATOM 3020 C CA . LYS A 1 373 ? 2.301 -10.006 32.041 1.00 94.62 373 LYS A CA 1
ATOM 3021 C C . LYS A 1 373 ? 1.484 -8.744 32.331 1.00 94.62 373 LYS A C 1
ATOM 3023 O O . LYS A 1 373 ? 1.214 -8.468 33.498 1.00 94.62 373 LYS A O 1
ATOM 3028 N N . LEU A 1 374 ? 1.092 -8.000 31.295 1.00 94.69 374 LEU A N 1
ATOM 3029 C CA . LEU A 1 374 ? 0.286 -6.778 31.417 1.00 94.69 374 LEU A CA 1
ATOM 3030 C C . LEU A 1 374 ? -1.111 -7.069 31.980 1.00 94.69 374 LEU A C 1
ATOM 3032 O O . LEU A 1 374 ? -1.569 -6.371 32.881 1.00 94.69 374 LEU A O 1
ATOM 3036 N N . LEU A 1 375 ? -1.741 -8.142 31.501 1.00 93.38 375 LEU A N 1
ATOM 3037 C CA . LEU A 1 375 ? -3.043 -8.618 31.970 1.00 93.38 375 LEU A CA 1
ATOM 3038 C C . LEU A 1 375 ? -2.982 -9.279 33.356 1.00 93.38 375 LEU A C 1
ATOM 3040 O O . LEU A 1 375 ? -4.016 -9.475 33.988 1.00 93.38 375 LEU A O 1
ATOM 3044 N N . LYS A 1 376 ? -1.779 -9.618 33.843 1.00 94.25 376 LYS A N 1
ATOM 3045 C CA . LYS A 1 376 ? -1.547 -10.447 35.042 1.00 94.25 376 LYS A CA 1
ATOM 3046 C C . LYS A 1 376 ? -2.246 -11.810 34.953 1.00 94.25 376 LYS A C 1
ATOM 3048 O O . LYS A 1 376 ? -2.670 -12.379 35.959 1.00 94.25 376 LYS A O 1
ATOM 3053 N N . GLU A 1 377 ? -2.334 -12.352 33.745 1.00 90.12 377 GLU A N 1
ATOM 3054 C CA . GLU A 1 377 ? -3.004 -13.612 33.452 1.00 90.12 377 GLU A CA 1
ATOM 3055 C C . GLU A 1 377 ? -2.005 -14.764 33.308 1.00 90.12 377 GLU A C 1
ATOM 3057 O O . GLU A 1 377 ? -0.838 -14.601 32.942 1.00 90.12 377 GLU A O 1
ATOM 3062 N N . LYS A 1 378 ? -2.477 -15.973 33.621 1.00 88.38 378 LYS A N 1
ATOM 3063 C CA . LYS A 1 378 ? -1.736 -17.211 33.373 1.00 88.38 378 LYS A CA 1
ATOM 3064 C C . LYS A 1 378 ? -2.235 -17.835 32.079 1.00 88.38 378 LYS A C 1
ATOM 3066 O O . LYS A 1 378 ? -3.407 -17.730 31.738 1.00 88.38 378 LYS A O 1
ATOM 3071 N N . ARG A 1 379 ? -1.356 -18.593 31.427 1.00 89.25 379 ARG A N 1
ATOM 3072 C CA . ARG A 1 379 ? -1.717 -19.381 30.247 1.00 89.25 379 ARG A CA 1
ATOM 3073 C C . ARG A 1 379 ? -2.835 -20.381 30.544 1.00 89.25 379 ARG A C 1
ATOM 3075 O O . ARG A 1 379 ? -2.885 -20.962 31.637 1.00 89.25 379 ARG A O 1
ATOM 3082 N N . HIS A 1 380 ? -3.663 -20.637 29.533 1.00 90.81 380 HIS A N 1
ATOM 3083 C CA . HIS A 1 380 ? -4.745 -21.612 29.612 1.00 90.81 380 HIS A CA 1
ATOM 3084 C C . HIS A 1 380 ? -4.238 -23.028 29.921 1.00 90.81 380 HIS A C 1
ATOM 3086 O O . HIS A 1 380 ? -3.083 -23.401 29.677 1.00 90.81 380 HIS A O 1
ATOM 3092 N N . LYS A 1 381 ? -5.131 -23.833 30.502 1.00 89.06 381 LYS A N 1
ATOM 3093 C CA . LYS A 1 381 ? -4.849 -25.229 30.858 1.00 89.06 381 LYS A CA 1
ATOM 3094 C C . LYS A 1 381 ? -5.168 -26.208 29.724 1.00 89.06 381 LYS A C 1
ATOM 3096 O O . LYS A 1 381 ? -4.624 -27.305 29.725 1.00 89.06 381 LYS A O 1
ATOM 3101 N N . SER A 1 382 ? -6.043 -25.838 28.794 1.00 90.06 382 SER A N 1
ATOM 3102 C CA . SER A 1 382 ? -6.519 -26.680 27.696 1.00 90.06 382 SER A CA 1
ATOM 3103 C C . SER A 1 382 ? -7.146 -25.815 26.598 1.00 90.06 382 SER A C 1
ATOM 3105 O O . SER A 1 382 ? -7.344 -24.618 26.797 1.00 90.06 382 SER A O 1
ATOM 3107 N N . LEU A 1 383 ? -7.491 -26.439 25.466 1.00 87.75 383 LEU A N 1
ATOM 3108 C CA . LEU A 1 383 ? -8.229 -25.783 24.385 1.00 87.75 383 LEU A CA 1
ATOM 3109 C C . LEU A 1 383 ? -9.640 -25.368 24.828 1.00 87.75 383 LEU A C 1
ATOM 3111 O O . LEU A 1 383 ? -10.047 -24.254 24.542 1.00 87.75 383 LEU A O 1
ATOM 3115 N N . MET A 1 384 ? -10.340 -26.210 25.599 1.00 90.69 384 MET A N 1
ATOM 3116 C CA . MET A 1 384 ? -11.655 -25.858 26.157 1.00 90.69 384 MET A CA 1
ATOM 3117 C C . MET A 1 384 ? -11.579 -24.623 27.061 1.00 90.69 384 MET A C 1
ATOM 3119 O O . MET A 1 384 ? -12.344 -23.688 26.881 1.00 90.69 384 MET A O 1
ATOM 3123 N N . ALA A 1 385 ? -10.581 -24.560 27.951 1.00 90.44 385 ALA A N 1
ATOM 3124 C CA . ALA A 1 385 ? -10.392 -23.407 28.834 1.00 90.44 385 ALA A CA 1
ATOM 3125 C C . ALA A 1 385 ? -10.008 -22.115 28.087 1.00 90.44 385 ALA A C 1
ATOM 3127 O O . ALA A 1 385 ? -10.121 -21.030 28.651 1.00 90.44 385 ALA A O 1
ATOM 3128 N N . LYS A 1 386 ? -9.493 -22.225 26.856 1.00 91.19 386 LYS A N 1
ATOM 3129 C CA . LYS A 1 386 ? -9.321 -21.081 25.959 1.00 91.19 386 LYS A CA 1
ATOM 3130 C C . LYS A 1 386 ? -10.658 -20.685 25.344 1.00 91.19 386 LYS A C 1
ATOM 3132 O O . LYS A 1 386 ? -11.007 -19.520 25.412 1.00 91.19 386 LYS A O 1
ATOM 3137 N N . SER A 1 387 ? -11.390 -21.635 24.762 1.00 91.06 387 SER A N 1
ATOM 3138 C CA . SER A 1 387 ? -12.684 -21.359 24.129 1.00 91.06 387 SER A CA 1
ATOM 3139 C C . SER A 1 387 ? -13.661 -20.686 25.094 1.00 91.06 387 SER A C 1
ATOM 3141 O O . SER A 1 387 ? -14.216 -19.648 24.758 1.00 91.06 387 SER A O 1
ATOM 3143 N N . GLU A 1 388 ? -13.781 -21.200 26.321 1.00 93.19 388 GLU A N 1
ATOM 3144 C CA . GLU A 1 388 ? -14.590 -20.577 27.379 1.00 93.19 388 GLU A CA 1
ATOM 3145 C C . GLU A 1 388 ? -14.113 -19.154 27.705 1.00 93.19 388 GLU A C 1
ATOM 3147 O O . GLU A 1 388 ? -14.916 -18.244 27.885 1.00 93.19 388 GLU A O 1
ATOM 3152 N N . TYR A 1 389 ? -12.795 -18.941 27.769 1.00 92.19 389 TYR A N 1
ATOM 3153 C CA . TYR A 1 389 ? -12.236 -17.618 28.026 1.00 92.19 389 TYR A CA 1
ATOM 3154 C C . TYR A 1 389 ? -12.532 -16.636 26.891 1.00 92.19 389 TYR A C 1
ATOM 3156 O O . TYR A 1 389 ? -12.881 -15.495 27.173 1.00 92.19 389 TYR A O 1
ATOM 3164 N N . ASP A 1 390 ? -12.392 -17.059 25.635 1.00 89.94 390 ASP A N 1
ATOM 3165 C CA . ASP A 1 390 ? -12.647 -16.212 24.470 1.00 89.94 390 ASP A CA 1
ATOM 3166 C C . ASP A 1 390 ? -14.117 -15.773 24.420 1.00 89.94 390 ASP A C 1
ATOM 3168 O O . ASP A 1 390 ? -14.395 -14.604 24.149 1.00 89.94 390 ASP A O 1
ATOM 3172 N N . GLU A 1 391 ? -15.051 -16.679 24.730 1.00 91.19 391 GLU A N 1
ATOM 3173 C CA . GLU A 1 391 ? -16.484 -16.370 24.824 1.00 91.19 391 GLU A CA 1
ATOM 3174 C C . GLU A 1 391 ? -16.769 -15.352 25.934 1.00 91.19 391 GLU A C 1
ATOM 3176 O O . GLU A 1 391 ? -17.369 -14.307 25.670 1.00 91.19 391 GLU A O 1
ATOM 3181 N N . ILE A 1 392 ? -16.271 -15.601 27.151 1.00 91.81 392 ILE A N 1
ATOM 3182 C CA . ILE A 1 392 ? -16.456 -14.694 28.294 1.00 91.81 392 ILE A CA 1
ATOM 3183 C C . ILE A 1 392 ? -15.831 -13.324 28.004 1.00 91.81 392 ILE A C 1
ATOM 3185 O O . ILE A 1 392 ? -16.473 -12.295 28.194 1.00 91.81 392 ILE A O 1
ATOM 3189 N N . ALA A 1 393 ? -14.594 -13.289 27.505 1.00 90.19 393 ALA A N 1
ATOM 3190 C CA . ALA A 1 393 ? -13.888 -12.044 27.216 1.00 90.19 393 ALA A CA 1
ATOM 3191 C C . ALA A 1 393 ? -14.588 -11.223 26.124 1.00 90.19 393 ALA A C 1
ATOM 3193 O O . ALA A 1 393 ? -14.612 -9.989 26.198 1.00 90.19 393 ALA A O 1
ATOM 3194 N N . LEU A 1 394 ? -15.163 -11.890 25.119 1.00 89.44 394 LEU A N 1
ATOM 3195 C CA . LEU A 1 394 ? -15.930 -11.236 24.068 1.00 89.44 394 LEU A CA 1
ATOM 3196 C C . LEU A 1 394 ? -17.226 -10.630 24.613 1.00 89.44 394 LEU A C 1
ATOM 3198 O O . LEU A 1 394 ? -17.543 -9.486 24.280 1.00 89.44 394 LEU A O 1
ATOM 3202 N N . ASP A 1 395 ? -17.970 -11.366 25.433 1.00 91.62 395 ASP A N 1
ATOM 3203 C CA . ASP A 1 395 ? -19.231 -10.878 25.991 1.00 91.62 395 ASP A CA 1
ATOM 3204 C C . ASP A 1 395 ? -19.016 -9.766 27.023 1.00 91.62 395 ASP A C 1
ATOM 3206 O O . ASP A 1 395 ? -19.713 -8.747 26.971 1.00 91.62 395 ASP A O 1
ATOM 3210 N N . ASP A 1 396 ? -17.984 -9.877 27.863 1.00 92.31 396 ASP A N 1
ATOM 3211 C CA . ASP A 1 396 ? -17.532 -8.797 28.747 1.00 92.31 396 ASP A CA 1
ATOM 3212 C C . ASP A 1 396 ? -17.237 -7.524 27.949 1.00 92.31 396 ASP A C 1
ATOM 3214 O O . ASP A 1 396 ? -17.667 -6.429 28.316 1.00 92.31 396 ASP A O 1
ATOM 3218 N N . PHE A 1 397 ? -16.529 -7.651 26.824 1.00 92.94 397 PHE A N 1
ATOM 3219 C CA . PHE A 1 397 ? -16.184 -6.500 26.001 1.00 92.94 397 PHE A CA 1
ATOM 3220 C C . PHE A 1 397 ? -17.392 -5.899 25.269 1.00 92.94 397 PHE A C 1
ATOM 3222 O O . PHE A 1 397 ? -17.516 -4.676 25.194 1.00 92.94 397 PHE A O 1
ATOM 3229 N N . LYS A 1 398 ? -18.324 -6.722 24.774 1.00 91.38 398 LYS A N 1
ATOM 3230 C CA . LYS A 1 398 ? -19.586 -6.228 24.194 1.00 91.38 398 LYS A CA 1
ATOM 3231 C C . LYS A 1 398 ? -20.404 -5.446 25.217 1.00 91.38 398 LYS A C 1
ATOM 3233 O O . LYS A 1 398 ? -20.947 -4.394 24.876 1.00 91.38 398 LYS A O 1
ATOM 3238 N N . ASN A 1 399 ? -20.502 -5.950 26.446 1.00 92.19 399 ASN A N 1
ATOM 3239 C CA . ASN A 1 399 ? -21.222 -5.280 27.526 1.00 92.19 399 ASN A CA 1
ATOM 3240 C C . ASN A 1 399 ? -20.541 -3.959 27.897 1.00 92.19 399 ASN A C 1
ATOM 3242 O O . ASN A 1 399 ? -21.208 -2.923 27.918 1.00 92.19 399 ASN A O 1
ATOM 3246 N N . PHE A 1 400 ? -19.214 -3.975 28.058 1.00 93.69 400 PHE A N 1
ATOM 3247 C CA . PHE A 1 400 ? -18.409 -2.776 28.289 1.00 93.69 400 PHE A CA 1
ATOM 3248 C C . PHE A 1 400 ? -18.645 -1.708 27.209 1.00 93.69 400 PHE A C 1
ATOM 3250 O O . PHE A 1 400 ? -18.988 -0.567 27.530 1.00 93.69 400 PHE A O 1
ATOM 3257 N N . GLU A 1 401 ? -18.530 -2.069 25.926 1.00 91.69 401 GLU A N 1
ATOM 3258 C CA . GLU A 1 401 ? -18.782 -1.145 24.813 1.00 91.69 401 GLU A CA 1
ATOM 3259 C C . GLU A 1 401 ? -20.224 -0.631 24.849 1.00 91.69 401 GLU A C 1
ATOM 3261 O O . GLU A 1 401 ? -20.459 0.567 24.720 1.00 91.69 401 GLU A O 1
ATOM 3266 N N . LYS A 1 402 ? -21.219 -1.497 25.063 1.00 90.00 402 LYS A N 1
ATOM 3267 C CA . LYS A 1 402 ? -22.632 -1.093 25.091 1.00 90.00 402 LYS A CA 1
ATOM 3268 C C . LYS A 1 402 ? -22.912 -0.023 26.150 1.00 90.00 402 LYS A C 1
ATOM 3270 O O . LYS A 1 402 ? -23.638 0.934 25.864 1.00 90.00 402 LYS A O 1
ATOM 3275 N N . GLU A 1 403 ? -22.361 -0.180 27.347 1.00 89.88 403 GLU A N 1
ATOM 3276 C CA . GLU A 1 403 ? -22.568 0.748 28.460 1.00 89.88 403 GLU A CA 1
ATOM 3277 C C . GLU A 1 403 ? -21.894 2.099 28.203 1.00 89.88 403 GLU A C 1
ATOM 3279 O O . GLU A 1 403 ? -22.569 3.134 28.180 1.00 89.88 403 GLU A O 1
ATOM 3284 N N . HIS A 1 404 ? -20.596 2.097 27.903 1.00 90.06 404 HIS A N 1
ATOM 3285 C CA . HIS A 1 404 ? -19.817 3.328 27.742 1.00 90.06 404 HIS A CA 1
ATOM 3286 C C . HIS A 1 404 ? -20.196 4.093 26.473 1.00 90.06 404 HIS A C 1
ATOM 3288 O O . HIS A 1 404 ? -20.263 5.326 26.470 1.00 90.06 404 HIS A O 1
ATOM 3294 N N . ARG A 1 405 ? -20.565 3.391 25.395 1.00 88.56 405 ARG A N 1
ATOM 3295 C CA . ARG A 1 405 ? -21.031 4.041 24.160 1.00 88.56 405 ARG A CA 1
ATOM 3296 C C . ARG A 1 405 ? -22.331 4.791 24.344 1.00 88.56 405 ARG A C 1
ATOM 3298 O O . ARG A 1 405 ? -22.549 5.786 23.656 1.00 88.56 405 ARG A O 1
ATOM 3305 N N . ARG A 1 406 ? -23.195 4.365 25.266 1.00 87.62 406 ARG A N 1
ATOM 3306 C CA . ARG A 1 406 ? -24.421 5.107 25.583 1.00 87.62 406 ARG A CA 1
ATOM 3307 C C . ARG A 1 406 ? -24.111 6.488 26.164 1.00 87.62 406 ARG A C 1
ATOM 3309 O O . ARG A 1 406 ? -24.890 7.412 25.932 1.00 87.62 406 ARG A O 1
ATOM 3316 N N . VAL A 1 407 ? -23.007 6.613 26.897 1.00 89.56 407 VAL A N 1
ATOM 3317 C CA . VAL A 1 407 ? -22.527 7.879 27.464 1.00 89.56 407 VAL A CA 1
ATOM 3318 C C . VAL A 1 407 ? -21.866 8.718 26.372 1.00 89.56 407 VAL A C 1
ATOM 3320 O O . VAL A 1 407 ? -22.347 9.811 26.084 1.00 89.56 407 VAL A O 1
ATOM 3323 N N . ILE A 1 408 ? -20.882 8.160 25.656 1.00 90.38 408 ILE A N 1
ATOM 3324 C CA . ILE A 1 408 ? -20.142 8.864 24.589 1.00 90.38 408 ILE A CA 1
ATOM 3325 C C . ILE A 1 408 ? -21.083 9.410 23.507 1.00 90.38 408 ILE A C 1
ATOM 3327 O O . ILE A 1 408 ? -20.915 10.534 23.050 1.00 90.38 408 ILE A O 1
ATOM 3331 N N . ARG A 1 409 ? -22.129 8.666 23.121 1.00 89.38 409 ARG A N 1
ATOM 3332 C CA . ARG A 1 409 ? -23.100 9.120 22.106 1.00 89.38 409 ARG A CA 1
ATOM 3333 C C . ARG A 1 409 ? -23.903 10.352 22.503 1.00 89.38 409 ARG A C 1
ATOM 3335 O O . ARG A 1 409 ? -24.481 10.996 21.632 1.00 89.38 409 ARG A O 1
ATOM 3342 N N . LYS A 1 410 ? -23.985 10.651 23.797 1.00 90.19 410 LYS A N 1
ATOM 3343 C CA . LYS A 1 410 ? -24.644 11.853 24.311 1.00 90.19 410 LYS A CA 1
ATOM 3344 C C . LYS A 1 410 ? -23.679 13.028 24.435 1.00 90.19 410 LYS A C 1
ATOM 3346 O O . LYS A 1 410 ? -24.145 14.137 24.689 1.00 90.19 410 LYS A O 1
ATOM 3351 N N . SER A 1 411 ? -22.373 12.809 24.263 1.00 91.62 411 SER A N 1
ATOM 3352 C CA . SER A 1 411 ? -21.402 13.888 24.366 1.00 91.62 411 SER A CA 1
ATOM 3353 C C . SER A 1 411 ? -21.622 14.911 23.245 1.00 91.62 411 SER A C 1
ATOM 3355 O O . SER A 1 411 ? -21.955 14.537 22.109 1.00 91.62 411 SER A O 1
ATOM 3357 N N . PRO A 1 412 ? -21.424 16.214 23.517 1.00 91.81 412 PRO A N 1
ATOM 3358 C CA . PRO A 1 412 ? -21.563 17.249 22.496 1.00 91.81 412 PRO A CA 1
ATOM 3359 C C . PRO A 1 412 ? -20.652 17.001 21.293 1.00 91.81 412 PRO A C 1
ATOM 3361 O O . PRO A 1 412 ? -21.040 17.268 20.156 1.00 91.81 412 PRO A O 1
ATOM 3364 N N . VAL A 1 413 ? -19.452 16.455 21.526 1.00 92.06 413 VAL A N 1
ATOM 3365 C CA . VAL A 1 413 ? -18.501 16.136 20.457 1.00 92.06 413 VAL A CA 1
ATOM 3366 C C . VAL A 1 413 ? -19.093 15.102 19.505 1.00 92.06 413 VAL A C 1
ATOM 3368 O O . VAL A 1 413 ? -19.022 15.300 18.294 1.00 92.06 413 VAL A O 1
ATOM 3371 N N . TYR A 1 414 ? -19.717 14.038 20.012 1.00 91.62 414 TYR A N 1
ATOM 3372 C CA . TYR A 1 414 ? -20.331 13.025 19.159 1.00 91.62 414 TYR A CA 1
ATOM 3373 C C . TYR A 1 414 ? -21.546 13.579 18.407 1.00 91.62 414 TYR A C 1
ATOM 3375 O O . TYR A 1 414 ? -21.600 13.523 17.175 1.00 91.62 414 TYR A O 1
ATOM 3383 N N . VAL A 1 415 ? -22.501 14.164 19.137 1.00 91.56 415 VAL A N 1
ATOM 3384 C CA . VAL A 1 415 ? -23.783 14.636 18.585 1.00 91.56 415 VAL A CA 1
ATOM 3385 C C . VAL A 1 415 ? -23.567 15.677 17.486 1.00 91.56 415 VAL A C 1
ATOM 3387 O O . VAL A 1 415 ? -24.171 15.581 16.415 1.00 91.56 415 VAL A O 1
ATOM 3390 N N . ASN A 1 416 ? -22.661 16.630 17.708 1.00 93.81 416 ASN A N 1
ATOM 3391 C CA . ASN A 1 416 ? -22.421 17.716 16.759 1.00 93.81 416 ASN A CA 1
ATOM 3392 C C . ASN A 1 416 ? -21.657 17.259 15.508 1.00 93.81 416 ASN A C 1
ATOM 3394 O O . ASN A 1 416 ? -21.746 17.913 14.469 1.00 93.81 416 ASN A O 1
ATOM 3398 N N . ASN A 1 417 ? -20.921 16.145 15.581 1.00 93.31 417 ASN A N 1
ATOM 3399 C CA . ASN A 1 417 ? -20.014 15.719 14.513 1.00 93.31 417 ASN A CA 1
ATOM 3400 C C . ASN A 1 417 ? -20.424 14.428 13.799 1.00 93.31 417 ASN A C 1
ATOM 3402 O O . ASN A 1 417 ? -19.846 14.128 12.756 1.00 93.31 417 ASN A O 1
ATOM 3406 N N . TYR A 1 418 ? -21.442 13.705 14.279 1.00 90.75 418 TYR A N 1
ATOM 3407 C CA . TYR A 1 418 ? -21.926 12.447 13.693 1.00 90.75 418 TYR A CA 1
ATOM 3408 C C . TYR A 1 418 ? -22.018 12.495 12.160 1.00 90.75 418 TYR A C 1
ATOM 3410 O O . TYR A 1 418 ? -21.351 11.736 11.458 1.00 90.75 418 TYR A O 1
ATOM 3418 N N . LYS A 1 419 ? -22.789 13.452 11.623 1.00 89.06 419 LYS A N 1
ATOM 3419 C CA . LYS A 1 419 ? -23.024 13.569 10.172 1.00 89.06 419 LYS A CA 1
ATOM 3420 C C . LYS A 1 419 ? -21.741 13.878 9.402 1.00 89.06 419 LYS A C 1
ATOM 3422 O O . LYS A 1 419 ? -21.592 13.447 8.263 1.00 89.06 419 LYS A O 1
ATOM 3427 N N . THR A 1 420 ? -20.838 14.641 10.007 1.00 89.12 420 THR A N 1
ATOM 3428 C CA . THR A 1 420 ? -19.563 15.031 9.405 1.00 89.12 420 THR A CA 1
ATOM 3429 C C . THR A 1 420 ? -18.626 13.833 9.290 1.00 89.12 420 THR A C 1
ATOM 3431 O O . THR A 1 420 ? -18.040 13.628 8.229 1.00 89.12 420 THR A O 1
ATOM 3434 N N . VAL A 1 421 ? -18.545 13.001 10.335 1.00 89.69 421 VAL A N 1
ATOM 3435 C CA . VAL A 1 421 ? -17.725 11.781 10.324 1.00 89.69 421 VAL A CA 1
ATOM 3436 C C . VAL A 1 421 ? -18.267 10.765 9.314 1.00 89.69 421 VAL A C 1
ATOM 3438 O O . VAL A 1 421 ? -17.491 10.251 8.512 1.00 89.69 421 VAL A O 1
ATOM 3441 N N . VAL A 1 422 ? -19.591 10.547 9.255 1.00 86.81 422 VAL A N 1
ATOM 3442 C CA . VAL A 1 422 ? -20.204 9.661 8.239 1.00 86.81 422 VAL A CA 1
ATOM 3443 C C . VAL A 1 422 ? -19.863 10.127 6.820 1.00 86.81 422 VAL A C 1
ATOM 3445 O O . VAL A 1 422 ? -19.433 9.328 5.989 1.00 86.81 422 VAL A O 1
ATOM 3448 N N . LYS A 1 423 ? -19.987 11.432 6.541 1.00 84.81 423 LYS A N 1
ATOM 3449 C CA . LYS A 1 423 ? -19.693 12.012 5.217 1.00 84.81 423 LYS A CA 1
ATOM 3450 C C . LYS A 1 423 ? -18.235 11.848 4.779 1.00 84.81 423 LYS A C 1
ATOM 3452 O O . LYS A 1 423 ? -17.962 11.973 3.583 1.00 84.81 423 LYS A O 1
ATOM 3457 N N . PHE A 1 424 ? -17.309 11.543 5.690 1.00 89.31 424 PHE A N 1
ATOM 3458 C CA . PHE A 1 424 ? -15.912 11.291 5.337 1.00 89.31 424 PHE A CA 1
ATOM 3459 C C . PHE A 1 424 ? -15.737 10.046 4.450 1.00 89.31 424 PHE A C 1
ATOM 3461 O O . PHE A 1 424 ? -14.753 9.946 3.718 1.00 89.31 424 PHE A O 1
ATOM 3468 N N . ASN A 1 425 ? -16.724 9.141 4.411 1.00 85.25 425 ASN A N 1
ATOM 3469 C CA . ASN A 1 425 ? -16.728 8.009 3.479 1.00 85.25 425 ASN A CA 1
ATOM 3470 C C . ASN A 1 425 ? -16.592 8.445 2.007 1.00 85.25 425 ASN A C 1
ATOM 3472 O O . ASN A 1 425 ? -15.992 7.733 1.205 1.00 85.25 425 ASN A O 1
ATOM 3476 N N . SER A 1 426 ? -17.096 9.631 1.654 1.00 84.94 426 SER A N 1
ATOM 3477 C CA . SER A 1 426 ? -17.016 10.188 0.303 1.00 84.94 426 SER A CA 1
ATOM 3478 C C . SER A 1 426 ? -15.576 10.508 -0.096 1.00 84.94 426 SER A C 1
ATOM 3480 O O . SER A 1 426 ? -15.192 10.250 -1.236 1.00 84.94 426 SER A O 1
ATOM 3482 N N . VAL A 1 427 ? -14.758 10.968 0.859 1.00 88.81 427 VAL A N 1
ATOM 3483 C CA . VAL A 1 427 ? -13.323 11.212 0.668 1.00 88.81 427 VAL A CA 1
ATOM 3484 C C . VAL A 1 427 ? -12.613 9.890 0.380 1.00 88.81 427 VAL A C 1
ATOM 3486 O O . VAL A 1 427 ? -11.884 9.793 -0.605 1.00 88.81 427 VAL A O 1
ATOM 3489 N N . LEU A 1 428 ? -12.872 8.853 1.186 1.00 87.44 428 LEU A N 1
ATOM 3490 C CA . LEU A 1 428 ? -12.256 7.533 1.002 1.00 87.44 428 LEU A CA 1
ATOM 3491 C C . LEU A 1 428 ? -12.675 6.876 -0.319 1.00 87.44 428 LEU A C 1
ATOM 3493 O O . LEU A 1 428 ? -11.829 6.347 -1.038 1.00 87.44 428 LEU A O 1
ATOM 3497 N N . ARG A 1 429 ? -13.957 6.979 -0.695 1.00 85.44 429 ARG A N 1
ATOM 3498 C CA . ARG A 1 429 ? -14.455 6.533 -2.008 1.00 85.44 429 ARG A CA 1
ATOM 3499 C C . ARG A 1 429 ? -13.746 7.240 -3.158 1.00 85.44 429 ARG A C 1
ATOM 3501 O O . ARG A 1 429 ? -13.372 6.586 -4.130 1.00 85.44 429 ARG A O 1
ATOM 3508 N N . GLN A 1 430 ? -13.542 8.553 -3.058 1.00 83.38 430 GLN A N 1
ATOM 3509 C CA . GLN A 1 430 ? -12.846 9.310 -4.097 1.00 83.38 430 GLN A CA 1
ATOM 3510 C C . GLN A 1 430 ? -11.377 8.896 -4.210 1.00 83.38 430 GLN A C 1
ATOM 3512 O O . GLN A 1 430 ? -10.870 8.762 -5.321 1.00 83.38 430 GLN A O 1
ATOM 3517 N N . VAL A 1 431 ? -10.704 8.666 -3.081 1.00 85.81 431 VAL A N 1
ATOM 3518 C CA . VAL A 1 431 ? -9.320 8.176 -3.070 1.00 85.81 431 VAL A CA 1
ATOM 3519 C C . VAL A 1 431 ? -9.242 6.793 -3.707 1.00 85.81 431 VAL A C 1
ATOM 3521 O O . VAL A 1 431 ? -8.465 6.609 -4.634 1.00 85.81 431 VAL A O 1
ATOM 3524 N N . LYS A 1 432 ? -10.109 5.856 -3.311 1.00 82.19 432 LYS A N 1
ATOM 3525 C CA . LYS A 1 432 ? -10.188 4.527 -3.937 1.00 82.19 432 LYS A CA 1
ATOM 3526 C C . LYS A 1 432 ? -10.448 4.607 -5.440 1.00 82.19 432 LYS A C 1
ATOM 3528 O O . LYS A 1 432 ? -9.800 3.898 -6.200 1.00 82.19 432 LYS A O 1
ATOM 3533 N N . THR A 1 433 ? -11.340 5.497 -5.875 1.00 81.31 433 THR A N 1
ATOM 3534 C CA . THR A 1 433 ? -11.599 5.723 -7.306 1.00 81.31 433 THR A CA 1
ATOM 3535 C C . THR A 1 433 ? -10.327 6.181 -8.019 1.00 81.31 433 THR A C 1
ATOM 3537 O O . THR A 1 433 ? -9.946 5.581 -9.011 1.00 81.31 433 THR A O 1
ATOM 3540 N N . ASN A 1 434 ? -9.613 7.172 -7.473 1.00 75.44 434 ASN A N 1
ATOM 3541 C CA . ASN A 1 434 ? -8.373 7.677 -8.073 1.00 75.44 434 ASN A CA 1
ATOM 3542 C C . ASN A 1 434 ? -7.244 6.633 -8.135 1.00 75.44 434 ASN A C 1
ATOM 3544 O O . ASN A 1 434 ? -6.359 6.777 -8.965 1.00 75.44 434 ASN A O 1
ATOM 3548 N N . LEU A 1 435 ? -7.233 5.646 -7.236 1.00 72.69 435 LEU A N 1
ATOM 3549 C CA . LEU A 1 435 ? -6.227 4.578 -7.217 1.00 72.69 435 LEU A CA 1
ATOM 3550 C C . LEU A 1 435 ? -6.581 3.396 -8.134 1.00 72.69 435 LEU A C 1
ATOM 3552 O O . LEU A 1 435 ? -5.724 2.556 -8.381 1.00 72.69 435 LEU A O 1
ATOM 3556 N N . THR A 1 436 ? -7.831 3.303 -8.599 1.00 65.94 436 THR A N 1
ATOM 3557 C CA . THR A 1 436 ? -8.328 2.192 -9.437 1.00 65.94 436 THR A CA 1
ATOM 3558 C C . THR A 1 436 ? -8.504 2.560 -10.913 1.00 65.94 436 THR A C 1
ATOM 3560 O O . THR A 1 436 ? -8.649 1.665 -11.741 1.00 65.94 436 THR A O 1
ATOM 3563 N N . THR A 1 437 ? -8.473 3.852 -11.248 1.00 54.31 437 THR A N 1
ATOM 3564 C CA . THR A 1 437 ? -8.404 4.408 -12.617 1.00 54.31 437 THR A CA 1
ATOM 3565 C C . THR A 1 437 ? -6.993 4.857 -12.955 1.00 54.31 437 THR A C 1
ATOM 3567 O O . THR A 1 437 ? -6.522 4.588 -14.085 1.00 54.31 437 THR A O 1
#

pLDDT: mean 76.09, std 17.89, range [33.62, 95.38]

Sequence (437 aa):
MLNLIFCNTCGSPLEVSKNTCKCGAIISIEERTEISNKLSKINTTNLIVNSPENEVSLSLEAMPEYNLDKKYFIGGTAKKHYQKKVNFIKNHLIPPITEWKELIEESDRKLAKDKVELYGRVLGITDFIITDFFGQFNTKNNDVEIFEEFRDFSKYELSNVMNDFNLELEDIQTTNFETIGIDVFNSISDTLHNGSFLSFADKDTITKQDINDVKVELGAAIASEIISGITNMISQNSDAIRNVRIADSNLNEKLSHISRVHNSLHIEEREINKQKKLFDKSFIIIDSCYNKILKPIVNALKKDTDFALYEKERIPHVLKQNRTEIENQAYNIPINISFWNCFLQGSKINYNKYLNKRLSIINSRKEYDNLNKLLKEKRHKSLMAKSEYDEIALDDFKNFEKEHRRVIRKSPVYVNNYKTVVKFNSVLRQVKTNLTT

Secondary structure (DSSP, 8-state):
---EEE-TTT--EEETT--B-TTS-B--HHHHHHHHHHHHHHHH--S-SS-THHHHHHHHHHGGGGPPPS--S-HHHHHHHHHHHHHHIIIIIHHHHHHHHHHHHHHHHHHHHHHHHHHHHHHHHHHIIIIIII-TT-TGGGT-HHHHHTT-GGGS------------THHHH---GGGS----GGGTTTT-TTSTTHHHHT-SS--HHHHHHHHHHH-HHHHHHHHHHHHHHHHHHHHHHHHHHHHHHHHHHHHHHHHHHHHHHHHHHHHHHHHHHHHHHHHHHHHHHIIIIIHHHHHHHHH-HHHHHHHHHHHHHHHHHHHHHHHHHHHTS-----HHHHHTS-HHHHHHHHHHHHHHHTT-HHHHHHHHHHHTPPPPSSHHHHHHHHHHHHHHHHHHHHHHHHHHTTSHHHHHHHHHHHHTHHHHHHHHHHHH-

Radius of gyration: 38.38 Å; chains: 1; bounding box: 84×73×101 Å

Foldseek 3Di:
DQLWFADLQQRHTDGLPDQADPVRDGHDNVRSVVRSVLLVVLVPDALCPPQCLVQLVVLVVCLVVLDADPADLFLVVLVVSLVVSLCSCVPRNVVSLVVLVVSLVVLLVVLLVLVVVLLVLLLVLLCCLCPQQQHVPCCVVQVNVLSVVSNPCVVPDPPPPDPPPPPPVVVSVDPDCPPLDDQPPPVCVVPPPDDPCVVVSPDLDDDPVNLVVQCVVPPPPVSVVVVVVVVVNSVSRNVSSVVSVVVVVVVVVSVVVVVVSSVVSVVSSVVSRLLSSLSSSLVCLSVSNCVVFVVVLVVVLCVDPLSVVLVVVCVLLVLLVVLLVLQVQLVPDDDDDDPVVVVPDAQQVRAVVSSCVSCVVVVCNVVNVVSCVVNVHDDARHPVSSVVSVVVSVVVNVVSRVVSVVVSCPDPSSVVCSVSSSSNSSSVVSSVVSNVD